Protein AF-A0A821Z2S8-F1 (afdb_monomer)

Solvent-accessible surface area (backbone atoms only — not comparable to full-atom values): 28714 Å² total; per-residue (Å²): 138,90,80,84,86,78,89,78,54,97,51,52,50,73,61,31,66,37,77,52,88,62,53,94,90,46,60,48,47,41,34,39,38,36,27,29,30,73,85,74,41,33,35,35,43,31,47,37,40,36,46,60,73,39,70,77,45,100,58,79,62,54,71,50,75,45,79,47,91,42,90,64,82,71,86,28,48,44,54,46,62,36,86,84,63,50,37,38,38,37,43,32,28,56,33,36,38,36,30,32,62,82,82,70,39,76,76,47,74,42,51,43,61,66,84,36,84,79,39,80,36,45,40,48,59,26,63,32,71,49,81,49,38,34,42,38,34,28,41,31,40,30,90,90,71,78,45,53,42,77,44,41,35,38,33,33,47,59,98,49,79,45,70,79,32,68,64,54,66,68,73,84,67,48,90,62,83,58,75,63,54,73,68,60,74,69,39,90,51,73,62,70,30,35,20,38,23,57,24,84,77,61,44,38,36,40,39,18,28,15,76,73,36,25,32,38,34,33,41,53,57,89,56,90,70,75,65,92,54,60,54,78,31,33,38,45,29,75,82,61,71,99,78,60,91,65,33,38,21,15,38,19,36,26,40,41,40,76,70,21,30,35,38,32,34,30,33,49,85,81,88,58,93,66,35,41,30,39,36,36,29,36,66,50,55,75,77,40,70,76,38,65,52,50,71,60,78,42,56,42,74,41,98,88,50,78,68,71,91,49,78,60,44,31,67,73,42,54,44,55,56,96,45,18,39,39,33,34,33,74,86,79,46,71,47,80,44,67,66,50,70,92,92,55,69,75,73,75,84,65,90,65,87,84,85,85,86,87,78,86,81,86,59,58,62,50,79,48,73,49,74,49,84,57,86,58,81,49,59,64,48,76,53,71,48,80,43,77,64,46,78,47,84,53,96,84,19,38,40,34,38,50,60,38,80,49,72,51,77,47,70,48,88,100,42,45,53,31,57,72,39,52,37,40,36,36,38,32,47,35,38,36,37,38,54,55,90,48,99,86,56,63,36,35,38,46,31,39,72,49,74,46,79,41,72,75,62,74,60,50,59,89,78,89,72,83,59,93,90,47,85,74,74,76,49,70,67,52,35,38,40,39,42,38,48,41,76,51,94,66,62,55,76,46,80,46,73,76,132

Mean predicted aligned error: 17.85 Å

pLDDT: mean 70.38, std 14.55, range [31.95, 91.75]

Secondary structure (DSSP, 8-state):
---------TTEEEEEEEEPPPPTT--EEEEEEEEEETTT--EEEEEEEEEGGGGGTTPPPEEEEEEE---SPPS-EEEEE-TTSSEEEEEESSEEEEEETTTTEEEEEEEGGGT-TT-SEEEEEEEEE-SSEEEEEEEEEETTTTEEEEEEEEEE-SSSSEEEEESS-GGGGTT------HHHHHS--GGG-EEEEE-TTSSEEEEEETTTTEEEEEE--S-TTT-S---EEEEE-----S--TT--TTSSEEE--TTS-EEEEE---SS-SSBS-EEEEE--GGG-TTEESPPPSEEES-TT------TTB-EEEEEEETTEEEEEETTS-EEEE----TT-------------------SSEEEEEE---SS---SEEEEEEEE--EEEEETTEEEEEPPEEEEEEEE-TTSPBPSEEEEEEEEEEEEEEE--SSTTSPPEEEEEEEEEEEE-S-SB------BTTB------S-EEEEEEEEEEEEEEEEEE---

Radius of gyration: 29.7 Å; Cα contacts (8 Å, |Δi|>4): 1090; chains: 1; bounding box: 76×63×78 Å

Nearest PDB structures (foldseek):
  8r57-assembly1_g  TM=3.879E-01  e=3.296E-06  Triticum aestivum
  4hxg-assembly1_F  TM=3.774E-01  e=5.558E-06  Pyrococcus horikoshii OT3
  4gq2-assembly1_M  TM=4.353E-01  e=1.092E-04  Schizosaccharomyces pombe
  4fhm-assembly1_B  TM=4.699E-01  e=1.208E-03  Schizosaccharomyces pombe 972h-
  3od9-assembly1_B  TM=2.679E-01  e=3.767E+00  Aeromonas hydrophila subsp. hydrophila ATCC 7966

Sequence (499 aa):
MECEIRYRYHDLNVYSLSALTMKPESDIFSFVQISENTSSNHVILSVVTSNITSCKRKNEPTMLNQIVWIHDRQESILLKIDPQEEYAYVFASSFVLSYNLFTKKVVQSFNNTFFDENVETFIPKAVDLTNELAIVIGYSSYQRFDIDLWKIYAIQLRPKMASLCPISNASDIIDRIIRMGKSEQTSKNRNYGMSVSINPSGRFTAFGSTLLNLVRIYEISDNKNCARGNVRFGTIRPNIGSNMEDMGFGRSGAWLDDKGTLAVLVYKSRNQTWSESEIYVFKNISTNTNIVDAQPTFILPNNQQTFAPLRKASFLSILAHANNLLILRNDHKYLYVPATEAGNLPTLIDSYPIVSFSIGLHTHTENIQVTINGPYFIGALRLCLYGSQVIEDTLSGIHRLRKLDVCNIFFTENQTIGLSSNFNVRLIKIINITEPLIGNDKIIFDGRWTPTIKNVDDLSDELYFEKDGQYLRYASNTTKFIIRFKEETYFLENIQSPI

Structure (mmCIF, N/CA/C/O backbone):
data_AF-A0A821Z2S8-F1
#
_entry.id   AF-A0A821Z2S8-F1
#
loop_
_atom_site.group_PDB
_atom_site.id
_atom_site.type_symbol
_atom_site.label_atom_id
_atom_site.label_alt_id
_atom_site.label_comp_id
_atom_site.label_asym_id
_atom_site.label_entity_id
_atom_sit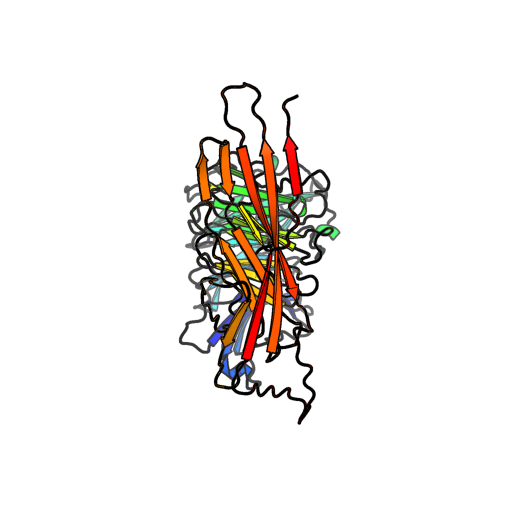e.label_seq_id
_atom_site.pdbx_PDB_ins_code
_atom_site.Cartn_x
_atom_site.Cartn_y
_atom_site.Cartn_z
_atom_site.occupancy
_atom_site.B_iso_or_equiv
_atom_site.auth_seq_id
_atom_site.auth_comp_id
_atom_site.auth_asym_id
_atom_site.auth_atom_id
_atom_site.pdbx_PDB_model_num
ATOM 1 N N . MET A 1 1 ? -14.260 -15.961 -5.172 1.00 36.78 1 MET A N 1
ATOM 2 C CA . MET A 1 1 ? -15.482 -15.925 -4.337 1.00 36.78 1 MET A CA 1
ATOM 3 C C . MET A 1 1 ? -15.495 -14.555 -3.671 1.00 36.78 1 MET A C 1
ATOM 5 O O . MET A 1 1 ? -14.575 -14.281 -2.918 1.00 36.78 1 MET A O 1
ATOM 9 N N . GLU A 1 2 ? -16.422 -13.664 -4.030 1.00 40.75 2 GLU A N 1
ATOM 10 C CA . GLU A 1 2 ? -16.509 -12.307 -3.461 1.00 40.75 2 GLU A CA 1
ATOM 11 C C . GLU A 1 2 ? -17.558 -12.309 -2.337 1.00 40.75 2 GLU A C 1
ATOM 13 O O . GLU A 1 2 ? -18.714 -12.649 -2.583 1.00 40.75 2 GLU A O 1
ATOM 18 N N . CYS A 1 3 ? -17.164 -11.983 -1.100 1.00 40.94 3 CYS A N 1
ATOM 19 C CA . CYS A 1 3 ? -18.113 -11.666 -0.029 1.00 40.94 3 CYS A CA 1
ATOM 20 C C . CYS A 1 3 ? -18.168 -10.141 0.125 1.00 40.94 3 CYS A C 1
ATOM 22 O O . CYS A 1 3 ? -17.188 -9.518 0.528 1.00 40.94 3 CYS A O 1
ATOM 24 N N . GLU A 1 4 ? -19.304 -9.541 -0.231 1.00 49.78 4 GLU A N 1
ATOM 25 C CA . GLU A 1 4 ? -19.557 -8.108 -0.067 1.00 49.78 4 GLU A CA 1
ATOM 26 C C . GLU A 1 4 ? -20.236 -7.873 1.292 1.00 49.78 4 GLU A C 1
ATOM 28 O O . GLU A 1 4 ? -21.416 -8.180 1.472 1.00 49.78 4 GLU A O 1
ATOM 33 N N . ILE A 1 5 ? -19.502 -7.326 2.265 1.00 49.34 5 ILE A N 1
ATOM 34 C CA . ILE A 1 5 ? -20.084 -6.889 3.542 1.00 49.34 5 ILE A CA 1
ATOM 35 C C . ILE A 1 5 ? -20.613 -5.466 3.352 1.00 49.34 5 ILE A C 1
ATOM 37 O O . ILE A 1 5 ? -19.845 -4.508 3.260 1.00 49.34 5 ILE A O 1
ATOM 41 N N . ARG A 1 6 ? -21.940 -5.315 3.279 1.00 49.41 6 ARG A N 1
ATOM 42 C CA . ARG A 1 6 ? -22.590 -4.002 3.175 1.00 49.41 6 ARG A CA 1
ATOM 43 C C . ARG A 1 6 ? -22.850 -3.417 4.558 1.00 49.41 6 ARG A C 1
ATOM 45 O O . ARG A 1 6 ? -23.794 -3.812 5.235 1.00 49.41 6 ARG A O 1
ATOM 52 N N . TYR A 1 7 ? -22.070 -2.409 4.930 1.00 50.25 7 TYR A N 1
ATOM 53 C CA . TYR A 1 7 ? -22.361 -1.541 6.070 1.00 50.25 7 TYR A CA 1
ATOM 54 C C . TYR A 1 7 ? -23.469 -0.565 5.666 1.00 50.25 7 TYR A C 1
ATOM 56 O O . TYR A 1 7 ? -23.208 0.483 5.082 1.00 50.25 7 TYR A O 1
ATOM 64 N N . ARG A 1 8 ? -24.730 -0.926 5.898 1.00 41.62 8 ARG A N 1
ATOM 65 C CA . ARG A 1 8 ? -25.858 0.004 5.757 1.00 41.62 8 ARG A CA 1
ATOM 66 C C . ARG A 1 8 ? -26.590 0.124 7.083 1.00 41.62 8 ARG A C 1
ATOM 68 O O . ARG A 1 8 ? -27.716 -0.338 7.216 1.00 41.62 8 ARG A O 1
ATOM 75 N N . TYR A 1 9 ? -25.946 0.768 8.048 1.00 54.75 9 TYR A N 1
ATOM 76 C CA . TYR A 1 9 ? -26.669 1.413 9.137 1.00 54.75 9 TYR A CA 1
ATOM 77 C C . TYR A 1 9 ? -26.782 2.886 8.759 1.00 54.75 9 TYR A C 1
ATOM 79 O O . TYR A 1 9 ? -25.772 3.576 8.647 1.00 54.75 9 TYR A O 1
ATOM 87 N N . HIS A 1 10 ? -28.000 3.334 8.446 1.00 55.56 10 HIS A N 1
ATOM 88 C CA . HIS A 1 10 ? -28.267 4.692 7.957 1.00 55.56 10 HIS A CA 1
ATOM 89 C C . HIS A 1 10 ? -27.847 5.790 8.949 1.00 55.56 10 HIS A C 1
ATOM 91 O O . HIS A 1 10 ? -27.731 6.947 8.558 1.00 55.56 10 HIS A O 1
ATOM 97 N N . ASP A 1 11 ? -27.608 5.422 10.205 1.00 72.81 11 ASP A N 1
ATOM 98 C CA . ASP A 1 11 ? -27.244 6.292 11.312 1.00 72.81 11 ASP A CA 1
ATOM 99 C C . ASP A 1 11 ? -25.761 6.214 11.712 1.00 72.81 11 ASP A C 1
ATOM 101 O O . ASP A 1 11 ? -25.340 7.026 12.534 1.00 72.81 11 ASP A O 1
ATOM 105 N N . LEU A 1 12 ? -24.948 5.314 11.139 1.00 73.19 12 LEU A N 1
ATOM 106 C CA . LEU A 1 12 ? -23.531 5.159 11.501 1.00 73.19 12 LEU A CA 1
ATOM 107 C C . LEU A 1 12 ? -22.583 5.710 10.428 1.00 73.19 12 LEU A C 1
ATOM 109 O O . LEU A 1 12 ? -22.587 5.276 9.276 1.00 73.19 12 LEU A O 1
ATOM 113 N N . ASN A 1 13 ? -21.691 6.612 10.834 1.00 78.81 13 ASN A N 1
ATOM 114 C CA . ASN A 1 13 ? -20.557 7.065 10.036 1.00 78.81 13 ASN A CA 1
ATOM 115 C C . ASN A 1 13 ? -19.311 6.241 10.402 1.00 78.81 13 ASN A C 1
ATOM 117 O O . ASN A 1 13 ? -18.741 6.424 11.476 1.00 78.81 13 ASN A O 1
ATOM 121 N N . VAL A 1 14 ? -18.895 5.312 9.538 1.00 73.06 14 VAL A N 1
ATOM 122 C CA . VAL A 1 14 ? -17.700 4.477 9.762 1.00 73.06 14 VAL A CA 1
ATOM 123 C C . VAL A 1 14 ? -16.445 5.277 9.414 1.00 73.06 14 VAL A C 1
ATOM 125 O O . VAL A 1 14 ? -16.273 5.692 8.268 1.00 73.06 14 VAL A O 1
ATOM 128 N N . TYR A 1 15 ? -15.555 5.467 10.388 1.00 79.56 15 TYR A N 1
ATOM 129 C CA . TYR A 1 15 ? -14.305 6.206 10.188 1.00 79.56 15 TYR A CA 1
ATOM 130 C C . TYR A 1 15 ? -13.162 5.299 9.743 1.00 79.56 15 TYR A C 1
ATOM 132 O O . TYR A 1 15 ? -12.397 5.654 8.847 1.00 79.56 15 TYR A O 1
ATOM 140 N N . SER A 1 16 ? -13.025 4.134 10.379 1.00 80.69 16 SER A N 1
ATOM 141 C CA . SER A 1 16 ? -11.893 3.240 10.153 1.00 80.69 16 SER A CA 1
ATOM 142 C C . SER A 1 16 ? -12.253 1.786 10.452 1.00 80.69 16 SER A C 1
ATOM 144 O O . SER A 1 16 ? -13.136 1.499 11.263 1.00 80.69 16 SER A O 1
ATOM 146 N N . LEU A 1 17 ? -11.565 0.870 9.775 1.00 82.94 17 LEU A N 1
ATOM 147 C CA . LEU A 1 17 ? -11.745 -0.571 9.884 1.00 82.94 17 LEU A CA 1
ATOM 148 C C . LEU A 1 17 ? -10.389 -1.263 9.746 1.00 82.94 17 LEU A C 1
ATOM 150 O O . LEU A 1 17 ? -9.576 -0.872 8.910 1.00 82.94 17 LEU A O 1
ATOM 154 N N . SER A 1 18 ? -10.171 -2.312 10.536 1.00 81.06 18 SER A N 1
ATOM 155 C CA . SER A 1 18 ? -8.989 -3.167 10.464 1.00 81.06 18 SER A CA 1
ATOM 156 C C . SER A 1 18 ? -9.408 -4.631 10.553 1.00 81.06 18 SER A C 1
ATOM 158 O O . SER A 1 18 ? -10.139 -5.018 11.463 1.00 81.06 18 SER A O 1
ATOM 160 N N . ALA A 1 19 ? -8.963 -5.445 9.599 1.00 77.75 19 ALA A N 1
ATOM 161 C CA . ALA A 1 19 ? -9.199 -6.885 9.624 1.00 77.75 19 ALA A CA 1
ATOM 162 C C . ALA A 1 19 ? -8.285 -7.569 10.651 1.00 77.75 19 ALA A C 1
ATOM 164 O O . ALA A 1 19 ? -7.190 -7.078 10.924 1.00 77.75 19 ALA A O 1
ATOM 165 N N . LEU A 1 20 ? -8.753 -8.691 11.193 1.00 78.00 20 LEU A N 1
ATOM 166 C CA . LEU A 1 20 ? -7.964 -9.623 11.995 1.00 78.00 20 LEU A CA 1
ATOM 167 C C . LEU A 1 20 ? -7.471 -10.771 11.108 1.00 78.00 20 LEU A C 1
ATOM 169 O O . LEU A 1 20 ? -8.097 -11.101 10.094 1.00 78.00 20 LEU A O 1
ATOM 173 N N . THR A 1 21 ? -6.366 -11.393 11.494 1.00 76.00 21 THR A N 1
ATOM 174 C CA . THR A 1 21 ? -5.739 -12.493 10.776 1.00 76.00 21 THR A CA 1
ATOM 175 C C . THR A 1 21 ? -6.698 -13.667 10.769 1.00 76.00 21 THR A C 1
ATOM 177 O O . THR A 1 21 ? -7.141 -14.180 11.800 1.00 76.00 21 THR A O 1
ATOM 180 N N . MET A 1 22 ? -7.019 -14.115 9.561 1.00 64.88 22 MET A N 1
ATOM 181 C CA . MET A 1 22 ? -7.809 -15.317 9.370 1.00 64.88 22 MET A CA 1
ATOM 182 C C . MET A 1 22 ? -6.936 -16.525 9.679 1.00 64.88 22 MET A C 1
ATOM 184 O O . MET A 1 22 ? -5.868 -16.695 9.087 1.00 64.88 22 MET A O 1
ATOM 188 N N . LYS A 1 23 ? -7.393 -17.402 10.576 1.00 67.75 23 LYS A N 1
ATOM 189 C CA . LYS A 1 23 ? -6.754 -18.711 10.714 1.00 67.75 23 LYS A CA 1
ATOM 190 C C . LYS A 1 23 ? -7.082 -19.519 9.452 1.00 67.75 23 LYS A C 1
ATOM 192 O O . LYS A 1 23 ? -8.266 -19.602 9.125 1.00 67.75 23 LYS A O 1
ATOM 197 N N . PRO A 1 24 ? -6.092 -20.128 8.769 1.00 55.69 24 PRO A N 1
ATOM 198 C CA . PRO A 1 24 ? -6.308 -20.859 7.514 1.00 55.69 24 PRO A CA 1
ATOM 199 C C . PRO A 1 24 ? -7.384 -21.949 7.605 1.00 55.69 24 PRO A C 1
ATOM 201 O O . PRO A 1 24 ? -8.059 -22.240 6.626 1.00 55.69 24 PRO A O 1
ATOM 204 N N . GLU A 1 25 ? -7.553 -22.534 8.791 1.00 68.81 25 GLU A N 1
ATOM 205 C CA . GLU A 1 25 ? -8.513 -23.609 9.066 1.00 68.81 25 GLU A CA 1
ATOM 206 C C . GLU A 1 25 ? -9.896 -23.109 9.509 1.00 68.81 25 GLU A C 1
ATOM 208 O O . GLU A 1 25 ? -10.803 -23.909 9.730 1.00 68.81 25 GLU A O 1
ATOM 213 N N . SER A 1 26 ? -10.074 -21.797 9.682 1.00 69.25 26 SER A N 1
ATOM 214 C CA . SER A 1 26 ? -11.343 -21.224 10.117 1.00 69.25 26 SER A CA 1
ATOM 215 C C . SER A 1 26 ? -12.066 -20.558 8.954 1.00 69.25 26 SER A C 1
ATOM 217 O O . SER A 1 26 ? -11.555 -19.614 8.356 1.00 69.25 26 SER A O 1
ATOM 219 N N . ASP A 1 27 ? -13.323 -20.938 8.739 1.00 73.12 27 ASP A N 1
ATOM 220 C CA . ASP A 1 27 ? -14.261 -20.165 7.919 1.00 73.12 27 ASP A CA 1
ATOM 221 C C . ASP A 1 27 ? -14.698 -18.872 8.627 1.00 73.12 27 ASP A C 1
ATOM 223 O O . ASP A 1 27 ? -15.771 -18.348 8.357 1.00 73.12 27 ASP A O 1
ATOM 227 N N . ILE A 1 28 ? -13.931 -18.358 9.587 1.00 72.38 28 ILE A N 1
ATOM 228 C CA . ILE A 1 28 ? -14.314 -17.212 10.403 1.00 72.38 28 ILE A CA 1
ATOM 229 C C . ILE A 1 28 ? -13.492 -16.012 9.957 1.00 72.38 28 ILE A C 1
ATOM 231 O O . ILE A 1 28 ? -12.270 -15.989 10.068 1.00 72.38 28 ILE A O 1
ATOM 235 N N . PHE A 1 29 ? -14.188 -14.987 9.485 1.00 74.94 29 PHE A N 1
ATOM 236 C CA . PHE A 1 29 ? -13.630 -13.677 9.213 1.00 74.94 29 PHE A CA 1
ATOM 237 C C . PHE A 1 29 ? -13.986 -12.739 10.364 1.00 74.94 29 PHE A C 1
ATOM 239 O O . PHE A 1 29 ? -15.157 -12.629 10.733 1.00 74.94 29 PHE A O 1
ATOM 246 N N . SER A 1 30 ? -12.989 -12.062 10.932 1.00 79.00 30 SER A N 1
ATOM 247 C CA . SER A 1 30 ? -13.220 -11.052 11.964 1.00 79.00 30 SER A CA 1
ATOM 248 C C . SER A 1 30 ? -12.554 -9.735 11.602 1.00 79.00 30 SER A C 1
ATOM 250 O O . SER A 1 30 ? -11.492 -9.705 10.983 1.00 79.00 30 SER A O 1
ATOM 252 N N . PHE A 1 31 ? -13.178 -8.638 12.005 1.00 81.19 31 PHE A N 1
ATOM 253 C CA . PHE A 1 31 ? -12.619 -7.303 11.863 1.00 81.19 31 PHE A CA 1
ATOM 254 C C . PHE A 1 31 ? -13.065 -6.414 13.016 1.00 81.19 31 PHE A C 1
ATOM 256 O O . PHE A 1 31 ? -14.063 -6.670 13.693 1.00 81.19 31 PHE A O 1
ATOM 263 N N . VAL A 1 32 ? -12.315 -5.343 13.219 1.00 82.62 32 VAL A N 1
ATOM 264 C CA . VAL A 1 32 ? -12.630 -4.281 14.164 1.00 82.62 32 VAL A CA 1
ATOM 265 C C . VAL A 1 32 ? -12.990 -3.047 13.355 1.00 82.62 32 VAL A C 1
ATOM 267 O O . VAL A 1 32 ? -12.294 -2.700 12.401 1.00 82.62 32 VAL A O 1
ATOM 270 N N . GLN A 1 33 ? -14.076 -2.382 13.721 1.00 85.00 33 GLN A N 1
ATOM 271 C CA . GLN A 1 33 ? -14.482 -1.114 13.128 1.00 85.00 33 GLN A CA 1
ATOM 272 C C . GLN A 1 33 ? -14.696 -0.067 14.208 1.00 85.00 33 GLN A C 1
ATOM 274 O O . GLN A 1 33 ? -15.085 -0.384 15.334 1.00 85.00 33 GLN A O 1
ATOM 279 N N . ILE A 1 34 ? -14.498 1.189 13.832 1.00 84.56 34 ILE A N 1
ATOM 280 C CA . ILE A 1 34 ? -14.902 2.331 14.634 1.00 84.56 34 ILE A CA 1
ATOM 281 C C . ILE A 1 34 ? -15.803 3.248 13.819 1.00 84.56 34 ILE A C 1
ATOM 283 O O . ILE A 1 34 ? -15.510 3.608 12.674 1.00 84.56 34 ILE A O 1
ATOM 287 N N . SER A 1 35 ? -16.934 3.592 14.417 1.00 84.94 35 SER A N 1
ATOM 288 C CA . SER A 1 35 ? -17.993 4.381 13.798 1.00 84.94 35 SER A CA 1
ATOM 289 C C . SER A 1 35 ? -18.552 5.395 14.785 1.00 84.94 35 SER A C 1
ATOM 291 O O . SER A 1 35 ? -18.359 5.253 15.985 1.00 84.94 35 SER A O 1
ATOM 293 N N . GLU A 1 36 ? -19.238 6.416 14.294 1.00 84.31 36 GLU A N 1
ATOM 294 C CA . GLU A 1 36 ? -19.973 7.380 15.112 1.00 84.31 36 GLU A CA 1
ATOM 295 C C . GLU A 1 36 ? -21.445 7.337 14.731 1.00 84.31 36 GLU A C 1
ATOM 297 O O . GLU A 1 36 ? -21.788 7.374 13.546 1.00 84.31 36 GLU A O 1
ATOM 302 N N . ASN A 1 37 ? -22.319 7.274 15.728 1.00 83.12 37 ASN A N 1
ATOM 303 C CA . ASN A 1 37 ? -23.741 7.434 15.502 1.00 83.12 37 ASN A CA 1
ATOM 304 C C . ASN A 1 37 ? -24.045 8.910 15.236 1.00 83.12 37 ASN A C 1
ATOM 306 O O . ASN A 1 37 ? -23.901 9.752 16.113 1.00 83.12 37 ASN A O 1
ATOM 310 N N . THR A 1 38 ? -24.499 9.211 14.027 1.00 78.62 38 THR A N 1
ATOM 311 C CA . THR A 1 38 ? -24.803 10.568 13.552 1.00 78.62 38 THR A CA 1
ATOM 312 C C . THR A 1 38 ? -25.932 11.259 14.320 1.00 78.62 38 THR A C 1
ATOM 314 O O . THR A 1 38 ? -26.009 12.483 14.299 1.00 78.62 38 THR A O 1
ATOM 317 N N . SER A 1 39 ? -26.803 10.503 14.996 1.00 82.69 39 SER A N 1
ATOM 318 C CA . SER A 1 39 ? -27.909 11.059 15.787 1.00 82.69 39 SER A CA 1
ATOM 319 C C . SER A 1 39 ? -27.509 11.384 17.226 1.00 82.69 39 SER A C 1
ATOM 321 O O . SER A 1 39 ? -27.983 12.369 17.789 1.00 82.69 39 SER A O 1
ATOM 323 N N . SER A 1 40 ? -26.625 10.578 17.819 1.00 82.06 40 SER A N 1
ATOM 324 C CA . SER A 1 40 ? -26.232 10.702 19.226 1.00 82.06 40 SER A CA 1
ATOM 325 C C . SER A 1 40 ? -24.797 11.192 19.432 1.00 82.06 40 SER A C 1
ATOM 327 O O . SER A 1 40 ? -24.384 11.382 20.570 1.00 82.06 40 SER A O 1
ATOM 329 N N . ASN A 1 41 ? -24.024 11.347 18.353 1.00 79.25 41 ASN A N 1
ATOM 330 C CA . ASN A 1 41 ? -22.576 11.588 18.341 1.00 79.25 41 ASN A CA 1
ATOM 331 C C . ASN A 1 41 ? -21.763 10.565 19.157 1.00 79.25 41 ASN A C 1
ATOM 333 O O . ASN A 1 41 ? -20.647 10.842 19.582 1.00 79.25 41 ASN A O 1
ATOM 337 N N . HIS A 1 42 ? -22.304 9.366 19.392 1.00 83.88 42 HIS A N 1
ATOM 338 C CA . HIS A 1 42 ? -21.592 8.340 20.153 1.00 83.88 42 HIS A CA 1
ATOM 339 C C . HIS A 1 42 ? -20.621 7.583 19.263 1.00 83.88 42 HIS A C 1
ATOM 341 O O . HIS A 1 42 ? -21.013 7.073 18.213 1.00 83.88 42 HIS A O 1
ATOM 347 N N . VAL A 1 43 ? -19.385 7.421 19.731 1.00 83.38 43 VAL A N 1
ATOM 348 C CA . VAL A 1 43 ? -18.392 6.584 19.063 1.00 83.38 43 VAL A CA 1
ATOM 349 C C . VAL A 1 43 ? -18.570 5.124 19.491 1.00 83.38 43 VAL A C 1
ATOM 351 O O . VAL A 1 43 ? -18.634 4.786 20.672 1.00 83.38 43 VAL A O 1
ATOM 354 N N . ILE A 1 44 ? -18.662 4.233 18.513 1.00 84.75 44 ILE A N 1
ATOM 355 C CA . ILE A 1 44 ? -18.894 2.804 18.692 1.00 84.75 44 ILE A CA 1
ATOM 356 C C . ILE A 1 44 ? -17.707 2.051 18.100 1.00 84.75 44 ILE A C 1
ATOM 358 O O . ILE A 1 44 ? -17.470 2.095 16.889 1.00 84.75 44 ILE A O 1
ATOM 362 N N . LEU A 1 45 ? -16.996 1.321 18.959 1.00 84.31 45 LEU A N 1
ATOM 363 C CA . LEU A 1 45 ? -16.005 0.329 18.559 1.00 84.31 45 LEU A CA 1
ATOM 364 C C . LEU A 1 45 ? -16.712 -1.026 18.475 1.00 84.31 45 LEU A C 1
ATOM 366 O O . LEU A 1 45 ? -17.268 -1.507 19.461 1.00 84.31 45 LEU A O 1
ATOM 370 N N . SER A 1 46 ? -16.728 -1.643 17.298 1.00 82.44 46 SER A N 1
ATOM 371 C CA . SER A 1 46 ? -17.341 -2.963 17.111 1.00 82.44 46 SER A CA 1
ATOM 372 C C . SER A 1 46 ? -16.286 -3.984 16.729 1.00 82.44 46 SER A C 1
ATOM 374 O O . SER A 1 46 ? -15.489 -3.738 15.826 1.00 82.44 46 SER A O 1
ATOM 376 N N . VAL A 1 47 ? -16.326 -5.148 17.372 1.00 82.38 47 VAL A N 1
ATOM 377 C CA . VAL A 1 47 ? -15.658 -6.350 16.871 1.00 82.38 47 VAL A CA 1
ATOM 378 C C . VAL A 1 47 ? -16.723 -7.190 16.190 1.00 82.38 47 VAL A C 1
ATOM 380 O O . VAL A 1 47 ? -17.702 -7.605 16.815 1.00 82.38 47 VAL A O 1
ATOM 383 N N . VAL A 1 48 ? -16.553 -7.398 14.893 1.00 78.44 48 VAL A N 1
ATOM 384 C CA . VAL A 1 48 ? -17.512 -8.113 14.062 1.00 78.44 48 VAL A CA 1
ATOM 385 C C . VAL A 1 48 ? -16.888 -9.420 13.625 1.00 78.44 48 VAL A C 1
ATOM 387 O O . VAL A 1 48 ? -15.783 -9.442 13.087 1.00 78.44 48 VAL A O 1
ATOM 390 N N . THR A 1 49 ? -17.625 -10.503 13.831 1.00 76.88 49 THR A N 1
ATOM 391 C CA . THR A 1 49 ? -17.214 -11.845 13.442 1.00 76.88 49 THR A CA 1
ATOM 392 C C . THR A 1 49 ? -18.295 -12.454 12.559 1.00 76.88 49 THR A C 1
ATOM 394 O O . THR A 1 49 ? -19.476 -12.476 12.908 1.00 76.88 49 THR A O 1
ATOM 397 N N . SER A 1 50 ? -17.892 -12.946 11.391 1.00 71.94 50 SER A N 1
ATOM 398 C CA . SER A 1 50 ? -18.778 -13.555 10.404 1.00 71.94 50 SER A CA 1
ATOM 399 C C . SER A 1 50 ? -18.195 -14.867 9.900 1.00 71.94 50 SER A C 1
ATOM 401 O O . SER A 1 50 ? -16.980 -15.008 9.779 1.00 71.94 50 SER A O 1
ATOM 403 N N . ASN A 1 51 ? -19.056 -15.832 9.583 1.00 72.31 51 ASN A N 1
ATOM 404 C CA . ASN A 1 51 ? -18.626 -17.062 8.935 1.00 72.31 51 ASN A CA 1
ATOM 405 C C . ASN A 1 51 ? -18.648 -16.859 7.404 1.00 72.31 51 ASN A C 1
ATOM 407 O O . ASN A 1 51 ? -19.665 -16.453 6.842 1.00 72.31 51 ASN A O 1
ATOM 411 N N . ILE A 1 52 ? -17.561 -17.158 6.699 1.00 66.69 52 ILE A N 1
ATOM 412 C CA . ILE A 1 52 ? -17.444 -17.063 5.237 1.00 66.69 52 ILE A CA 1
ATOM 413 C C . ILE A 1 52 ? -18.553 -17.872 4.552 1.00 66.69 52 ILE A C 1
ATOM 415 O O . ILE A 1 52 ? -19.143 -17.421 3.569 1.00 66.69 52 ILE A O 1
ATOM 419 N N . THR A 1 53 ? -18.912 -19.040 5.094 1.00 64.56 53 THR A N 1
ATOM 420 C CA . THR A 1 53 ? -20.024 -19.851 4.569 1.00 64.56 53 THR A CA 1
ATOM 421 C C . THR A 1 53 ? -21.383 -19.182 4.787 1.00 64.56 53 THR A C 1
ATOM 423 O O . THR A 1 53 ? -22.280 -19.333 3.955 1.00 64.56 53 THR A O 1
ATOM 426 N N . SER A 1 54 ? -21.523 -18.367 5.839 1.00 55.69 54 SER A N 1
ATOM 427 C CA . SER A 1 54 ? -22.708 -17.536 6.075 1.00 55.69 54 SER A CA 1
ATOM 428 C C . SER A 1 54 ? -22.790 -16.310 5.163 1.00 55.69 54 SER A C 1
ATOM 430 O O . SER A 1 54 ? -23.881 -15.804 4.963 1.00 55.69 54 SER A O 1
ATOM 432 N N . CYS A 1 55 ? -21.730 -15.909 4.450 1.00 52.53 55 CYS A N 1
ATOM 433 C CA . CYS A 1 55 ? -21.899 -14.950 3.347 1.00 52.53 55 CYS A CA 1
ATOM 434 C C . CYS A 1 55 ? -22.872 -15.470 2.259 1.00 52.53 55 CYS A C 1
ATOM 436 O O . CYS A 1 55 ? -23.445 -14.676 1.517 1.00 52.53 55 CYS A O 1
ATOM 438 N N . LYS A 1 56 ? -23.096 -16.796 2.160 1.00 50.44 56 LYS A N 1
ATOM 439 C CA . LYS A 1 56 ? -24.028 -17.419 1.195 1.00 50.44 56 LYS A CA 1
ATOM 440 C C . LYS A 1 56 ? -25.484 -17.482 1.667 1.00 50.44 56 LYS A C 1
ATOM 442 O O . LYS A 1 56 ? -26.384 -17.637 0.847 1.00 50.44 56 LYS A O 1
ATOM 447 N N . ARG A 1 57 ? -25.736 -17.417 2.974 1.00 47.84 57 ARG A N 1
ATOM 448 C CA . ARG A 1 57 ? -27.076 -17.500 3.577 1.00 47.84 57 ARG A CA 1
ATOM 449 C C . ARG A 1 57 ? -27.212 -16.263 4.435 1.00 47.84 57 ARG A C 1
ATOM 451 O O . ARG A 1 57 ? -26.443 -16.214 5.368 1.00 47.84 57 ARG A O 1
ATOM 458 N N . LYS A 1 58 ? -28.111 -15.316 4.118 1.00 53.41 58 LYS A N 1
ATOM 459 C CA . LYS A 1 58 ? -28.357 -14.002 4.778 1.00 53.41 58 LYS A CA 1
ATOM 460 C C . LYS A 1 58 ? -28.467 -14.027 6.328 1.00 53.41 58 LYS A C 1
ATOM 462 O O . LYS A 1 58 ? -29.436 -13.537 6.895 1.00 53.41 58 LYS A O 1
ATOM 467 N N . ASN A 1 59 ? -27.508 -14.610 7.017 1.00 54.91 59 ASN A N 1
ATOM 468 C CA . ASN A 1 59 ? -27.399 -14.686 8.450 1.00 54.91 59 ASN A CA 1
ATOM 469 C C . ASN A 1 59 ? -26.606 -13.456 8.855 1.00 54.91 59 ASN A C 1
ATOM 471 O O . ASN A 1 59 ? -25.560 -13.157 8.273 1.00 54.91 59 ASN A O 1
ATOM 475 N N . GLU A 1 60 ? -27.145 -12.722 9.816 1.00 57.69 60 GLU A N 1
ATOM 476 C CA . GLU A 1 60 ? -26.516 -11.503 10.289 1.00 57.69 60 GLU A CA 1
ATOM 477 C C . GLU A 1 60 ? -25.181 -11.835 10.974 1.00 57.69 60 GLU A C 1
ATOM 479 O O . GLU A 1 60 ? -25.090 -12.820 11.718 1.00 57.69 60 GLU A O 1
ATOM 484 N N . PRO A 1 61 ? -24.121 -11.053 10.711 1.00 61.25 61 PRO A N 1
ATOM 485 C CA . PRO A 1 61 ? -22.846 -11.231 11.385 1.00 61.25 61 PRO A CA 1
ATOM 486 C C . PRO A 1 61 ? -23.020 -11.040 12.894 1.00 61.25 61 PRO A C 1
ATOM 488 O O . PRO A 1 61 ? -23.797 -10.200 13.347 1.00 61.25 61 PRO A O 1
ATOM 491 N N . THR A 1 62 ? -22.266 -11.800 13.689 1.00 66.44 62 THR A N 1
ATOM 492 C CA . THR A 1 62 ? -22.265 -11.593 15.139 1.00 66.44 62 THR A CA 1
ATOM 493 C C . THR A 1 62 ? -21.471 -10.326 15.429 1.00 66.44 62 THR A C 1
ATOM 495 O O . THR A 1 62 ? -20.259 -10.278 15.210 1.00 66.44 62 THR A O 1
ATOM 498 N N . MET A 1 63 ? -22.159 -9.286 15.897 1.00 64.06 63 MET A N 1
ATOM 499 C CA . MET A 1 63 ? -21.536 -8.022 16.278 1.00 64.06 63 MET A CA 1
ATOM 500 C C . MET A 1 63 ? -21.473 -7.898 17.791 1.00 64.06 63 MET A C 1
ATOM 502 O O . MET A 1 63 ? -22.492 -7.963 18.478 1.00 64.06 63 MET A O 1
ATOM 506 N N . LEU A 1 64 ? -20.266 -7.691 18.307 1.00 70.12 64 LEU A N 1
ATOM 507 C CA . LEU A 1 64 ? -20.064 -7.281 19.683 1.00 70.12 64 LEU A CA 1
ATOM 508 C C . LEU A 1 64 ? -19.685 -5.801 19.693 1.00 70.12 64 LEU A C 1
ATOM 510 O O . LEU A 1 64 ? -18.578 -5.425 19.305 1.00 70.12 64 LEU A O 1
ATOM 514 N N . ASN A 1 65 ? -20.624 -4.972 20.139 1.00 70.94 65 ASN A N 1
ATOM 515 C CA . ASN A 1 65 ? -20.453 -3.527 20.180 1.00 70.94 65 ASN A CA 1
ATOM 516 C C . ASN A 1 65 ? -20.003 -3.098 21.571 1.00 70.94 65 ASN A C 1
ATOM 518 O O . ASN A 1 65 ? -20.640 -3.439 22.569 1.00 70.94 65 ASN A O 1
ATOM 522 N N . GLN A 1 66 ? -18.945 -2.298 21.629 1.00 74.00 66 GLN A N 1
ATOM 523 C CA . GLN A 1 66 ? -18.627 -1.506 22.800 1.00 74.00 66 GLN A CA 1
ATOM 524 C C . GLN A 1 66 ? -18.851 -0.028 22.484 1.00 74.00 66 GLN A C 1
ATOM 526 O O . GLN A 1 66 ? -18.294 0.526 21.536 1.00 74.00 66 GLN A O 1
ATOM 531 N N . ILE A 1 67 ? -19.682 0.610 23.303 1.00 67.94 67 ILE A N 1
ATOM 532 C CA . ILE A 1 67 ? -19.954 2.041 23.202 1.00 67.94 67 ILE A CA 1
ATOM 533 C C . ILE A 1 67 ? -18.885 2.775 24.003 1.00 67.94 67 ILE A C 1
ATOM 535 O O . ILE A 1 67 ? -18.713 2.521 25.198 1.00 67.94 67 ILE A O 1
ATOM 539 N N . VAL A 1 68 ? -18.174 3.680 23.337 1.00 68.19 68 VAL A N 1
ATOM 540 C CA . VAL A 1 68 ? -17.270 4.631 23.977 1.00 68.19 68 VAL A CA 1
ATOM 541 C C . VAL A 1 68 ? -18.012 5.964 24.031 1.00 68.19 68 VAL A C 1
ATOM 543 O O . VAL A 1 68 ? -18.330 6.561 23.004 1.00 68.19 68 VAL A O 1
ATOM 546 N N . TRP A 1 69 ? -18.354 6.405 25.240 1.00 65.69 69 TRP A N 1
ATOM 547 C CA . TRP A 1 69 ? -19.122 7.632 25.446 1.00 65.69 69 TRP A CA 1
ATOM 548 C C . TRP A 1 69 ? -18.232 8.848 25.218 1.00 65.69 69 TRP A C 1
ATOM 550 O O . TRP A 1 69 ? -17.340 9.125 26.017 1.00 65.69 69 TRP A O 1
ATOM 560 N N . ILE A 1 70 ? -18.471 9.549 24.113 1.00 67.62 70 ILE A N 1
ATOM 561 C CA . ILE A 1 70 ? -17.738 10.751 23.721 1.00 67.62 70 ILE A CA 1
ATOM 562 C C . ILE A 1 70 ? -18.771 11.755 23.236 1.00 67.62 70 ILE A C 1
ATOM 564 O O . ILE A 1 70 ? -19.680 11.392 22.495 1.00 67.62 70 ILE A O 1
ATOM 568 N N . HIS A 1 71 ? -18.670 12.990 23.720 1.00 62.16 71 HIS A N 1
ATOM 569 C CA . HIS A 1 71 ? -19.672 14.028 23.473 1.00 62.16 71 HIS A CA 1
ATOM 570 C C . HIS A 1 71 ? -19.315 14.957 22.307 1.00 62.16 71 HIS A C 1
ATOM 572 O O . HIS A 1 71 ? -20.177 15.697 21.838 1.00 62.16 71 HIS A O 1
ATOM 578 N N . ASP A 1 72 ? -18.081 14.874 21.808 1.00 74.06 72 ASP A N 1
ATOM 579 C CA . ASP A 1 72 ? -17.593 15.725 20.730 1.00 74.06 72 ASP A CA 1
ATOM 580 C C . ASP A 1 72 ? -17.591 14.978 19.401 1.00 74.06 72 ASP A C 1
ATOM 582 O O . ASP A 1 72 ? -17.132 13.834 19.311 1.00 74.06 72 ASP A O 1
ATOM 586 N N . ARG A 1 73 ? -18.061 15.661 18.354 1.00 78.25 73 ARG A N 1
ATOM 587 C CA . ARG A 1 73 ? -17.992 15.161 16.983 1.00 78.25 73 ARG A CA 1
ATOM 588 C C . ARG A 1 73 ? -16.535 14.987 16.570 1.00 78.25 73 ARG A C 1
ATOM 590 O O . ARG A 1 73 ? -15.731 15.900 16.749 1.00 78.25 73 ARG A O 1
ATOM 597 N N . GLN A 1 74 ? -16.208 13.843 15.980 1.00 81.50 74 GLN A N 1
ATOM 598 C CA . GLN A 1 74 ? -14.839 13.572 15.546 1.00 81.50 74 GLN A CA 1
ATOM 599 C C . GLN A 1 74 ? -14.586 14.056 14.118 1.00 81.50 74 GLN A C 1
ATOM 601 O O . GLN A 1 74 ? -15.385 13.834 13.211 1.00 81.50 74 GLN A O 1
ATOM 606 N N . GLU A 1 75 ? -13.439 14.693 13.890 1.00 77.50 75 GLU A N 1
ATOM 607 C CA . GLU A 1 75 ? -13.019 15.071 12.535 1.00 77.50 75 GLU A CA 1
ATOM 608 C C . GLU A 1 75 ? -12.278 13.930 11.835 1.00 77.50 75 GLU A C 1
ATOM 610 O O . GLU A 1 75 ? -12.368 13.753 10.619 1.00 77.50 75 GLU A O 1
ATOM 615 N N . SER A 1 76 ? -11.539 13.141 12.614 1.00 84.62 76 SER A N 1
ATOM 616 C CA . SER A 1 76 ? -10.791 11.983 12.144 1.00 84.62 76 SER A CA 1
ATOM 617 C C . SER A 1 76 ? -10.675 10.955 13.258 1.00 84.62 76 SER A C 1
ATOM 619 O O . SER A 1 76 ? -10.436 11.310 14.414 1.00 84.62 76 SER A O 1
ATOM 621 N N . ILE A 1 77 ? -10.815 9.682 12.894 1.00 87.44 77 ILE A N 1
ATOM 622 C CA . ILE A 1 77 ? -10.554 8.546 13.770 1.00 87.44 77 ILE A CA 1
ATOM 623 C C . ILE A 1 77 ? -9.781 7.509 12.960 1.00 87.44 77 ILE A C 1
ATOM 625 O O . ILE A 1 77 ? -10.247 7.049 11.916 1.00 87.44 77 ILE A O 1
ATOM 629 N N . LEU A 1 78 ? -8.608 7.128 13.450 1.00 89.31 78 LEU A N 1
ATOM 630 C CA . LEU A 1 78 ? -7.787 6.063 12.892 1.00 89.31 78 LEU A CA 1
ATOM 631 C C . LEU A 1 78 ? -7.804 4.863 13.831 1.00 89.31 78 LEU A C 1
ATOM 633 O O . LEU A 1 78 ? -7.660 5.022 15.041 1.00 89.31 78 LEU A O 1
ATOM 637 N N . LEU A 1 79 ? -7.941 3.670 13.263 1.00 90.12 79 LEU A N 1
ATOM 638 C CA . LEU A 1 79 ? -7.902 2.398 13.974 1.00 90.12 79 LEU A CA 1
ATOM 639 C C . LEU A 1 79 ? -6.749 1.551 13.432 1.00 90.12 79 LEU A C 1
ATOM 641 O O . LEU A 1 79 ? -6.614 1.384 12.218 1.00 90.12 79 LEU A O 1
ATOM 645 N N . LYS A 1 80 ? -5.950 0.975 14.330 1.00 90.31 80 LYS A N 1
ATOM 646 C CA . LYS A 1 80 ? -4.943 -0.042 14.006 1.00 90.31 80 LYS A CA 1
ATOM 647 C C . LYS A 1 80 ? -4.956 -1.159 15.036 1.00 90.31 80 LYS A C 1
ATOM 649 O O . LYS A 1 80 ? -5.259 -0.926 16.200 1.00 90.31 80 LYS A O 1
ATOM 654 N N . ILE A 1 81 ? -4.619 -2.361 14.595 1.00 88.50 81 ILE A N 1
ATOM 655 C CA . ILE A 1 81 ? -4.497 -3.550 15.441 1.00 88.50 81 ILE A CA 1
ATOM 656 C C . ILE A 1 81 ? -3.017 -3.909 15.516 1.00 88.50 81 ILE A C 1
ATOM 658 O O . ILE A 1 81 ? -2.332 -3.810 14.496 1.00 88.50 81 ILE A O 1
ATOM 662 N N . ASP A 1 82 ? -2.525 -4.266 16.703 1.00 87.50 82 ASP A N 1
ATOM 663 C CA . ASP A 1 82 ? -1.132 -4.687 16.863 1.00 87.50 82 ASP A CA 1
ATOM 664 C C . ASP A 1 82 ? -0.814 -5.981 16.106 1.00 87.50 82 ASP A C 1
ATOM 666 O O . ASP A 1 82 ? -1.715 -6.770 15.826 1.00 87.5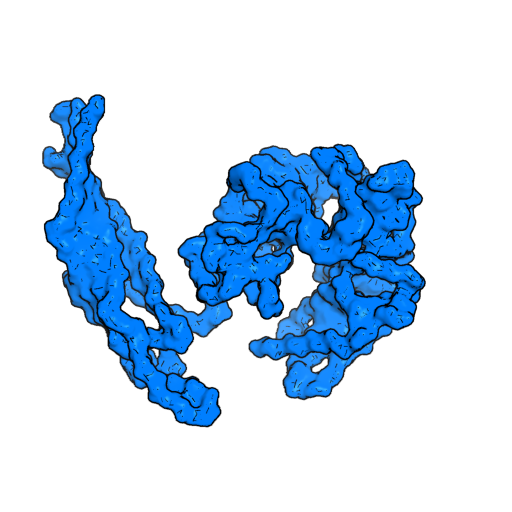0 82 ASP A O 1
ATOM 670 N N . PRO A 1 83 ? 0.461 -6.240 15.765 1.00 84.44 83 PRO A N 1
ATOM 671 C CA . PRO A 1 83 ? 0.818 -7.441 15.012 1.00 84.44 83 PRO A CA 1
ATOM 672 C C . PRO A 1 83 ? 0.486 -8.755 15.739 1.00 84.44 83 PRO A C 1
ATOM 674 O O . PRO A 1 83 ? 0.376 -9.793 15.092 1.00 84.44 83 PRO A O 1
ATOM 677 N N . GLN A 1 84 ? 0.343 -8.731 17.072 1.00 86.19 84 GLN A N 1
ATOM 678 C CA . GLN A 1 84 ? -0.121 -9.874 17.874 1.00 86.19 84 GLN A CA 1
ATOM 679 C C . GLN A 1 84 ? -1.644 -10.044 17.878 1.00 86.19 84 GLN A C 1
ATOM 681 O O . GLN A 1 84 ? -2.127 -11.065 18.363 1.00 86.19 84 GLN A O 1
ATOM 686 N N . GLU A 1 85 ? -2.387 -9.054 17.388 1.00 88.44 85 GLU A N 1
ATOM 687 C CA . GLU A 1 85 ? -3.850 -8.996 17.419 1.00 88.44 85 GLU A CA 1
ATOM 688 C C . GLU A 1 85 ? -4.449 -9.104 18.823 1.00 88.44 85 GLU A C 1
ATOM 690 O O . GLU A 1 85 ? -5.539 -9.633 19.042 1.00 88.44 85 GLU A O 1
ATOM 695 N N . GLU A 1 86 ? -3.720 -8.574 19.796 1.00 89.12 86 GLU A N 1
ATOM 696 C CA . GLU A 1 86 ? -4.118 -8.514 21.192 1.00 89.12 86 GLU A CA 1
ATOM 697 C C . GLU A 1 86 ? -4.855 -7.209 21.496 1.00 89.12 86 GLU A C 1
ATOM 699 O O . GLU A 1 86 ? -5.823 -7.201 22.269 1.00 89.12 86 GLU A O 1
ATOM 704 N N . TYR A 1 87 ? -4.441 -6.117 20.850 1.00 90.75 87 TYR A N 1
ATOM 705 C CA . TYR A 1 87 ? -4.972 -4.784 21.091 1.00 90.75 87 TYR A CA 1
ATOM 706 C C . TYR A 1 87 ? -5.369 -4.073 19.801 1.00 90.75 87 TYR A C 1
ATOM 708 O O . TYR A 1 87 ? -4.645 -4.059 18.808 1.00 90.75 87 TYR A O 1
ATOM 716 N N . ALA A 1 88 ? -6.512 -3.397 19.860 1.00 90.62 88 ALA A N 1
ATOM 717 C CA . ALA A 1 88 ? -6.888 -2.356 18.921 1.00 90.62 88 ALA A CA 1
ATOM 718 C C . ALA A 1 88 ? -6.583 -0.985 19.533 1.00 90.62 88 ALA A C 1
ATOM 720 O O . ALA A 1 88 ? -7.009 -0.674 20.647 1.00 90.62 88 ALA A O 1
ATOM 721 N N . TYR A 1 89 ? -5.870 -0.156 18.786 1.00 91.75 89 TYR A N 1
ATOM 722 C CA . TYR A 1 89 ? -5.523 1.207 19.150 1.00 91.75 89 TYR A CA 1
ATOM 723 C C . TYR A 1 89 ? -6.283 2.185 18.268 1.00 91.75 89 TYR A C 1
ATOM 725 O O . TYR A 1 89 ? -6.312 2.053 17.041 1.00 91.75 89 TYR A O 1
ATOM 733 N N . VAL A 1 90 ? -6.896 3.174 18.908 1.00 90.94 90 VAL A N 1
ATOM 734 C CA . VAL A 1 90 ? -7.652 4.224 18.236 1.00 90.94 90 VAL A CA 1
ATOM 735 C C . VAL A 1 90 ? -6.997 5.561 18.516 1.00 90.94 90 VAL A C 1
ATOM 737 O O . VAL A 1 90 ? -6.725 5.897 19.668 1.00 90.94 90 VAL A O 1
ATOM 740 N N . PHE A 1 91 ? -6.821 6.339 17.458 1.00 90.50 91 PHE A N 1
ATOM 741 C CA . PHE A 1 91 ? -6.307 7.697 17.506 1.00 90.50 91 PHE A CA 1
ATOM 742 C C . PHE A 1 91 ? -7.350 8.608 16.880 1.00 90.50 91 PHE A C 1
ATOM 744 O O . PHE A 1 91 ? -7.622 8.507 15.683 1.00 90.50 91 PHE A O 1
ATOM 751 N N . ALA A 1 92 ? -7.950 9.474 17.683 1.00 88.94 92 ALA A N 1
ATOM 752 C CA . ALA A 1 92 ? -9.002 10.381 17.260 1.00 88.94 92 ALA A CA 1
ATOM 753 C C . ALA A 1 92 ? -8.651 11.830 17.592 1.00 88.94 92 ALA A C 1
ATOM 755 O O . ALA A 1 92 ? -7.704 12.104 18.329 1.00 88.94 92 ALA A O 1
ATOM 756 N N . SER A 1 93 ? -9.445 12.756 17.057 1.00 84.12 93 SER A N 1
ATOM 757 C CA . SER A 1 93 ? -9.251 14.190 17.274 1.00 84.12 93 SER A CA 1
ATOM 758 C C . SER A 1 93 ? -9.404 14.642 18.722 1.00 84.12 93 SER A C 1
ATOM 760 O O . SER A 1 93 ? -8.829 15.663 19.079 1.00 84.12 93 SER A O 1
ATOM 762 N N . SER A 1 94 ? -10.178 13.928 19.546 1.00 82.31 94 SER A N 1
ATOM 763 C CA . SER A 1 94 ? -10.382 14.296 20.954 1.00 82.31 94 SER A CA 1
ATOM 764 C C . SER A 1 94 ? -9.922 13.243 21.961 1.00 82.31 94 SER A C 1
ATOM 766 O O . SER A 1 94 ? -9.947 13.512 23.165 1.00 82.31 94 SER A O 1
ATOM 768 N N . PHE A 1 95 ? -9.496 12.061 21.506 1.00 85.81 95 PHE A N 1
ATOM 769 C CA . PHE A 1 95 ? -9.100 10.972 22.392 1.00 85.81 95 PHE A CA 1
ATOM 770 C C . PHE A 1 95 ? -8.137 9.976 21.737 1.00 85.81 95 PHE A C 1
ATOM 772 O O . PHE A 1 95 ? -8.068 9.834 20.517 1.00 85.81 95 PHE A O 1
ATOM 779 N N . VAL A 1 96 ? -7.438 9.225 22.582 1.00 87.44 96 VAL A N 1
ATOM 780 C CA . VAL A 1 96 ? -6.664 8.038 22.208 1.00 87.44 96 VAL A CA 1
ATOM 781 C C . VAL A 1 96 ? -7.083 6.907 23.130 1.00 87.44 96 VAL A C 1
ATOM 783 O O . VAL A 1 96 ? -7.137 7.107 24.342 1.00 87.44 96 VAL A O 1
ATOM 786 N N . LEU A 1 97 ? -7.374 5.724 22.592 1.00 89.19 97 LEU A N 1
ATOM 787 C CA . LEU A 1 97 ? -7.700 4.562 23.421 1.00 89.19 97 LEU A CA 1
ATOM 788 C C . LEU A 1 97 ? -6.989 3.293 22.967 1.00 89.19 97 LEU A C 1
ATOM 790 O O . LEU A 1 97 ? -6.630 3.131 21.800 1.00 89.19 97 LEU A O 1
ATOM 794 N N . SER A 1 98 ? -6.836 2.378 23.918 1.00 90.38 98 SER A N 1
ATOM 795 C CA . SER A 1 98 ? -6.439 0.995 23.691 1.00 90.38 98 SER A CA 1
ATOM 796 C C . SER A 1 98 ? -7.550 0.054 24.149 1.00 90.38 98 SER A C 1
ATOM 798 O O . SER A 1 98 ? -8.112 0.184 25.241 1.00 90.38 98 SER A O 1
ATOM 800 N N . TYR A 1 99 ? -7.877 -0.907 23.297 1.00 89.31 99 TYR A N 1
ATOM 801 C CA . TYR A 1 99 ? -8.916 -1.899 23.516 1.00 89.31 99 TYR A CA 1
ATOM 802 C C . TYR A 1 99 ? -8.319 -3.294 23.416 1.00 89.31 99 TYR A C 1
ATOM 804 O O . TYR A 1 99 ? -7.723 -3.637 22.401 1.00 89.31 99 TYR A O 1
ATOM 812 N N . ASN A 1 100 ? -8.478 -4.106 24.456 1.00 89.75 100 ASN A N 1
ATOM 813 C CA . ASN A 1 100 ? -8.009 -5.485 24.442 1.00 89.75 100 ASN A CA 1
ATOM 814 C C . ASN A 1 100 ? -9.065 -6.378 23.778 1.00 89.75 100 ASN A C 1
ATOM 816 O O . ASN A 1 100 ? -10.186 -6.511 24.278 1.00 89.75 100 ASN A O 1
ATOM 820 N N . LEU A 1 101 ? -8.685 -7.003 22.666 1.00 87.44 101 LEU A N 1
ATOM 821 C CA . LEU A 1 101 ? -9.580 -7.779 21.809 1.00 87.44 101 LEU A CA 1
ATOM 822 C C . LEU A 1 101 ? -10.039 -9.090 22.464 1.00 87.44 101 LEU A C 1
ATOM 824 O O . LEU A 1 101 ? -11.152 -9.550 22.208 1.00 87.44 101 LEU A O 1
ATOM 828 N N . PHE A 1 102 ? -9.229 -9.658 23.362 1.00 86.25 102 PHE A N 1
ATOM 829 C CA . PHE A 1 102 ? -9.541 -10.904 24.068 1.00 86.25 102 PHE A CA 1
ATOM 830 C C . PHE A 1 102 ? -10.500 -10.692 25.241 1.00 8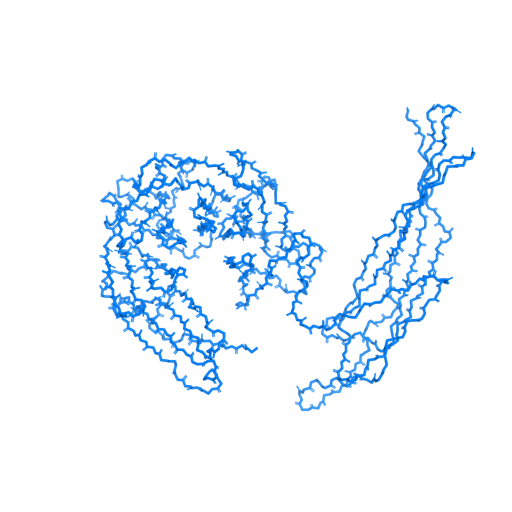6.25 102 PHE A C 1
ATOM 832 O O . PHE A 1 102 ? -11.530 -11.354 25.355 1.00 86.25 102 PHE A O 1
ATOM 839 N N . THR A 1 103 ? -10.167 -9.751 26.124 1.00 87.75 103 THR A N 1
ATOM 840 C CA . THR A 1 103 ? -10.963 -9.424 27.318 1.00 87.75 103 THR A CA 1
ATOM 841 C C . THR A 1 103 ? -12.167 -8.548 26.999 1.00 87.75 103 THR A C 1
ATOM 843 O O . THR A 1 103 ? -13.051 -8.405 27.845 1.00 87.75 103 THR A O 1
ATOM 846 N N . LYS A 1 104 ? -12.212 -7.983 25.786 1.00 85.50 104 LYS A N 1
ATOM 847 C CA . LYS A 1 104 ? -13.272 -7.108 25.284 1.00 85.50 104 LYS A CA 1
ATOM 848 C C . LYS A 1 104 ? -13.471 -5.861 26.145 1.00 85.50 104 LYS A C 1
ATOM 850 O O . LYS A 1 104 ? -14.599 -5.417 26.364 1.00 85.50 104 LYS A O 1
ATOM 855 N N . LYS A 1 105 ? -12.375 -5.295 26.654 1.00 86.50 105 LYS A N 1
ATOM 856 C CA . LYS A 1 105 ? -12.381 -4.127 27.544 1.00 86.50 105 LYS A CA 1
ATOM 857 C C . LYS A 1 105 ? -11.465 -3.027 27.028 1.00 86.50 105 LYS A C 1
ATOM 859 O O . LYS A 1 105 ? -10.389 -3.297 26.497 1.00 86.50 105 LYS A O 1
ATOM 864 N N . VAL A 1 106 ? -11.879 -1.781 27.260 1.00 86.50 106 VAL A N 1
ATOM 865 C CA . VAL A 1 106 ? -10.982 -0.626 27.139 1.00 86.50 106 VAL A CA 1
ATOM 866 C C . VAL A 1 106 ? -9.954 -0.739 28.256 1.00 86.50 106 VAL A C 1
ATOM 868 O O . VAL A 1 106 ? -10.318 -0.864 29.426 1.00 86.50 106 VAL A O 1
ATOM 871 N N . VAL A 1 107 ? -8.680 -0.738 27.882 1.00 85.62 107 VAL A N 1
ATOM 872 C CA . VAL A 1 107 ? -7.556 -0.823 28.818 1.00 85.62 107 VAL A CA 1
ATOM 873 C C . VAL A 1 107 ? -7.156 0.566 29.278 1.00 85.62 107 VAL A C 1
ATOM 875 O O . VAL A 1 107 ? -6.897 0.778 30.462 1.00 85.62 107 VAL A O 1
ATOM 878 N N . GLN A 1 108 ? -7.123 1.517 28.346 1.00 84.06 108 GLN A N 1
ATOM 879 C CA . GLN A 1 108 ? -6.741 2.894 28.611 1.00 84.06 108 GLN A CA 1
ATOM 880 C C . GLN A 1 108 ? -7.444 3.834 27.639 1.00 84.06 108 GLN A C 1
ATOM 882 O O . GLN A 1 108 ? -7.666 3.483 26.482 1.00 84.06 108 GLN A O 1
ATOM 887 N N . SER A 1 109 ? -7.779 5.027 28.119 1.00 82.44 109 SER A N 1
ATOM 888 C CA . SER A 1 109 ? -8.310 6.117 27.310 1.00 82.44 109 SER A CA 1
ATOM 889 C C . SER A 1 109 ? -7.721 7.422 27.819 1.00 82.44 109 SER A C 1
ATOM 891 O O . SER A 1 109 ? -7.682 7.652 29.028 1.00 82.44 109 SER A O 1
ATOM 893 N N . PHE A 1 110 ? -7.278 8.266 26.901 1.00 82.44 110 PHE A N 1
ATOM 894 C CA . PHE A 1 110 ? -6.813 9.614 27.176 1.00 82.44 110 PHE A CA 1
ATOM 895 C C . PHE A 1 110 ? -7.600 10.606 26.334 1.00 82.44 110 PHE A C 1
ATOM 897 O O . PHE A 1 110 ? -8.006 10.277 25.221 1.00 82.44 110 PHE A O 1
ATOM 904 N N . ASN A 1 111 ? -7.768 11.821 26.845 1.00 80.00 111 ASN A N 1
ATOM 905 C CA . ASN A 1 111 ? -8.354 12.928 26.092 1.00 80.00 111 ASN A CA 1
ATOM 906 C C . ASN A 1 111 ? -7.276 13.648 25.266 1.00 80.00 111 ASN A C 1
ATOM 908 O O . ASN A 1 111 ? -6.096 13.331 25.364 1.00 80.00 111 ASN A O 1
ATOM 912 N N . ASN A 1 112 ? -7.670 14.647 24.479 1.00 67.38 112 ASN A N 1
ATOM 913 C CA . ASN A 1 112 ? -6.796 15.361 23.542 1.00 67.38 112 ASN A CA 1
ATOM 914 C C . ASN A 1 112 ? -5.535 15.986 24.160 1.00 67.38 112 ASN A C 1
ATOM 916 O O . ASN A 1 112 ? -4.499 16.072 23.503 1.00 67.38 112 ASN A O 1
ATOM 920 N N . THR A 1 113 ? -5.599 16.353 25.446 1.00 64.62 113 THR A N 1
ATOM 921 C CA . THR A 1 113 ? -4.444 16.834 26.225 1.00 64.62 113 THR A CA 1
ATOM 922 C C . THR A 1 113 ? -3.301 15.827 26.278 1.00 64.62 113 THR A C 1
ATOM 924 O O . THR A 1 113 ? -2.190 16.190 26.645 1.00 64.62 113 THR A O 1
ATOM 927 N N . PHE A 1 114 ? -3.560 14.575 25.895 1.00 67.00 114 PHE A N 1
ATOM 928 C CA . PHE A 1 114 ? -2.544 13.562 25.692 1.00 67.00 114 PHE A CA 1
ATOM 929 C C . PHE A 1 114 ? -1.423 14.090 24.794 1.00 67.00 114 PHE A C 1
ATOM 931 O O . PHE A 1 114 ? -0.278 14.045 25.222 1.00 67.00 114 PHE A O 1
ATOM 938 N N . PHE A 1 115 ? -1.741 14.642 23.614 1.00 68.31 115 PHE A N 1
ATOM 939 C CA . PHE A 1 115 ? -0.760 14.974 22.572 1.00 68.31 115 PHE A CA 1
ATOM 940 C C . PHE A 1 115 ? 0.180 16.140 22.910 1.00 68.31 115 PHE A C 1
ATOM 942 O O . PHE A 1 115 ? 1.375 16.063 22.620 1.00 68.31 115 PHE A O 1
ATOM 949 N N . ASP A 1 116 ? -0.342 17.238 23.451 1.00 70.38 116 ASP A N 1
ATOM 950 C CA . ASP A 1 116 ? 0.413 18.413 23.913 1.00 70.38 116 ASP A CA 1
ATOM 951 C C . ASP A 1 116 ? -0.566 19.326 24.660 1.00 70.38 116 ASP A C 1
ATOM 953 O O . ASP A 1 116 ? -1.610 19.678 24.116 1.00 70.38 116 ASP A O 1
ATOM 957 N N . GLU A 1 117 ? -0.228 19.739 25.881 1.00 67.94 117 GLU A N 1
ATOM 958 C CA . GLU A 1 117 ? -1.065 20.640 26.687 1.00 67.94 117 GLU A CA 1
ATOM 959 C C . GLU A 1 117 ? -1.301 22.002 26.009 1.00 67.94 117 GLU A C 1
ATOM 961 O O . GLU A 1 117 ? -2.267 22.692 26.322 1.00 67.94 117 GLU A O 1
ATOM 966 N N . ASN A 1 118 ? -0.438 22.385 25.062 1.00 68.44 118 ASN A N 1
ATOM 967 C CA . ASN A 1 118 ? -0.535 23.641 24.317 1.00 68.44 118 ASN A CA 1
ATOM 968 C C . ASN A 1 118 ? -1.262 23.505 22.970 1.00 68.44 118 ASN A C 1
ATOM 970 O O . ASN A 1 118 ? -1.377 24.496 22.248 1.00 68.44 118 ASN A O 1
ATOM 974 N N . VAL A 1 119 ? -1.698 22.300 22.597 1.00 66.94 119 VAL A N 1
ATOM 975 C CA . VAL A 1 119 ? -2.451 22.049 21.365 1.00 66.94 119 VAL A CA 1
ATOM 976 C C . VAL A 1 119 ? -3.924 21.906 21.713 1.00 66.94 119 VAL A C 1
ATOM 978 O O . VAL A 1 119 ? -4.300 21.068 22.525 1.00 66.94 119 VAL A O 1
ATOM 981 N N . GLU A 1 120 ? -4.780 22.697 21.067 1.00 68.00 120 GLU A N 1
ATOM 982 C CA . GLU A 1 120 ? -6.232 22.552 21.237 1.00 68.00 120 GLU A CA 1
ATOM 983 C C . GLU A 1 120 ? -6.759 21.277 20.600 1.00 68.00 120 GLU A C 1
ATOM 985 O O . GLU A 1 120 ? -7.618 20.599 21.162 1.00 68.00 120 GLU A O 1
ATOM 990 N N . THR A 1 121 ? -6.289 21.004 19.382 1.00 76.81 121 THR A N 1
ATOM 991 C CA . THR A 1 121 ? -6.754 19.888 18.570 1.00 76.81 121 THR A CA 1
ATOM 992 C C . THR A 1 121 ? -5.617 19.277 17.775 1.00 76.81 121 THR A C 1
ATOM 994 O O . THR A 1 121 ? -4.895 19.976 17.065 1.00 76.81 121 THR A O 1
ATOM 997 N N . PHE A 1 122 ? -5.453 17.959 17.904 1.00 82.62 122 PHE A N 1
ATOM 998 C CA . PHE A 1 122 ? -4.621 17.161 17.015 1.00 82.62 122 PHE A CA 1
ATOM 999 C C . PHE A 1 122 ? -5.520 16.290 16.139 1.00 82.62 122 PHE A C 1
ATOM 1001 O O . PHE A 1 122 ? -6.242 15.442 16.646 1.00 82.62 122 PHE A O 1
ATOM 1008 N N . ILE A 1 123 ? -5.482 16.480 14.823 1.00 85.62 123 ILE A N 1
ATOM 1009 C CA . ILE A 1 123 ? -6.276 15.719 13.857 1.00 85.62 123 ILE A CA 1
ATOM 1010 C C . ILE A 1 123 ? -5.376 14.631 13.258 1.00 85.62 123 ILE A C 1
ATOM 1012 O O . ILE A 1 123 ? -4.568 14.934 12.370 1.00 85.62 123 ILE A O 1
ATOM 1016 N N . PRO A 1 124 ? -5.490 13.363 13.696 1.00 87.25 124 PRO A N 1
ATOM 1017 C CA . PRO A 1 124 ? -4.659 12.286 13.175 1.00 87.25 124 PRO A CA 1
ATOM 1018 C C . PRO A 1 124 ? -5.011 12.002 11.710 1.00 87.25 124 PRO A C 1
ATOM 1020 O O . PRO A 1 124 ? -6.185 11.943 11.341 1.00 87.25 124 PRO A O 1
ATOM 1023 N N . LYS A 1 125 ? -3.999 11.811 10.858 1.00 87.12 125 LYS A N 1
ATOM 1024 C CA . LYS A 1 125 ? -4.180 11.539 9.419 1.00 87.12 125 LYS A CA 1
ATOM 1025 C C . LYS A 1 125 ? -3.587 10.211 8.968 1.00 87.12 125 LYS A C 1
ATOM 1027 O O . LYS A 1 125 ? -4.141 9.598 8.060 1.00 87.12 125 LYS A O 1
ATOM 1032 N N . ALA A 1 126 ? -2.517 9.744 9.607 1.00 88.50 126 ALA A N 1
ATOM 1033 C CA . ALA A 1 126 ? -2.015 8.392 9.403 1.00 88.50 126 ALA A CA 1
ATOM 1034 C C . ALA A 1 126 ? -1.381 7.831 10.680 1.00 88.50 126 ALA A C 1
ATOM 1036 O O . ALA A 1 126 ? -0.867 8.576 11.516 1.00 88.50 126 ALA A O 1
ATOM 1037 N N . VAL A 1 127 ? -1.425 6.508 10.813 1.00 90.12 127 VAL A N 1
ATOM 1038 C CA . VAL A 1 127 ? -0.802 5.770 11.911 1.00 90.12 127 VAL A CA 1
ATOM 1039 C C . VAL A 1 127 ? -0.248 4.446 11.405 1.00 90.12 127 VAL A C 1
ATOM 1041 O O . VAL A 1 127 ? -0.867 3.785 10.565 1.00 90.12 127 VAL A O 1
ATOM 1044 N N . ASP A 1 128 ? 0.898 4.061 11.945 1.00 89.69 128 ASP A N 1
ATOM 1045 C CA . ASP A 1 128 ? 1.447 2.719 11.830 1.00 89.69 128 ASP A CA 1
ATOM 1046 C C . ASP A 1 128 ? 2.054 2.307 13.169 1.00 89.69 128 ASP A C 1
ATOM 1048 O O . ASP A 1 128 ? 2.348 3.162 14.010 1.00 89.69 128 ASP A O 1
ATOM 1052 N N . LEU A 1 129 ? 2.170 1.006 13.409 1.00 89.06 129 LEU A N 1
ATOM 1053 C CA . LEU A 1 129 ? 2.603 0.507 14.707 1.00 89.06 129 LEU A CA 1
ATOM 1054 C C . LEU A 1 129 ? 3.413 -0.786 14.616 1.00 89.06 129 LEU A C 1
ATOM 1056 O O . LEU A 1 129 ? 3.330 -1.549 13.659 1.00 89.06 129 LEU A O 1
ATOM 1060 N N . THR A 1 130 ? 4.199 -1.013 15.657 1.00 86.12 130 THR A N 1
ATOM 1061 C CA . THR A 1 130 ? 4.848 -2.274 15.997 1.00 86.12 130 THR A CA 1
ATOM 1062 C C . THR A 1 130 ? 4.216 -2.811 17.283 1.00 86.12 130 THR A C 1
ATOM 1064 O O . THR A 1 130 ? 3.225 -2.281 17.785 1.00 86.12 130 THR A O 1
ATOM 1067 N N . ASN A 1 131 ? 4.806 -3.851 17.864 1.00 82.31 131 ASN A N 1
ATOM 1068 C CA . ASN A 1 131 ? 4.352 -4.408 19.141 1.00 82.31 13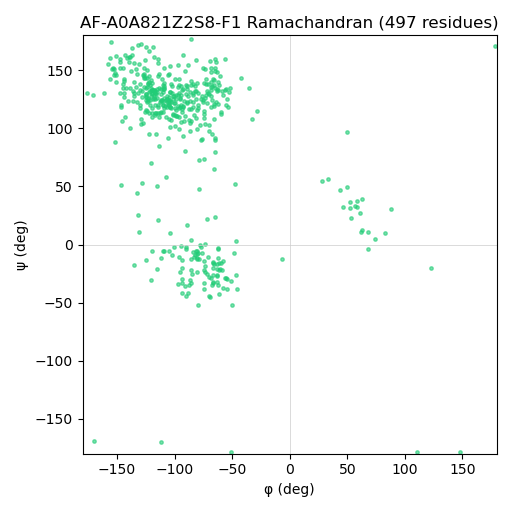1 ASN A CA 1
ATOM 1069 C C . ASN A 1 131 ? 4.558 -3.435 20.314 1.00 82.31 131 ASN A C 1
ATOM 1071 O O . ASN A 1 131 ? 3.875 -3.529 21.332 1.00 82.31 131 ASN A O 1
ATOM 1075 N N . GLU A 1 132 ? 5.538 -2.535 20.200 1.00 82.38 132 GLU A N 1
ATOM 1076 C CA . GLU A 1 132 ? 5.990 -1.681 21.304 1.00 82.38 132 GLU A CA 1
ATOM 1077 C C . GLU A 1 132 ? 5.727 -0.194 21.057 1.00 82.38 132 GLU A C 1
ATOM 1079 O O . GLU A 1 132 ? 5.671 0.577 22.015 1.00 82.38 132 GLU A O 1
ATOM 1084 N N . LEU A 1 133 ? 5.545 0.214 19.800 1.00 85.25 133 LEU A N 1
ATOM 1085 C CA . LEU A 1 133 ? 5.541 1.612 19.390 1.00 85.25 133 LEU A CA 1
ATOM 1086 C C . LEU A 1 133 ? 4.443 1.873 18.361 1.00 85.25 133 LEU A C 1
ATOM 1088 O O . LEU A 1 133 ? 4.332 1.147 17.382 1.00 85.25 133 LEU A O 1
ATOM 1092 N N . ALA A 1 134 ? 3.690 2.952 18.530 1.00 88.12 134 ALA A N 1
ATOM 1093 C CA . ALA A 1 134 ? 2.881 3.542 17.474 1.00 88.12 134 ALA A CA 1
ATOM 1094 C C . ALA A 1 134 ? 3.491 4.869 17.037 1.00 88.12 134 ALA A C 1
ATOM 1096 O O . ALA A 1 134 ? 3.903 5.679 17.869 1.00 88.12 134 ALA A O 1
ATOM 1097 N N . ILE A 1 135 ? 3.497 5.105 15.730 1.00 87.19 135 ILE A N 1
ATOM 1098 C CA . ILE A 1 135 ? 3.819 6.401 15.154 1.00 87.19 135 ILE A CA 1
ATOM 1099 C C . ILE A 1 135 ? 2.564 6.983 14.516 1.00 87.19 135 ILE A C 1
ATOM 1101 O O . ILE A 1 135 ? 1.978 6.383 13.617 1.00 87.19 135 ILE A O 1
ATOM 1105 N N . VAL A 1 136 ? 2.181 8.179 14.956 1.00 87.56 136 VAL A N 1
ATOM 1106 C CA . VAL A 1 136 ? 1.004 8.902 14.465 1.00 87.56 136 VAL A CA 1
ATOM 1107 C C . VAL A 1 136 ? 1.443 10.232 13.872 1.00 87.56 136 VAL A C 1
ATOM 1109 O O . VAL A 1 136 ? 2.210 10.969 14.488 1.00 87.56 136 VAL A O 1
ATOM 1112 N N . ILE A 1 137 ? 0.934 10.558 12.687 1.00 86.38 137 ILE A N 1
ATOM 1113 C CA . ILE A 1 137 ? 1.133 11.855 12.038 1.00 86.38 137 ILE A CA 1
ATOM 1114 C C . ILE A 1 137 ? -0.213 12.539 11.804 1.00 86.38 137 ILE A C 1
ATOM 1116 O O . ILE A 1 137 ? -1.212 11.895 11.465 1.00 86.38 137 ILE A O 1
ATOM 1120 N N . GLY A 1 138 ? -0.241 13.854 11.994 1.00 84.81 138 GLY A N 1
ATOM 1121 C CA . GLY A 1 138 ? -1.443 14.655 11.828 1.00 84.81 138 GLY A CA 1
ATOM 1122 C C . GLY A 1 138 ? -1.179 16.154 11.873 1.00 84.81 138 GLY A C 1
ATOM 1123 O O . GLY A 1 138 ? -0.032 16.609 11.846 1.00 84.81 138 GLY A O 1
ATOM 1124 N N . TYR A 1 139 ? -2.268 16.910 11.951 1.00 81.44 139 TYR A N 1
ATOM 1125 C CA . TYR A 1 139 ? -2.256 18.368 12.054 1.00 81.44 139 TYR A CA 1
ATOM 1126 C C . TYR A 1 139 ? -2.555 18.794 13.486 1.00 81.44 139 TYR A C 1
ATOM 1128 O O . TYR A 1 139 ? -3.435 18.216 14.114 1.00 81.44 139 TYR A O 1
ATOM 1136 N N . SER A 1 140 ? -1.841 19.791 13.998 1.00 78.31 140 SER A N 1
ATOM 1137 C CA . SER A 1 140 ? -2.126 20.412 15.291 1.00 78.31 140 SER A CA 1
ATOM 1138 C C . SER A 1 140 ? -2.469 21.888 15.120 1.00 78.31 140 SER A C 1
ATOM 1140 O O . SER A 1 140 ? -1.656 22.612 14.537 1.00 78.31 140 SER A O 1
ATOM 1142 N N . SER A 1 141 ? -3.591 22.322 15.697 1.00 72.06 141 SER A N 1
ATOM 1143 C CA . SER A 1 141 ? -4.010 23.730 15.748 1.00 72.06 141 SER A CA 1
ATOM 1144 C C . SER A 1 141 ? -3.524 24.410 17.027 1.00 72.06 141 SER A C 1
ATOM 1146 O O . SER A 1 141 ? -3.693 23.875 18.128 1.00 72.06 141 SER A O 1
ATOM 1148 N N . TYR A 1 142 ? -2.971 25.618 16.879 1.00 67.75 142 TYR A N 1
ATOM 1149 C CA . TYR A 1 142 ? -2.547 26.489 17.978 1.00 67.75 142 TYR A CA 1
ATOM 1150 C C . TYR A 1 142 ? -3.338 27.810 17.991 1.00 67.75 142 TYR A C 1
ATOM 1152 O O . TYR A 1 142 ? -3.096 28.684 17.153 1.00 67.75 142 TYR A O 1
ATOM 1160 N N . GLN A 1 143 ? -4.191 28.013 19.006 1.00 57.41 143 GLN A N 1
ATOM 1161 C CA . GLN A 1 143 ? -5.021 29.216 19.226 1.00 57.41 143 GLN A CA 1
ATOM 1162 C C . GLN A 1 143 ? -4.263 30.527 19.056 1.00 57.41 143 GLN A C 1
ATOM 1164 O O . GLN A 1 143 ? -4.792 31.515 18.556 1.00 57.41 143 GLN A O 1
ATOM 1169 N N . ARG A 1 144 ? -3.009 30.550 19.516 1.00 59.84 144 ARG A N 1
ATOM 1170 C CA . ARG A 1 144 ? -2.234 31.785 19.626 1.00 59.84 144 ARG A CA 1
ATOM 1171 C C . ARG A 1 144 ? -1.747 32.318 18.282 1.00 59.84 144 ARG A C 1
ATOM 1173 O O . ARG A 1 144 ? -1.423 33.499 18.198 1.00 59.84 144 ARG A O 1
ATOM 1180 N N . PHE A 1 145 ? -1.664 31.465 17.263 1.00 58.22 145 PHE A N 1
ATOM 1181 C CA . PHE A 1 145 ? -1.042 31.832 15.995 1.00 58.22 145 PHE A CA 1
ATOM 1182 C C . PHE A 1 145 ? -1.942 31.633 14.778 1.00 58.22 145 PHE A C 1
ATOM 1184 O O . PHE A 1 145 ? -1.601 32.171 13.729 1.00 58.22 145 PHE A O 1
ATOM 1191 N N . ASP A 1 146 ? -3.067 30.916 14.901 1.00 61.69 146 ASP A N 1
ATOM 1192 C CA . ASP A 1 146 ? -3.905 30.534 13.749 1.00 61.69 146 ASP A CA 1
ATOM 1193 C C . ASP A 1 146 ? -3.044 29.846 12.661 1.00 61.69 146 ASP A C 1
ATOM 1195 O O . ASP A 1 146 ? -3.165 30.078 11.456 1.00 61.69 146 ASP A O 1
ATOM 1199 N N . ILE A 1 147 ? -2.062 29.062 13.129 1.00 60.69 147 ILE A N 1
ATOM 1200 C CA . ILE A 1 147 ? -1.132 28.285 12.314 1.00 60.69 147 ILE A CA 1
ATOM 1201 C C . ILE A 1 147 ? -1.328 26.824 12.674 1.00 60.69 147 ILE A C 1
ATOM 1203 O O . ILE A 1 147 ? -1.156 26.427 13.830 1.00 60.69 147 ILE A O 1
ATOM 1207 N N . ASP A 1 148 ? -1.587 26.033 11.645 1.00 64.69 148 ASP A N 1
ATOM 1208 C CA . ASP A 1 148 ? -1.632 24.589 11.747 1.00 64.69 148 ASP A CA 1
ATOM 1209 C C . ASP A 1 148 ? -0.280 23.999 11.379 1.00 64.69 148 ASP A C 1
ATOM 1211 O O . ASP A 1 148 ? 0.251 24.188 10.281 1.00 64.69 148 ASP A O 1
ATOM 1215 N N . LEU A 1 149 ? 0.294 23.292 12.345 1.00 70.56 149 LEU A N 1
ATOM 1216 C CA . LEU A 1 149 ? 1.592 22.651 12.214 1.00 70.56 149 LEU A CA 1
ATOM 1217 C C . LEU A 1 149 ? 1.408 21.154 12.040 1.00 70.56 149 LEU A C 1
ATOM 1219 O O . LEU A 1 149 ? 0.489 20.542 12.582 1.00 70.56 149 LEU A O 1
ATOM 1223 N N . TRP A 1 150 ? 2.303 20.547 11.272 1.00 73.56 150 TRP A N 1
ATOM 1224 C CA . TRP A 1 150 ? 2.334 19.099 11.156 1.00 73.56 150 TRP A CA 1
ATOM 1225 C C . TRP A 1 150 ? 3.085 18.554 12.349 1.00 73.56 150 TRP A C 1
ATOM 1227 O O . TRP A 1 150 ? 4.185 19.017 12.662 1.00 73.56 150 TRP A O 1
ATOM 1237 N N . LYS A 1 151 ? 2.503 17.549 12.990 1.00 77.25 151 LYS A N 1
ATOM 1238 C CA . LYS A 1 151 ? 3.128 16.887 14.122 1.00 77.25 151 LYS A CA 1
ATOM 1239 C C . LYS A 1 151 ? 3.192 15.396 13.915 1.00 77.25 151 LYS A C 1
ATOM 1241 O O . LYS A 1 151 ? 2.281 14.775 13.369 1.00 77.25 151 LYS A O 1
ATOM 1246 N N . ILE A 1 152 ? 4.300 14.851 14.390 1.00 75.88 152 ILE A N 1
ATOM 1247 C CA . ILE A 1 152 ? 4.574 13.429 14.426 1.00 75.88 152 ILE A CA 1
ATOM 1248 C C . ILE A 1 152 ? 4.792 13.062 15.884 1.00 75.88 152 ILE A C 1
ATOM 1250 O O . ILE A 1 152 ? 5.627 13.664 16.562 1.00 75.88 152 ILE A O 1
ATOM 1254 N N . TYR A 1 153 ? 4.070 12.052 16.338 1.00 80.00 153 TYR A N 1
ATOM 1255 C CA . TYR A 1 153 ? 4.146 11.534 17.687 1.00 80.00 153 TYR A CA 1
ATOM 1256 C C . TYR A 1 153 ? 4.564 10.068 17.665 1.00 80.00 153 TYR A C 1
ATOM 1258 O O . TYR A 1 153 ? 3.966 9.261 16.956 1.00 80.00 153 TYR A O 1
ATOM 1266 N N . ALA A 1 154 ? 5.579 9.737 18.460 1.00 79.81 154 ALA A N 1
ATOM 1267 C CA . ALA A 1 154 ? 5.854 8.381 18.913 1.00 79.81 154 ALA A CA 1
ATOM 1268 C C . ALA A 1 154 ? 5.099 8.136 20.220 1.00 79.81 154 ALA A C 1
ATOM 1270 O O . ALA A 1 154 ? 5.138 8.975 21.123 1.00 79.81 154 ALA A O 1
ATOM 1271 N N . ILE A 1 155 ? 4.428 6.992 20.310 1.00 80.25 155 ILE A N 1
ATOM 1272 C CA . ILE A 1 155 ? 3.640 6.573 21.468 1.00 80.25 155 ILE A CA 1
ATOM 1273 C C . ILE A 1 155 ? 4.066 5.156 21.827 1.00 80.25 155 ILE A C 1
ATOM 1275 O O . ILE A 1 155 ? 3.882 4.232 21.034 1.00 80.25 155 ILE A O 1
ATOM 1279 N N . GLN A 1 156 ? 4.619 4.966 23.021 1.00 81.88 156 GLN A N 1
ATOM 1280 C CA . GLN A 1 156 ? 4.931 3.629 23.512 1.00 81.88 156 GLN A CA 1
ATOM 1281 C C . GLN A 1 156 ? 3.631 2.902 23.874 1.00 81.88 156 GLN A C 1
ATOM 1283 O O . GLN A 1 156 ? 2.772 3.463 24.549 1.00 81.88 156 GLN A O 1
ATOM 1288 N N . LEU A 1 157 ? 3.469 1.657 23.423 1.00 80.88 157 LEU A N 1
ATOM 1289 C CA . LEU A 1 157 ? 2.214 0.903 23.534 1.00 80.88 157 LEU A CA 1
ATOM 1290 C C . LEU A 1 157 ? 2.163 -0.049 24.736 1.00 80.88 157 LEU A C 1
ATOM 1292 O O . LEU A 1 157 ? 1.090 -0.254 25.309 1.00 80.88 157 LEU A O 1
ATOM 1296 N N . ARG A 1 158 ? 3.302 -0.645 25.114 1.00 68.38 158 ARG A N 1
ATOM 1297 C CA . ARG A 1 158 ? 3.401 -1.686 26.153 1.00 68.38 158 ARG A CA 1
ATOM 1298 C C . ARG A 1 158 ? 4.360 -1.273 27.274 1.00 68.38 158 ARG A C 1
ATOM 1300 O O . ARG A 1 158 ? 5.389 -0.659 26.987 1.00 68.38 158 ARG A O 1
ATOM 1307 N N . PRO A 1 159 ? 4.078 -1.653 28.541 1.00 53.69 159 PRO A N 1
ATOM 1308 C CA . PRO A 1 159 ? 2.945 -2.466 29.035 1.00 53.69 159 PRO A CA 1
ATOM 1309 C C . PRO A 1 159 ? 1.619 -1.699 29.217 1.00 53.69 159 PRO A C 1
ATOM 1311 O O . PRO A 1 159 ? 0.581 -2.302 29.473 1.00 53.69 159 PRO A O 1
ATOM 1314 N N . LYS A 1 160 ? 1.645 -0.375 29.088 1.00 67.12 160 LYS A N 1
ATOM 1315 C CA . LYS A 1 160 ? 0.494 0.524 28.947 1.00 67.12 160 LYS A CA 1
ATOM 1316 C C . LYS A 1 160 ? 0.901 1.601 27.952 1.00 67.12 160 LYS A C 1
ATOM 1318 O O . LYS A 1 160 ? 2.102 1.813 27.776 1.00 67.12 160 LYS A O 1
ATOM 1323 N N . MET A 1 161 ? -0.070 2.298 27.365 1.00 70.56 161 MET A N 1
ATOM 1324 C CA . MET A 1 161 ? 0.256 3.496 26.603 1.00 70.56 161 MET A CA 1
ATOM 1325 C C . MET A 1 161 ? 0.938 4.486 27.551 1.00 70.56 161 MET A C 1
ATOM 1327 O O . MET A 1 161 ? 0.346 4.935 28.538 1.00 70.56 161 MET A O 1
ATOM 1331 N N . ALA A 1 162 ? 2.211 4.745 27.292 1.00 63.62 162 ALA A N 1
ATOM 1332 C CA . ALA A 1 162 ? 3.080 5.596 28.086 1.00 63.62 162 ALA A CA 1
ATOM 1333 C C . ALA A 1 162 ? 3.909 6.465 27.134 1.00 63.62 162 ALA A C 1
ATOM 1335 O O . ALA A 1 162 ? 3.967 6.172 25.946 1.00 63.62 162 ALA A O 1
ATOM 1336 N N . SER A 1 163 ? 4.501 7.534 27.674 1.00 58.41 163 SER A N 1
ATOM 1337 C CA . SER A 1 163 ? 5.493 8.391 27.006 1.00 58.41 163 SER A CA 1
ATOM 1338 C C . SER A 1 163 ? 5.092 8.882 25.598 1.00 58.41 163 SER A C 1
ATOM 1340 O O . SER A 1 163 ? 5.269 8.220 24.577 1.00 58.41 163 SER A O 1
ATOM 1342 N N . LEU A 1 164 ? 4.559 10.106 25.541 1.00 65.88 164 LEU A N 1
ATOM 1343 C CA . LEU A 1 164 ? 4.227 10.771 24.286 1.00 65.88 164 LEU A CA 1
ATOM 1344 C C . LEU A 1 164 ? 5.368 11.675 23.846 1.00 65.88 164 LEU A C 1
ATOM 1346 O O . LEU A 1 164 ? 5.768 12.595 24.561 1.00 65.88 164 LEU A O 1
ATOM 1350 N N . CYS A 1 165 ? 5.931 11.363 22.686 1.00 68.31 165 CYS A N 1
ATOM 1351 C CA . CYS A 1 165 ? 7.238 11.877 22.318 1.00 68.31 165 CYS A CA 1
ATOM 1352 C C . CYS A 1 165 ? 7.143 12.494 20.928 1.00 68.31 165 CYS A C 1
ATOM 1354 O O . CYS A 1 165 ? 7.046 11.763 19.938 1.00 68.31 165 CYS A O 1
ATOM 1356 N N . PRO A 1 166 ? 7.109 13.837 20.826 1.00 65.62 166 PRO A N 1
ATOM 1357 C CA . PRO A 1 166 ? 7.108 14.486 19.527 1.00 65.62 166 PRO A CA 1
ATOM 1358 C C . PRO A 1 166 ? 8.412 14.124 18.808 1.00 65.62 166 PRO A C 1
ATOM 1360 O O . PRO A 1 166 ? 9.505 14.372 19.314 1.00 65.62 166 PRO A O 1
ATOM 1363 N N . ILE A 1 167 ? 8.297 13.499 17.634 1.00 62.12 167 ILE A N 1
ATOM 1364 C CA . ILE A 1 167 ? 9.451 13.016 16.861 1.00 62.12 167 ILE A CA 1
ATOM 1365 C C . ILE A 1 167 ? 10.214 14.173 16.213 1.00 62.12 167 ILE A C 1
ATOM 1367 O O . ILE A 1 167 ? 11.410 14.051 15.953 1.00 62.12 167 ILE A O 1
ATOM 1371 N N . SER A 1 168 ? 9.545 15.303 15.996 1.00 53.91 168 SER A N 1
ATOM 1372 C CA . SER A 1 168 ? 10.118 16.506 15.406 1.00 53.91 168 SER A CA 1
ATOM 1373 C C . SER A 1 168 ? 9.969 17.694 16.349 1.00 53.91 168 SER A C 1
ATOM 1375 O O . SER A 1 168 ? 8.855 18.010 16.774 1.00 53.91 168 SER A O 1
ATOM 1377 N N . ASN A 1 169 ? 11.059 18.432 16.578 1.00 48.34 169 ASN A N 1
ATOM 1378 C CA . ASN A 1 169 ? 10.918 19.851 16.887 1.00 48.34 169 ASN A CA 1
ATOM 1379 C C . ASN A 1 169 ? 10.201 20.487 15.696 1.00 48.34 169 ASN A C 1
ATOM 1381 O O . ASN A 1 169 ? 10.571 20.233 14.547 1.00 48.34 169 ASN A O 1
ATOM 1385 N N . ALA A 1 170 ? 9.176 21.294 15.971 1.00 42.00 170 ALA A N 1
ATOM 1386 C CA . ALA A 1 170 ? 8.369 21.958 14.954 1.00 42.00 170 ALA A CA 1
ATOM 1387 C C . ALA A 1 170 ? 9.219 22.635 13.860 1.00 42.00 170 ALA A C 1
ATOM 1389 O O . ALA A 1 170 ? 8.748 22.699 12.734 1.00 42.00 170 ALA A O 1
ATOM 1390 N N . SER A 1 171 ? 10.467 23.034 14.172 1.00 41.44 171 SER A N 1
ATOM 1391 C CA . SER A 1 171 ? 11.458 23.704 13.316 1.00 41.44 171 SER A CA 1
ATOM 1392 C C . SER A 1 171 ? 11.873 22.974 12.032 1.00 41.44 171 SER A C 1
ATOM 1394 O O . SER A 1 171 ? 12.034 23.631 11.010 1.00 41.44 171 SER A O 1
ATOM 1396 N N . ASP A 1 172 ? 12.003 21.645 12.020 1.00 44.09 172 ASP A N 1
ATOM 1397 C CA . ASP A 1 172 ? 12.547 20.935 10.840 1.00 44.09 172 ASP A CA 1
ATOM 1398 C C . ASP A 1 172 ? 11.491 20.661 9.752 1.00 44.09 172 ASP A C 1
ATOM 1400 O O . ASP A 1 172 ? 11.806 20.245 8.630 1.00 44.09 172 ASP A O 1
ATOM 1404 N N . ILE A 1 173 ? 10.212 20.879 10.070 1.00 48.66 173 ILE A N 1
ATOM 1405 C CA . ILE A 1 173 ? 9.077 20.804 9.135 1.00 48.66 173 ILE A CA 1
ATOM 1406 C C . ILE A 1 173 ? 8.597 22.234 8.764 1.00 48.66 173 ILE A C 1
ATOM 1408 O O . ILE A 1 173 ? 7.594 22.392 8.080 1.00 48.66 173 ILE A O 1
ATOM 1412 N N . ILE A 1 174 ? 9.345 23.293 9.132 1.00 45.03 174 ILE A N 1
ATOM 1413 C CA . ILE A 1 174 ? 9.011 24.711 8.838 1.00 45.03 174 ILE A CA 1
ATOM 1414 C C . ILE A 1 174 ? 9.326 25.135 7.394 1.00 45.03 174 ILE A C 1
ATOM 1416 O O . ILE A 1 174 ? 9.013 26.257 7.014 1.00 45.03 174 ILE A O 1
ATOM 1420 N N . ASP A 1 175 ? 9.861 24.269 6.528 1.00 40.38 175 ASP A N 1
ATOM 1421 C CA . ASP A 1 175 ? 10.264 24.711 5.177 1.00 40.38 175 ASP A CA 1
ATOM 1422 C C . ASP A 1 175 ? 9.113 25.255 4.308 1.00 40.38 175 ASP A C 1
ATOM 1424 O O . ASP A 1 175 ? 9.364 25.972 3.341 1.00 40.38 175 ASP A O 1
ATOM 1428 N N . ARG A 1 176 ? 7.847 25.009 4.674 1.00 42.56 176 ARG A N 1
ATOM 1429 C CA . ARG A 1 176 ? 6.714 25.844 4.251 1.00 42.56 176 ARG A CA 1
ATOM 1430 C C . ARG A 1 176 ? 5.678 25.906 5.374 1.00 42.56 176 ARG A C 1
ATOM 1432 O O . ARG A 1 176 ? 4.940 24.946 5.572 1.00 42.56 176 ARG A O 1
ATOM 1439 N N . ILE A 1 177 ? 5.573 27.037 6.076 1.00 45.88 177 ILE A N 1
ATOM 1440 C CA . ILE A 1 177 ? 4.367 27.362 6.857 1.00 45.88 177 ILE A CA 1
ATOM 1441 C C . ILE A 1 177 ? 3.227 27.521 5.847 1.00 45.88 177 ILE A C 1
ATOM 1443 O O . ILE A 1 177 ? 3.012 28.599 5.296 1.00 45.88 177 ILE A O 1
ATOM 1447 N N . ILE A 1 178 ? 2.534 26.429 5.540 1.00 52.22 178 ILE A N 1
ATOM 1448 C CA . ILE A 1 178 ? 1.323 26.478 4.729 1.00 52.22 178 ILE A CA 1
ATOM 1449 C C . ILE A 1 178 ? 0.191 26.748 5.708 1.00 52.22 178 ILE A C 1
ATOM 1451 O O . ILE A 1 178 ? -0.202 25.869 6.469 1.00 52.22 178 ILE A O 1
ATOM 1455 N N . ARG A 1 179 ? -0.307 27.988 5.707 1.00 53.16 179 ARG A N 1
ATOM 1456 C CA . ARG A 1 179 ? -1.567 28.332 6.369 1.00 53.16 179 ARG A CA 1
ATOM 1457 C C . ARG A 1 179 ? -2.685 27.596 5.635 1.00 53.16 179 ARG A C 1
ATOM 1459 O O . ARG A 1 179 ? -3.181 28.092 4.630 1.00 53.16 179 ARG A O 1
ATOM 1466 N N . MET A 1 180 ? -3.025 26.395 6.084 1.00 55.66 180 MET A N 1
ATOM 1467 C CA . MET A 1 180 ? -4.222 25.707 5.608 1.00 55.66 180 MET A CA 1
ATOM 1468 C C . MET A 1 180 ? -5.410 26.309 6.346 1.00 55.66 180 MET A C 1
ATOM 1470 O O . MET A 1 180 ? -5.375 26.403 7.568 1.00 55.66 180 MET A O 1
ATOM 1474 N N . GLY A 1 181 ? -6.472 26.696 5.645 1.00 55.03 181 GLY A N 1
ATOM 1475 C CA . GLY A 1 181 ? -7.709 27.069 6.335 1.00 55.03 181 GLY A CA 1
ATOM 1476 C C . GLY A 1 181 ? -8.290 25.866 7.093 1.00 55.03 181 GLY A C 1
ATOM 1477 O O . GLY A 1 181 ? -8.177 24.733 6.624 1.00 55.03 181 GLY A O 1
ATOM 1478 N N . LYS A 1 182 ? -8.974 26.082 8.227 1.00 55.88 182 LYS A N 1
ATOM 1479 C CA . LYS A 1 182 ? -9.678 25.006 8.971 1.00 55.88 182 LYS A CA 1
ATOM 1480 C C . LYS A 1 182 ? -10.616 24.169 8.080 1.00 55.88 182 LYS A C 1
ATOM 1482 O O . LYS A 1 182 ? -10.777 22.966 8.284 1.00 55.88 182 LYS A O 1
ATOM 1487 N N . SER A 1 183 ? -11.208 24.776 7.047 1.00 51.25 183 SER A N 1
ATOM 1488 C CA . SER A 1 183 ? -12.037 24.080 6.050 1.00 51.25 183 SER A CA 1
ATOM 1489 C C . SER A 1 183 ? -11.244 23.102 5.175 1.00 51.25 183 SER A C 1
ATOM 1491 O O . SER A 1 183 ? -11.768 22.061 4.796 1.00 51.25 183 SER A O 1
ATOM 1493 N N . GLU A 1 184 ? -9.979 23.388 4.874 1.00 54.16 184 GLU A N 1
ATOM 1494 C CA . GLU A 1 184 ? -9.117 22.520 4.067 1.00 54.16 184 GLU A CA 1
ATOM 1495 C C . GLU A 1 184 ? -8.662 21.286 4.861 1.00 54.16 184 GLU A C 1
ATOM 1497 O O . GLU A 1 184 ? -8.591 20.188 4.311 1.00 54.16 184 GLU A O 1
ATOM 1502 N N . GLN A 1 185 ? -8.468 21.432 6.172 1.00 53.94 185 GLN A N 1
ATOM 1503 C CA . GLN A 1 185 ? -8.034 20.364 7.088 1.00 53.94 185 GLN A CA 1
ATOM 1504 C C . GLN A 1 185 ? -9.138 19.354 7.417 1.00 53.94 185 GLN A C 1
ATOM 1506 O O . GLN A 1 185 ? -8.879 18.147 7.528 1.00 53.94 185 GLN A O 1
ATOM 1511 N N . THR A 1 186 ? -10.364 19.861 7.568 1.00 50.53 186 THR A N 1
ATOM 1512 C CA . THR A 1 186 ? -11.589 19.080 7.807 1.00 50.53 186 THR A CA 1
ATOM 1513 C C . THR A 1 186 ? -12.152 18.491 6.522 1.00 50.53 186 THR A C 1
ATOM 1515 O O . THR A 1 186 ? -12.861 17.481 6.548 1.00 50.53 186 THR A O 1
ATOM 1518 N N . SER A 1 187 ? -11.828 19.088 5.370 1.00 49.19 187 SER A N 1
ATOM 1519 C CA . SER A 1 187 ? -12.258 18.545 4.093 1.00 49.19 187 SER A CA 1
ATOM 1520 C C . SER A 1 187 ? -11.659 17.154 3.875 1.00 49.19 187 SER A C 1
ATOM 1522 O O . SER A 1 187 ? -10.476 16.904 4.107 1.00 49.19 187 SER A O 1
ATOM 1524 N N . LYS A 1 188 ? -12.467 16.236 3.329 1.00 54.53 188 LYS A N 1
ATOM 1525 C CA . LYS A 1 188 ? -12.021 14.947 2.760 1.00 54.53 188 LYS A CA 1
ATOM 1526 C C . LYS A 1 188 ? -11.119 15.141 1.521 1.00 54.53 188 LYS A C 1
ATOM 1528 O O . LYS A 1 188 ? -11.076 14.278 0.641 1.00 54.53 188 LYS A O 1
ATOM 1533 N N . ASN A 1 189 ? -10.464 16.296 1.397 1.00 59.16 189 ASN A N 1
ATOM 1534 C CA . ASN A 1 189 ? -9.649 16.658 0.261 1.00 59.16 189 ASN A CA 1
ATOM 1535 C C . ASN A 1 189 ? -8.408 15.767 0.243 1.00 59.16 189 ASN A C 1
ATOM 1537 O O . ASN A 1 189 ? -7.588 15.733 1.160 1.00 59.16 189 ASN A O 1
ATOM 1541 N N . ARG A 1 190 ? -8.309 15.011 -0.847 1.00 58.50 190 ARG A N 1
ATOM 1542 C CA . ARG A 1 190 ? -7.272 14.008 -1.079 1.00 58.50 190 ARG A CA 1
ATOM 1543 C C . ARG A 1 190 ? -5.869 14.625 -1.144 1.00 58.50 190 ARG A C 1
ATOM 1545 O O . ARG A 1 190 ? -4.901 13.887 -0.975 1.00 58.50 190 ARG A O 1
ATOM 1552 N N . ASN A 1 191 ? -5.777 15.943 -1.331 1.00 62.12 191 ASN A N 1
ATOM 1553 C CA . ASN A 1 191 ? -4.532 16.707 -1.437 1.00 62.12 191 ASN A CA 1
ATOM 1554 C C . ASN A 1 191 ? -3.823 16.940 -0.090 1.00 62.12 191 ASN A C 1
ATOM 1556 O O . ASN A 1 191 ? -2.697 17.426 -0.082 1.00 62.12 191 ASN A O 1
ATOM 1560 N N . TYR A 1 192 ? -4.458 16.581 1.032 1.00 69.50 192 TYR A N 1
ATOM 1561 C CA . TYR A 1 192 ? -3.877 16.655 2.382 1.00 69.50 192 TYR A CA 1
ATOM 1562 C C . TYR A 1 192 ? -3.704 15.264 3.008 1.00 69.50 192 TYR A C 1
ATOM 1564 O O . TYR A 1 192 ? -3.648 15.100 4.227 1.00 69.50 192 TYR A O 1
ATOM 1572 N N . GLY A 1 193 ? -3.659 14.224 2.170 1.00 75.94 193 GLY A N 1
ATOM 1573 C CA . GLY A 1 193 ? -3.359 12.871 2.616 1.00 75.94 193 GLY A CA 1
ATOM 1574 C C . GLY A 1 193 ? -1.928 12.776 3.145 1.00 75.94 193 GLY A C 1
ATOM 1575 O O . GLY A 1 193 ? -0.986 13.247 2.498 1.00 75.94 193 GLY A O 1
ATOM 1576 N N . MET A 1 194 ? -1.776 12.127 4.294 1.00 85.06 194 MET A N 1
ATOM 1577 C CA . MET A 1 194 ? -0.490 11.752 4.872 1.00 85.06 194 MET A CA 1
ATOM 1578 C C . MET A 1 194 ? -0.379 10.232 4.901 1.00 85.06 194 MET A C 1
ATOM 1580 O O . MET A 1 194 ? -1.389 9.529 4.933 1.00 85.06 194 MET A O 1
ATOM 1584 N N . SER A 1 195 ? 0.848 9.730 4.925 1.00 89.69 195 SER A N 1
ATOM 1585 C CA . SER A 1 195 ? 1.118 8.323 5.200 1.00 89.69 195 SER A CA 1
ATOM 1586 C C . SER A 1 195 ? 2.243 8.179 6.204 1.00 89.69 195 SER A C 1
ATOM 1588 O O . SER A 1 195 ? 3.133 9.025 6.291 1.00 89.69 195 SER A O 1
ATOM 1590 N N . VAL A 1 196 ? 2.194 7.092 6.960 1.00 90.19 196 VAL A N 1
ATOM 1591 C CA . VAL A 1 196 ? 3.287 6.654 7.814 1.00 90.19 196 VAL A CA 1
ATOM 1592 C C . VAL A 1 196 ? 3.466 5.157 7.623 1.00 90.19 196 VAL A C 1
ATOM 1594 O O . VAL A 1 196 ? 2.480 4.433 7.482 1.00 90.19 196 VAL A O 1
ATOM 1597 N N . SER A 1 197 ? 4.717 4.713 7.575 1.00 90.69 197 SER A N 1
ATOM 1598 C CA . SER A 1 197 ? 5.060 3.296 7.583 1.00 90.69 197 SER A CA 1
ATOM 1599 C C . SER A 1 197 ? 6.338 3.072 8.375 1.00 90.69 197 SER A C 1
ATOM 1601 O O . SER A 1 197 ? 7.342 3.751 8.142 1.00 90.69 197 SER A O 1
ATOM 1603 N N . ILE A 1 198 ? 6.300 2.117 9.295 1.00 87.75 198 ILE A N 1
ATOM 1604 C CA . ILE A 1 198 ? 7.448 1.639 10.060 1.00 87.75 198 ILE A CA 1
ATOM 1605 C C . ILE A 1 198 ? 8.008 0.415 9.333 1.00 87.75 198 ILE A C 1
ATOM 1607 O O . ILE A 1 198 ? 7.253 -0.424 8.842 1.00 87.75 198 ILE A O 1
ATOM 1611 N N . ASN A 1 199 ? 9.329 0.325 9.201 1.00 86.06 199 ASN A N 1
ATOM 1612 C CA . ASN A 1 199 ? 9.933 -0.846 8.577 1.00 86.06 199 ASN A CA 1
ATOM 1613 C C . ASN A 1 199 ? 9.777 -2.084 9.486 1.00 86.06 199 ASN A C 1
ATOM 1615 O O . ASN A 1 199 ? 9.624 -1.923 10.698 1.00 86.06 199 ASN A O 1
ATOM 1619 N N . PRO A 1 200 ? 9.844 -3.315 8.949 1.00 84.44 200 PRO 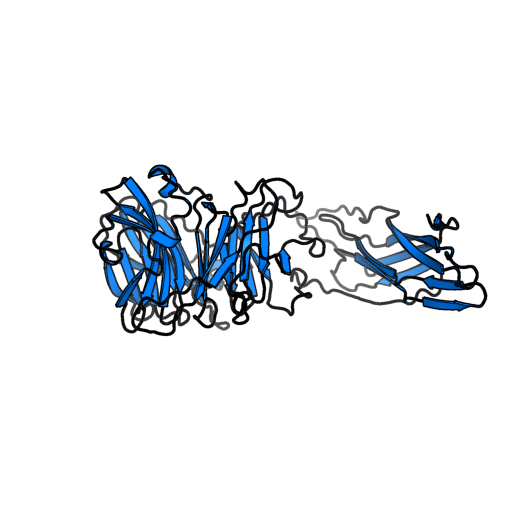A N 1
ATOM 1620 C CA . PRO A 1 200 ? 9.589 -4.517 9.749 1.00 84.44 200 PRO A CA 1
ATOM 1621 C C . PRO A 1 200 ? 10.477 -4.666 11.004 1.00 84.44 200 PRO A C 1
ATOM 1623 O O . PRO A 1 200 ? 10.018 -5.189 12.017 1.00 84.44 200 PRO A O 1
ATOM 1626 N N . SER A 1 201 ? 11.703 -4.136 10.994 1.00 82.50 201 SER A N 1
ATOM 1627 C CA . SER A 1 201 ? 12.627 -4.153 12.131 1.00 82.50 201 SER A CA 1
ATOM 1628 C C . SER A 1 201 ? 12.330 -3.077 13.177 1.00 82.50 201 SER A C 1
ATOM 1630 O O . SER A 1 201 ? 13.007 -3.035 14.199 1.00 82.50 201 SER A O 1
ATOM 1632 N N . GLY A 1 202 ? 11.393 -2.160 12.916 1.00 82.06 202 GLY A N 1
ATOM 1633 C CA . GLY A 1 202 ? 11.043 -1.061 13.818 1.00 82.06 202 GLY A CA 1
ATOM 1634 C C . GLY A 1 202 ? 12.070 0.073 13.894 1.00 82.06 202 GLY A C 1
ATOM 1635 O O . GLY A 1 202 ? 11.899 0.986 14.695 1.00 82.06 202 GLY A O 1
ATOM 1636 N N . ARG A 1 203 ? 13.132 0.032 13.082 1.00 81.06 203 ARG A N 1
ATOM 1637 C CA . ARG A 1 203 ? 14.267 0.967 13.147 1.00 81.06 203 ARG A CA 1
ATOM 1638 C C . ARG A 1 203 ? 14.048 2.245 12.345 1.00 81.06 203 ARG A C 1
ATOM 1640 O O . ARG A 1 203 ? 14.577 3.289 12.697 1.00 81.06 203 ARG A O 1
ATOM 1647 N N . PHE A 1 204 ? 13.295 2.188 11.256 1.00 84.44 204 PHE A N 1
ATOM 1648 C CA . PHE A 1 204 ? 13.078 3.309 10.351 1.00 84.44 204 PHE A CA 1
ATOM 1649 C C . PHE A 1 204 ? 11.594 3.576 10.167 1.00 84.44 204 PHE A C 1
ATOM 1651 O O . PHE A 1 204 ? 10.783 2.659 10.068 1.00 84.44 204 PHE A O 1
ATOM 1658 N N . THR A 1 205 ? 11.242 4.853 10.065 1.00 86.44 205 THR A N 1
ATOM 1659 C CA . THR A 1 205 ? 9.889 5.290 9.722 1.00 86.44 205 THR A CA 1
ATOM 1660 C C . THR A 1 205 ? 9.916 6.207 8.513 1.00 86.44 205 THR A C 1
ATOM 1662 O O . THR A 1 205 ? 10.736 7.121 8.426 1.00 86.44 205 THR A O 1
ATOM 1665 N N . ALA A 1 206 ? 8.996 5.963 7.586 1.00 88.31 206 ALA A N 1
ATOM 1666 C CA . ALA A 1 206 ? 8.747 6.794 6.424 1.00 88.31 206 ALA A CA 1
ATOM 1667 C C . ALA A 1 206 ? 7.469 7.613 6.631 1.00 88.31 206 ALA A C 1
ATOM 1669 O O . ALA A 1 206 ? 6.434 7.055 6.986 1.00 88.31 206 ALA A O 1
ATOM 1670 N N . PHE A 1 207 ? 7.535 8.918 6.369 1.00 87.94 207 PHE A N 1
ATOM 1671 C CA . PHE A 1 207 ? 6.406 9.846 6.433 1.00 87.94 207 PHE A CA 1
ATOM 1672 C C . PHE A 1 207 ? 6.178 10.467 5.071 1.00 87.94 207 PHE A C 1
ATOM 1674 O O . PHE A 1 207 ? 7.015 11.236 4.594 1.00 87.94 207 PHE A O 1
ATOM 1681 N N . GLY A 1 208 ? 5.057 10.149 4.445 1.00 86.62 208 GLY A N 1
ATOM 1682 C CA . GLY A 1 208 ? 4.682 10.735 3.173 1.00 86.62 208 GLY A CA 1
ATOM 1683 C C . GLY A 1 208 ? 3.733 11.909 3.350 1.00 86.62 208 GLY A C 1
ATOM 1684 O O . GLY A 1 208 ? 2.842 11.880 4.204 1.00 86.62 208 GLY A O 1
ATOM 1685 N N . SER A 1 209 ? 3.910 12.936 2.521 1.00 82.19 209 SER A N 1
ATOM 1686 C CA . SER A 1 209 ? 2.934 14.008 2.420 1.00 82.19 209 SER A CA 1
ATOM 1687 C C . SER A 1 209 ? 2.717 14.487 0.998 1.00 82.19 209 SER A C 1
ATOM 1689 O O . SER A 1 209 ? 3.634 14.972 0.333 1.00 82.19 209 SER A O 1
ATOM 1691 N N . THR A 1 210 ? 1.447 14.424 0.609 1.00 79.69 210 THR A N 1
ATOM 1692 C CA . THR A 1 210 ? 0.930 14.884 -0.680 1.00 79.69 210 THR A CA 1
ATOM 1693 C C . THR A 1 210 ? 1.141 16.371 -0.905 1.00 79.69 210 THR A C 1
ATOM 1695 O O . THR A 1 210 ? 1.587 16.754 -1.979 1.00 79.69 210 THR A O 1
ATOM 1698 N N . LEU A 1 211 ? 0.909 17.201 0.115 1.00 76.31 211 LEU A N 1
ATOM 1699 C CA . LEU A 1 211 ? 1.033 18.656 0.002 1.00 76.31 211 LEU A CA 1
ATOM 1700 C C . LEU A 1 211 ? 2.465 19.105 -0.326 1.00 76.31 211 LEU A C 1
ATOM 1702 O O . LEU A 1 211 ? 2.674 20.108 -1.001 1.00 76.31 211 LEU A O 1
ATOM 1706 N N . LEU A 1 212 ? 3.460 18.358 0.158 1.00 76.19 212 LEU A N 1
ATOM 1707 C CA . LEU A 1 212 ? 4.874 18.626 -0.114 1.00 76.19 212 LEU A CA 1
ATOM 1708 C C . LEU A 1 212 ? 5.451 17.724 -1.214 1.00 76.19 212 LEU A C 1
ATOM 1710 O O . LEU A 1 212 ? 6.631 17.860 -1.535 1.00 76.19 212 LEU A O 1
ATOM 1714 N N . ASN A 1 213 ? 4.650 16.801 -1.757 1.00 80.44 213 ASN A N 1
ATOM 1715 C CA . ASN A 1 213 ? 5.053 15.777 -2.719 1.00 80.44 213 ASN A CA 1
ATOM 1716 C C . ASN A 1 213 ? 6.382 15.088 -2.353 1.00 80.44 213 ASN A C 1
ATOM 1718 O O . ASN A 1 213 ? 7.273 14.934 -3.190 1.00 80.44 213 ASN A O 1
ATOM 1722 N N . LEU A 1 214 ? 6.536 14.681 -1.089 1.00 82.88 214 LEU A N 1
ATOM 1723 C CA . LEU A 1 214 ? 7.770 14.061 -0.595 1.00 82.88 214 LEU A CA 1
ATOM 1724 C C . LEU A 1 214 ? 7.511 12.953 0.426 1.00 82.88 214 LEU A C 1
ATOM 1726 O O . LEU A 1 214 ? 6.439 12.873 1.028 1.00 82.88 214 LEU A O 1
ATOM 1730 N N . VAL A 1 215 ? 8.535 12.129 0.648 1.00 86.81 215 VAL A N 1
ATOM 1731 C CA . VAL A 1 215 ? 8.599 11.168 1.754 1.00 86.81 215 VAL A CA 1
ATOM 1732 C C . VAL A 1 215 ? 9.856 11.429 2.580 1.00 86.81 215 VAL A C 1
ATOM 1734 O O . VAL A 1 215 ? 10.962 11.465 2.041 1.00 86.81 215 VAL A O 1
ATOM 1737 N N . ARG A 1 216 ? 9.711 11.623 3.892 1.00 84.12 216 ARG A N 1
ATOM 1738 C CA . ARG A 1 216 ? 10.835 11.771 4.830 1.00 84.12 216 ARG A CA 1
ATOM 1739 C C . ARG A 1 216 ? 11.106 10.467 5.553 1.00 84.12 216 ARG A C 1
ATOM 1741 O O . ARG A 1 216 ? 10.165 9.781 5.932 1.00 84.12 216 ARG A O 1
ATOM 1748 N N . ILE A 1 217 ? 12.380 10.176 5.790 1.00 84.19 217 ILE A N 1
ATOM 1749 C CA . ILE A 1 217 ? 12.816 8.976 6.503 1.00 84.19 217 ILE A CA 1
ATOM 1750 C C . ILE A 1 217 ? 13.502 9.390 7.801 1.00 84.19 217 ILE A C 1
ATOM 1752 O O . ILE A 1 217 ? 14.394 10.244 7.793 1.00 84.19 217 ILE A O 1
ATOM 1756 N N . TYR A 1 218 ? 13.082 8.779 8.902 1.00 80.44 218 TYR A N 1
ATOM 1757 C CA . TYR A 1 218 ? 13.663 8.964 10.227 1.00 80.44 218 TYR A CA 1
ATOM 1758 C C . TYR A 1 218 ? 14.100 7.614 10.776 1.00 80.44 218 TYR A C 1
ATOM 1760 O O . TYR A 1 218 ? 13.418 6.611 10.568 1.00 80.44 218 TYR A O 1
ATOM 1768 N N . GLU A 1 219 ? 15.217 7.603 11.490 1.00 79.31 219 GLU A N 1
ATOM 1769 C CA . GLU A 1 219 ? 15.586 6.476 12.340 1.00 79.31 219 GLU A CA 1
ATOM 1770 C C . GLU A 1 219 ? 14.936 6.661 13.711 1.00 79.31 219 GLU A C 1
ATOM 1772 O O . GLU A 1 219 ? 14.992 7.741 14.304 1.00 79.31 219 GLU A O 1
ATOM 1777 N N . ILE A 1 220 ? 14.297 5.602 14.187 1.00 74.75 220 ILE A N 1
ATOM 1778 C CA . ILE A 1 220 ? 13.816 5.473 15.552 1.00 74.75 220 ILE A CA 1
ATOM 1779 C C . ILE A 1 220 ? 15.019 5.002 16.367 1.00 74.75 220 ILE A C 1
ATOM 1781 O O . ILE A 1 220 ? 15.499 3.886 16.179 1.00 74.75 220 ILE A O 1
ATOM 1785 N N . SER A 1 221 ? 15.538 5.863 17.244 1.00 66.94 221 SER A N 1
ATOM 1786 C CA . SER A 1 221 ? 16.635 5.463 18.129 1.00 66.94 221 SER A CA 1
ATOM 1787 C C . SER A 1 221 ? 16.173 4.397 19.129 1.00 66.94 221 SER A C 1
ATOM 1789 O O . SER A 1 221 ? 15.074 4.481 19.676 1.00 66.94 221 SER A O 1
ATOM 1791 N N . ASP A 1 222 ? 17.051 3.436 19.433 1.00 60.38 222 ASP A N 1
ATOM 1792 C CA . ASP A 1 222 ? 16.813 2.335 20.387 1.00 60.38 222 ASP A CA 1
ATOM 1793 C C . ASP A 1 222 ? 16.565 2.798 21.834 1.00 60.38 222 ASP A C 1
ATOM 1795 O O . ASP A 1 222 ? 16.329 1.988 22.737 1.00 60.38 222 ASP A O 1
ATOM 1799 N N . ASN A 1 223 ? 16.647 4.103 22.100 1.00 54.38 223 ASN A N 1
ATOM 1800 C CA . ASN A 1 223 ? 16.501 4.626 23.441 1.00 54.38 223 ASN A CA 1
ATOM 1801 C C . ASN A 1 223 ? 15.013 4.640 23.821 1.00 54.38 223 ASN A C 1
ATOM 1803 O O . ASN A 1 223 ? 14.305 5.625 23.616 1.00 54.38 223 ASN A O 1
ATOM 1807 N N . LYS A 1 224 ? 14.568 3.523 24.417 1.00 51.69 224 LYS A N 1
ATOM 1808 C CA . LYS A 1 224 ? 13.209 3.205 24.913 1.00 51.69 224 LYS A CA 1
ATOM 1809 C C . LYS A 1 224 ? 12.545 4.280 25.789 1.00 51.69 224 LYS A C 1
ATOM 1811 O O . LYS A 1 224 ? 11.371 4.163 26.112 1.00 51.69 224 LYS A O 1
ATOM 1816 N N . ASN A 1 225 ? 13.283 5.324 26.158 1.00 50.44 225 ASN A N 1
ATOM 1817 C CA . ASN A 1 225 ? 12.840 6.452 26.964 1.00 50.44 225 ASN A CA 1
ATOM 1818 C C . ASN A 1 225 ? 12.873 7.764 26.173 1.00 50.44 225 ASN A C 1
ATOM 1820 O O . ASN A 1 225 ? 13.451 8.731 26.654 1.00 50.44 225 ASN A O 1
ATOM 1824 N N . CYS A 1 226 ? 12.296 7.823 24.969 1.00 54.06 226 CYS A N 1
ATOM 1825 C CA . CYS A 1 226 ? 11.964 9.096 24.311 1.00 54.06 226 CYS A CA 1
ATOM 1826 C C . CYS A 1 226 ? 13.057 10.181 24.315 1.00 54.06 226 CYS A C 1
ATOM 1828 O O . CYS A 1 226 ? 12.785 11.384 24.400 1.00 54.06 226 CYS A O 1
ATOM 1830 N N . ALA A 1 227 ? 14.319 9.769 24.268 1.00 40.53 227 ALA A N 1
ATOM 1831 C CA . ALA A 1 227 ? 15.428 10.657 24.548 1.00 40.53 227 ALA A CA 1
ATOM 1832 C C . ALA A 1 227 ? 15.887 11.295 23.239 1.00 40.53 227 ALA A C 1
ATOM 1834 O O . ALA A 1 227 ? 16.843 10.830 22.635 1.00 40.53 227 ALA A O 1
ATOM 1835 N N . ARG A 1 228 ? 15.163 12.335 22.795 1.00 45.66 228 ARG A N 1
ATOM 1836 C CA . ARG A 1 228 ? 15.617 13.423 21.896 1.00 45.66 228 ARG A CA 1
ATOM 1837 C C . ARG A 1 228 ? 16.747 13.069 20.906 1.00 45.66 228 ARG A C 1
ATOM 1839 O O . ARG A 1 228 ? 17.761 13.760 20.846 1.00 45.66 228 ARG A O 1
ATOM 1846 N N . GLY A 1 229 ? 16.559 12.029 20.104 1.00 45.09 229 GLY A N 1
ATOM 1847 C CA . GLY A 1 229 ? 17.594 11.537 19.198 1.00 45.09 229 GLY A CA 1
ATOM 1848 C C . GLY A 1 229 ? 17.011 10.974 17.916 1.00 45.09 229 GLY A C 1
ATOM 1849 O O . GLY A 1 229 ? 17.317 9.846 17.562 1.00 45.09 229 GLY A O 1
ATOM 1850 N N . ASN A 1 230 ? 16.152 11.732 17.235 1.00 53.56 230 ASN A N 1
ATOM 1851 C CA . ASN A 1 230 ? 15.718 11.369 15.888 1.00 53.56 230 ASN A CA 1
ATOM 1852 C C . ASN A 1 230 ? 16.588 12.136 14.901 1.00 53.56 230 ASN A C 1
ATOM 1854 O O . ASN A 1 230 ? 16.376 13.325 14.659 1.00 53.56 230 ASN A O 1
ATOM 1858 N N . VAL A 1 231 ? 17.596 11.464 14.355 1.00 55.66 231 VAL A N 1
ATOM 1859 C CA . VAL A 1 231 ? 18.366 12.007 13.239 1.00 55.66 231 VAL A CA 1
ATOM 1860 C C . VAL A 1 231 ? 17.502 11.849 11.988 1.00 55.66 231 VAL A C 1
ATOM 1862 O O . VAL A 1 231 ? 16.970 10.774 11.711 1.00 55.66 231 VAL A O 1
ATOM 1865 N N . ARG A 1 232 ? 17.302 12.932 11.234 1.00 63.81 232 ARG A N 1
ATOM 1866 C CA . ARG A 1 232 ? 16.696 12.857 9.899 1.00 63.81 232 ARG A CA 1
ATOM 1867 C C . ARG A 1 232 ? 17.663 12.097 8.990 1.00 63.81 232 ARG A C 1
ATOM 1869 O O . ARG A 1 232 ? 18.788 12.547 8.808 1.00 63.81 232 ARG A O 1
ATOM 1876 N N . PHE A 1 233 ? 17.216 10.984 8.407 1.00 61.97 233 PHE A N 1
ATOM 1877 C CA . PHE A 1 233 ? 18.058 10.128 7.560 1.00 61.97 233 PHE A CA 1
ATOM 1878 C C . PHE A 1 233 ? 17.943 10.429 6.067 1.00 61.97 233 PHE A C 1
ATOM 1880 O O . PHE A 1 233 ? 18.850 10.109 5.312 1.00 61.97 233 PHE A O 1
ATOM 1887 N N . GLY A 1 234 ? 16.839 11.018 5.601 1.00 75.12 234 GLY A N 1
ATOM 1888 C CA . GLY A 1 234 ? 16.703 11.290 4.170 1.00 75.12 234 GLY A CA 1
ATOM 1889 C C . GLY A 1 234 ? 15.381 11.917 3.758 1.00 75.12 234 GLY A C 1
ATOM 1890 O O . GLY A 1 234 ? 14.441 12.066 4.547 1.00 75.12 234 GLY A O 1
ATOM 1891 N N . THR A 1 235 ? 15.302 12.342 2.500 1.00 78.75 235 THR A N 1
ATOM 1892 C CA . THR A 1 235 ? 14.087 12.887 1.887 1.00 78.75 235 THR A CA 1
ATOM 1893 C C . THR A 1 235 ? 13.979 12.460 0.435 1.00 78.75 235 THR A C 1
ATOM 1895 O O . THR A 1 235 ? 14.685 12.941 -0.442 1.00 78.75 235 THR A O 1
ATOM 1898 N N . ILE A 1 236 ? 13.019 11.589 0.166 1.00 82.38 236 ILE A N 1
ATOM 1899 C CA . ILE A 1 236 ? 12.714 11.133 -1.179 1.00 82.38 236 ILE A CA 1
ATOM 1900 C C . ILE A 1 236 ? 11.784 12.157 -1.822 1.00 82.38 236 ILE A C 1
ATOM 1902 O O . ILE A 1 236 ? 10.697 12.442 -1.308 1.00 82.38 236 ILE A O 1
ATOM 1906 N N . ARG A 1 237 ? 12.223 12.693 -2.958 1.00 77.44 237 ARG A N 1
ATOM 1907 C CA . ARG A 1 237 ? 11.412 13.497 -3.868 1.00 77.44 237 ARG A CA 1
ATOM 1908 C C . ARG A 1 237 ? 11.455 12.843 -5.245 1.00 77.44 237 ARG A C 1
ATOM 1910 O O . ARG A 1 237 ? 12.521 12.383 -5.652 1.00 77.44 237 ARG A O 1
ATOM 1917 N N . PRO A 1 238 ? 10.326 12.772 -5.957 1.00 69.38 238 PRO A N 1
ATOM 1918 C CA . PRO A 1 238 ? 10.332 12.311 -7.333 1.00 69.38 238 PRO A CA 1
ATOM 1919 C C . PRO A 1 238 ? 11.107 13.319 -8.192 1.00 69.38 238 PRO A C 1
ATOM 1921 O O . PRO A 1 238 ? 10.723 14.482 -8.292 1.00 69.38 238 PRO A O 1
ATOM 1924 N N . ASN A 1 239 ? 12.192 12.875 -8.827 1.00 64.50 239 ASN A N 1
ATOM 1925 C CA . ASN A 1 239 ? 12.958 13.681 -9.778 1.00 64.50 239 ASN A CA 1
ATOM 1926 C C . ASN A 1 239 ? 12.236 13.712 -11.134 1.00 64.50 239 ASN A C 1
ATOM 1928 O O . ASN A 1 239 ? 12.586 13.021 -12.091 1.00 64.50 239 ASN A O 1
ATOM 1932 N N . ILE A 1 240 ? 11.138 14.457 -11.166 1.00 57.50 240 ILE A N 1
ATOM 1933 C CA . ILE A 1 240 ? 10.299 14.688 -12.336 1.00 57.50 240 ILE A CA 1
ATOM 1934 C C . ILE A 1 240 ? 10.241 16.210 -12.450 1.00 57.50 240 ILE A C 1
ATOM 1936 O O . ILE A 1 240 ? 9.998 16.863 -11.441 1.00 57.50 240 ILE A O 1
ATOM 1940 N N . GLY A 1 241 ? 10.561 16.766 -13.624 1.00 55.28 241 GLY A N 1
ATOM 1941 C CA . GLY A 1 241 ? 10.781 18.205 -13.847 1.00 55.28 241 GLY A CA 1
ATOM 1942 C C . GLY A 1 241 ? 9.678 19.149 -13.334 1.00 55.28 241 GLY A C 1
ATOM 1943 O O . GLY A 1 241 ? 8.673 18.723 -12.783 1.00 55.28 241 GLY A O 1
ATOM 1944 N N . SER A 1 242 ? 9.861 20.452 -13.553 1.00 44.97 242 SER A N 1
ATOM 1945 C CA . SER A 1 242 ? 9.222 21.623 -12.905 1.00 44.97 242 SER A CA 1
ATOM 1946 C C . SER A 1 242 ? 7.689 21.686 -12.683 1.00 44.97 242 SER A C 1
ATOM 1948 O O . SER A 1 242 ? 7.226 22.677 -12.132 1.00 44.97 242 SER A O 1
ATOM 1950 N N . ASN A 1 243 ? 6.893 20.667 -13.015 1.00 52.78 243 ASN A N 1
ATOM 1951 C CA . ASN A 1 243 ? 5.444 20.603 -12.788 1.00 52.78 243 ASN A CA 1
ATOM 1952 C C . ASN A 1 243 ? 5.077 19.616 -11.659 1.00 52.78 243 ASN A C 1
ATOM 1954 O O . ASN A 1 243 ? 4.340 18.654 -11.876 1.00 52.78 243 ASN A O 1
ATOM 1958 N N . MET A 1 244 ? 5.607 19.836 -10.450 1.00 57.69 244 MET A N 1
ATOM 1959 C CA . MET A 1 244 ? 5.395 18.939 -9.301 1.00 57.69 244 MET A CA 1
ATOM 1960 C C . MET A 1 244 ? 4.075 19.156 -8.543 1.00 57.69 244 MET A C 1
ATOM 1962 O O . MET A 1 244 ? 3.768 18.359 -7.662 1.00 57.69 244 MET A O 1
ATOM 1966 N N . GLU A 1 245 ? 3.311 20.215 -8.832 1.00 56.56 245 GLU A N 1
ATOM 1967 C CA . GLU A 1 245 ? 2.304 20.738 -7.890 1.00 56.56 245 GLU A CA 1
ATOM 1968 C C . GLU A 1 245 ? 1.101 19.810 -7.612 1.00 56.56 245 GLU A C 1
ATOM 1970 O O . GLU A 1 245 ? 0.496 19.945 -6.558 1.00 56.56 245 GLU A O 1
ATOM 1975 N N . ASP A 1 246 ? 0.845 18.774 -8.423 1.00 61.81 246 ASP A N 1
ATOM 1976 C CA . ASP A 1 246 ? -0.348 17.912 -8.285 1.00 61.81 246 ASP A CA 1
ATOM 1977 C C . ASP A 1 246 ? -0.066 16.395 -8.324 1.00 61.81 246 ASP A C 1
ATOM 1979 O O . ASP A 1 246 ? -0.929 15.605 -8.712 1.00 61.81 246 ASP A O 1
ATOM 1983 N N . MET A 1 247 ? 1.141 15.941 -7.970 1.00 72.38 247 MET A N 1
ATOM 1984 C CA . MET A 1 247 ? 1.486 14.511 -8.093 1.00 72.38 247 MET A CA 1
ATOM 1985 C C . MET A 1 247 ? 0.962 13.623 -6.957 1.00 72.38 247 MET A C 1
ATOM 1987 O O . MET A 1 247 ? 1.043 12.398 -7.053 1.00 72.38 247 MET A O 1
ATOM 1991 N N . GLY A 1 248 ? 0.480 14.198 -5.852 1.00 76.56 248 GLY A N 1
ATOM 1992 C CA . GLY A 1 248 ? 0.027 13.439 -4.683 1.00 76.56 248 GLY A CA 1
ATOM 1993 C C . GLY A 1 248 ? 1.065 12.430 -4.166 1.00 76.56 248 GLY A C 1
ATOM 1994 O O . GLY A 1 248 ? 0.690 11.363 -3.673 1.00 76.56 248 GLY A O 1
ATOM 1995 N N . PHE A 1 249 ? 2.360 12.727 -4.318 1.00 84.56 249 PHE A N 1
ATOM 1996 C CA . PHE A 1 249 ? 3.445 11.825 -3.927 1.00 84.56 249 PHE A CA 1
ATOM 1997 C C . PHE A 1 249 ? 3.500 11.697 -2.401 1.00 84.56 249 PHE A C 1
ATOM 1999 O O . PHE A 1 249 ? 3.400 12.691 -1.687 1.00 84.56 249 PHE A O 1
ATOM 2006 N N . GLY A 1 250 ? 3.656 10.475 -1.887 1.00 83.44 250 GLY A N 1
ATOM 2007 C CA . GLY A 1 250 ? 3.674 10.226 -0.441 1.00 83.44 250 GLY A CA 1
ATOM 2008 C C . GLY A 1 250 ? 2.283 10.102 0.192 1.00 83.44 250 GLY A C 1
ATOM 2009 O O . GLY A 1 250 ? 2.169 10.037 1.414 1.00 83.44 250 GLY A O 1
ATOM 2010 N N . ARG A 1 251 ? 1.206 10.019 -0.602 1.00 83.12 251 ARG A N 1
ATOM 2011 C CA . ARG A 1 251 ? -0.146 9.757 -0.071 1.00 83.12 251 ARG A CA 1
ATOM 2012 C C . ARG A 1 251 ? -0.272 8.410 0.629 1.00 83.12 251 ARG A C 1
ATOM 2014 O O . ARG A 1 251 ? -1.052 8.266 1.562 1.00 83.12 251 ARG A O 1
ATOM 2021 N N . SER A 1 252 ? 0.448 7.420 0.129 1.00 87.81 252 SER A N 1
ATOM 2022 C CA . SER A 1 252 ? 0.532 6.085 0.697 1.00 87.81 252 SER A CA 1
ATOM 2023 C C . SER A 1 252 ? 1.945 5.581 0.462 1.00 87.81 252 SER A C 1
ATOM 2025 O O . SER A 1 252 ? 2.511 5.803 -0.609 1.00 87.81 252 SER A O 1
ATOM 2027 N N . GLY A 1 253 ? 2.522 4.942 1.466 1.00 89.31 253 GLY A N 1
ATOM 2028 C CA . GLY A 1 253 ? 3.836 4.341 1.378 1.00 89.31 253 GLY A CA 1
ATOM 2029 C C . GLY A 1 253 ? 3.919 3.169 2.336 1.00 89.31 253 GLY A C 1
ATOM 2030 O O . GLY A 1 253 ? 3.258 3.182 3.373 1.00 89.31 253 GLY A O 1
ATOM 2031 N N . ALA A 1 254 ? 4.690 2.155 1.967 1.00 89.38 254 ALA A N 1
ATOM 2032 C CA . ALA A 1 254 ? 4.846 0.953 2.766 1.00 89.38 254 ALA A CA 1
ATOM 2033 C C . ALA A 1 254 ? 6.254 0.378 2.604 1.00 89.38 254 ALA A C 1
ATOM 2035 O O . ALA A 1 254 ? 6.739 0.213 1.477 1.00 89.38 254 ALA A O 1
ATOM 2036 N N . TRP A 1 255 ? 6.913 0.083 3.725 1.00 87.50 255 TRP A N 1
ATOM 2037 C CA . TRP A 1 255 ? 8.161 -0.675 3.715 1.00 87.50 255 TRP A CA 1
ATOM 2038 C C . TRP A 1 255 ? 7.891 -2.112 3.295 1.00 87.50 255 TRP A C 1
ATOM 2040 O O . TRP A 1 255 ? 6.963 -2.749 3.789 1.00 87.50 255 TRP A O 1
ATOM 2050 N N . LEU A 1 256 ? 8.704 -2.615 2.372 1.00 83.56 256 LEU A N 1
ATOM 2051 C CA . LEU A 1 256 ? 8.586 -3.983 1.878 1.00 83.56 256 LEU A CA 1
ATOM 2052 C C . LEU A 1 256 ? 9.490 -4.934 2.645 1.00 83.56 256 LEU A C 1
ATOM 2054 O O . LEU A 1 256 ? 9.157 -6.102 2.752 1.00 83.56 256 LEU A O 1
ATOM 2058 N N . ASP A 1 257 ? 10.622 -4.451 3.150 1.00 81.88 257 ASP A N 1
ATOM 2059 C CA . ASP A 1 257 ? 11.610 -5.269 3.839 1.00 81.88 257 ASP A CA 1
ATOM 2060 C C . ASP A 1 257 ? 12.462 -4.440 4.816 1.00 81.88 257 ASP A C 1
ATOM 2062 O O . ASP A 1 257 ? 12.395 -3.208 4.864 1.00 81.88 257 ASP A O 1
ATOM 2066 N N . ASP A 1 258 ? 13.313 -5.137 5.568 1.00 80.44 258 ASP A N 1
ATOM 2067 C CA . ASP A 1 258 ? 14.310 -4.540 6.468 1.00 80.44 258 ASP A CA 1
ATOM 2068 C C . ASP A 1 258 ? 15.591 -4.084 5.775 1.00 80.44 258 ASP A C 1
ATOM 2070 O O . ASP A 1 258 ? 16.454 -3.451 6.383 1.00 80.44 258 ASP A O 1
ATOM 2074 N N . LYS A 1 259 ? 15.722 -4.380 4.482 1.00 78.38 259 LYS A N 1
ATOM 2075 C CA . LYS A 1 259 ? 16.880 -4.004 3.663 1.00 78.38 259 LYS A CA 1
ATOM 2076 C C . LYS A 1 259 ? 16.737 -2.596 3.086 1.00 78.38 259 LYS A C 1
ATOM 2078 O O . LYS A 1 259 ? 17.601 -2.139 2.341 1.00 78.38 259 LYS A O 1
ATOM 2083 N N . GLY A 1 260 ? 15.669 -1.890 3.449 1.00 81.00 260 GLY A N 1
ATOM 2084 C CA . GLY A 1 260 ? 15.440 -0.515 3.047 1.00 81.00 260 GLY A CA 1
ATOM 2085 C C . GLY A 1 260 ? 14.703 -0.390 1.715 1.00 81.00 260 GLY A C 1
ATOM 2086 O O . GLY A 1 260 ? 14.942 0.584 0.996 1.00 81.00 260 GLY A O 1
ATOM 2087 N N . THR A 1 261 ? 13.839 -1.348 1.371 1.00 86.06 261 THR A N 1
ATOM 2088 C CA . THR A 1 261 ? 12.942 -1.242 0.217 1.00 86.06 261 THR A CA 1
ATOM 2089 C C . THR A 1 261 ? 11.619 -0.582 0.613 1.00 86.06 261 THR A C 1
ATOM 2091 O O . THR A 1 261 ? 10.900 -1.092 1.469 1.00 86.06 261 THR A O 1
ATOM 2094 N N . LEU A 1 262 ? 11.259 0.524 -0.040 1.00 87.81 262 LEU A N 1
ATOM 2095 C CA . LEU A 1 262 ? 10.029 1.284 0.212 1.00 87.81 262 LEU A CA 1
ATOM 2096 C C . LEU A 1 262 ? 9.228 1.443 -1.079 1.00 87.81 262 LEU A C 1
ATOM 2098 O O . LEU A 1 262 ? 9.764 1.907 -2.085 1.00 87.81 262 LEU A O 1
ATOM 2102 N N . ALA A 1 263 ? 7.939 1.122 -1.034 1.00 89.19 263 ALA A N 1
ATOM 2103 C CA . ALA A 1 263 ? 6.990 1.443 -2.094 1.00 89.19 263 ALA A CA 1
ATOM 2104 C C . ALA A 1 263 ? 6.229 2.727 -1.748 1.00 89.19 263 ALA A C 1
ATOM 2106 O O . ALA A 1 263 ? 5.762 2.879 -0.622 1.00 89.19 263 ALA A O 1
ATOM 2107 N N . VAL A 1 264 ? 6.075 3.639 -2.708 1.00 89.19 264 VAL A N 1
ATOM 2108 C CA . VAL A 1 264 ? 5.379 4.922 -2.539 1.00 89.19 264 VAL A CA 1
ATOM 2109 C C . VAL A 1 264 ? 4.394 5.132 -3.679 1.00 89.19 264 VAL A C 1
ATOM 2111 O O . VAL A 1 264 ? 4.748 5.015 -4.848 1.00 89.19 264 VAL A O 1
ATOM 2114 N N . LEU A 1 265 ? 3.157 5.471 -3.339 1.00 87.69 265 LEU A N 1
ATOM 2115 C CA . LEU A 1 265 ? 2.100 5.781 -4.290 1.00 87.69 265 LEU A CA 1
ATOM 2116 C C . LEU A 1 265 ? 2.225 7.217 -4.813 1.00 87.69 265 LEU A C 1
ATOM 2118 O O . LEU A 1 265 ? 2.465 8.158 -4.049 1.00 87.69 265 LEU A O 1
ATOM 2122 N N . VAL A 1 266 ? 1.988 7.372 -6.112 1.00 84.56 266 VAL A N 1
ATOM 2123 C CA . VAL A 1 266 ? 2.017 8.627 -6.864 1.00 84.56 266 VAL A CA 1
ATOM 2124 C C . VAL A 1 266 ? 0.734 8.735 -7.686 1.00 84.56 266 VAL A C 1
ATOM 2126 O O . VAL A 1 266 ? 0.358 7.788 -8.368 1.00 84.56 266 VAL A O 1
ATOM 2129 N N . TYR A 1 267 ? 0.064 9.883 -7.659 1.00 77.25 267 TYR A N 1
ATOM 2130 C CA . TYR A 1 267 ? -1.120 10.186 -8.466 1.00 77.25 267 TYR A CA 1
ATOM 2131 C C . TYR A 1 267 ? -0.722 11.142 -9.592 1.00 77.25 267 TYR A C 1
ATOM 2133 O O . TYR A 1 267 ? -0.712 12.357 -9.419 1.00 77.25 267 TYR A O 1
ATOM 2141 N N . LYS A 1 268 ? -0.346 10.620 -10.762 1.00 69.31 268 LYS A N 1
ATOM 2142 C CA . LYS A 1 268 ? -0.001 11.475 -11.907 1.00 69.31 268 LYS A CA 1
ATOM 2143 C C . LYS A 1 268 ? -1.253 11.839 -12.692 1.00 69.31 268 LYS A C 1
ATOM 2145 O O . LYS A 1 268 ? -1.865 10.977 -13.312 1.00 69.31 268 LYS A O 1
ATOM 2150 N N . SER A 1 269 ? -1.586 13.129 -12.750 1.00 51.84 269 SER A N 1
ATOM 2151 C CA . SER A 1 269 ? -2.850 13.557 -13.357 1.00 51.84 269 SER A CA 1
ATOM 2152 C C . SER A 1 269 ? -2.860 13.725 -14.883 1.00 51.84 269 SER A C 1
ATOM 2154 O O . SER A 1 269 ? -3.948 13.971 -15.397 1.00 51.84 269 SER A O 1
ATOM 2156 N N . ARG A 1 270 ? -1.747 13.630 -15.652 1.00 50.75 270 ARG A N 1
ATOM 2157 C CA . ARG A 1 270 ? -1.809 14.118 -17.061 1.00 50.75 270 ARG A CA 1
ATOM 2158 C C . ARG A 1 270 ? -1.232 13.339 -18.250 1.00 50.75 270 ARG A C 1
ATOM 2160 O O . ARG A 1 270 ? -1.705 13.634 -19.336 1.00 50.75 270 ARG A O 1
ATOM 2167 N N . ASN A 1 271 ? -0.343 12.343 -18.149 1.00 50.81 271 ASN A N 1
ATOM 2168 C CA . ASN A 1 271 ? 0.353 11.859 -19.370 1.00 50.81 271 ASN A CA 1
ATOM 2169 C C . ASN A 1 271 ? 0.389 10.339 -19.628 1.00 50.81 271 ASN A C 1
ATOM 2171 O O . ASN A 1 271 ? 1.108 9.914 -20.529 1.00 50.81 271 ASN A O 1
ATOM 2175 N N . GLN A 1 272 ? -0.363 9.507 -18.901 1.00 53.62 272 GLN A N 1
ATOM 2176 C CA . GLN A 1 272 ? -0.429 8.071 -19.210 1.00 53.62 272 GLN A CA 1
ATOM 2177 C C . GLN A 1 272 ? -1.839 7.645 -19.597 1.00 53.62 272 GLN A C 1
ATOM 2179 O O . GLN A 1 272 ? -2.811 7.937 -18.907 1.00 53.62 272 GLN A O 1
ATOM 2184 N N . THR A 1 273 ? -1.944 6.940 -20.721 1.00 52.47 273 THR A N 1
ATOM 2185 C CA . THR A 1 273 ? -3.218 6.439 -21.249 1.00 52.47 273 THR A CA 1
ATOM 2186 C C . THR A 1 273 ? -3.759 5.251 -20.447 1.00 52.47 273 THR A C 1
ATOM 2188 O O . THR A 1 273 ? -4.954 4.975 -20.521 1.00 52.47 273 THR A O 1
ATOM 2191 N N . TRP A 1 274 ? -2.911 4.574 -19.660 1.00 54.34 274 TRP A N 1
ATOM 2192 C CA . TRP A 1 274 ? -3.224 3.298 -19.004 1.00 54.34 274 TRP A CA 1
ATOM 2193 C C . TRP A 1 274 ? -3.334 3.339 -17.467 1.00 54.34 274 TRP A C 1
ATOM 2195 O O . TRP A 1 274 ? -3.814 2.367 -16.892 1.00 54.34 274 TRP A O 1
ATOM 2205 N N . SER A 1 275 ? -2.925 4.414 -16.778 1.00 64.69 275 SER A N 1
ATOM 2206 C CA . SER A 1 275 ? -3.073 4.529 -15.314 1.00 64.69 275 SER A CA 1
ATOM 2207 C C . SER A 1 275 ? -3.103 5.982 -14.831 1.00 64.69 275 SER A C 1
ATOM 2209 O O . SER A 1 275 ? -2.355 6.818 -15.334 1.00 64.69 275 SER A O 1
ATOM 2211 N N . GLU A 1 276 ? -3.935 6.276 -13.826 1.00 73.88 276 GLU A N 1
ATOM 2212 C CA . GLU A 1 276 ? -3.987 7.586 -13.138 1.00 73.88 276 GLU A CA 1
ATOM 2213 C C . GLU A 1 276 ? -3.032 7.657 -11.931 1.00 73.88 276 GLU A C 1
ATOM 2215 O O . GLU A 1 276 ? -2.929 8.674 -11.242 1.00 73.88 276 GLU A O 1
ATOM 2220 N N . SER A 1 277 ? -2.343 6.554 -11.642 1.00 79.38 277 SER A N 1
ATOM 2221 C CA . SER A 1 277 ? -1.456 6.422 -10.490 1.00 79.38 277 SER A CA 1
ATOM 2222 C C . SER A 1 277 ? -0.341 5.413 -10.732 1.00 79.38 277 SER A C 1
ATOM 2224 O O . SER A 1 277 ? -0.524 4.419 -11.431 1.00 79.38 277 SER A O 1
ATOM 2226 N N . GLU A 1 278 ? 0.793 5.617 -10.085 1.00 81.69 278 GLU A N 1
ATOM 2227 C CA . GLU A 1 278 ? 1.955 4.743 -10.161 1.00 81.69 278 GLU A CA 1
ATOM 2228 C C . GLU A 1 278 ? 2.461 4.423 -8.753 1.00 81.69 278 GLU A C 1
ATOM 2230 O O . GLU A 1 278 ? 2.269 5.198 -7.819 1.00 81.69 278 GLU A O 1
ATOM 2235 N N . ILE A 1 279 ? 3.142 3.296 -8.592 1.00 83.62 279 ILE A N 1
ATOM 2236 C CA . ILE A 1 279 ? 3.832 2.919 -7.362 1.00 83.62 279 ILE A CA 1
ATOM 2237 C C . ILE A 1 279 ? 5.317 2.881 -7.653 1.00 83.62 279 ILE A C 1
ATOM 2239 O O . ILE A 1 279 ? 5.773 2.151 -8.530 1.00 83.62 279 ILE A O 1
ATOM 2243 N N . TYR A 1 280 ? 6.057 3.706 -6.928 1.00 86.69 280 TYR A N 1
ATOM 2244 C CA . TYR A 1 280 ? 7.490 3.888 -7.070 1.00 86.69 280 TYR A CA 1
ATOM 2245 C C . TYR A 1 280 ? 8.167 3.094 -5.972 1.00 86.69 280 TYR A C 1
ATOM 2247 O O . TYR A 1 280 ? 7.898 3.310 -4.793 1.00 86.69 280 TYR A O 1
ATOM 2255 N N . VAL A 1 281 ? 9.034 2.169 -6.359 1.00 85.62 281 VAL A N 1
ATOM 2256 C CA . VAL A 1 281 ? 9.788 1.339 -5.427 1.00 85.62 281 VAL A CA 1
ATOM 2257 C C . VAL A 1 281 ? 11.225 1.824 -5.391 1.00 85.62 281 VAL A C 1
ATOM 2259 O O . VAL A 1 281 ? 11.912 1.879 -6.411 1.00 85.62 281 VAL A O 1
ATOM 2262 N N . PHE A 1 282 ? 11.676 2.154 -4.193 1.00 85.56 282 PHE A N 1
ATOM 2263 C CA . PHE A 1 282 ? 13.022 2.606 -3.880 1.00 85.56 282 PHE A CA 1
ATOM 2264 C C . PHE A 1 282 ? 13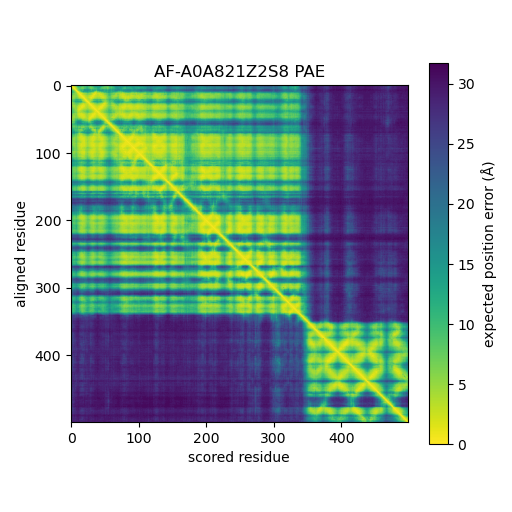.724 1.519 -3.071 1.00 85.56 282 PHE A C 1
ATOM 2266 O O . PHE A 1 282 ? 13.090 0.881 -2.235 1.00 85.56 282 PHE A O 1
ATOM 2273 N N . LYS A 1 283 ? 15.019 1.308 -3.305 1.00 83.19 283 LYS A N 1
ATOM 2274 C CA . LYS A 1 283 ? 15.845 0.341 -2.568 1.00 83.19 283 LYS A CA 1
ATOM 2275 C C . LYS A 1 283 ? 16.985 1.031 -1.828 1.00 83.19 283 LYS A C 1
ATOM 2277 O O . LYS A 1 283 ? 17.375 2.138 -2.194 1.00 83.19 283 LYS A O 1
ATOM 2282 N N . ASN A 1 284 ? 17.554 0.331 -0.845 1.00 77.19 284 ASN A N 1
ATOM 2283 C CA . ASN A 1 284 ? 18.733 0.750 -0.078 1.00 77.19 284 ASN A CA 1
ATOM 2284 C C . ASN A 1 284 ? 18.550 2.097 0.647 1.00 77.19 284 ASN A C 1
ATOM 2286 O O . ASN A 1 284 ? 19.506 2.856 0.825 1.00 77.19 284 ASN A O 1
ATOM 2290 N N . ILE A 1 285 ? 17.320 2.404 1.074 1.00 76.69 285 ILE A N 1
ATOM 2291 C CA . ILE A 1 285 ? 17.023 3.655 1.782 1.00 76.69 285 ILE A CA 1
ATOM 2292 C C . ILE A 1 285 ? 17.684 3.682 3.164 1.00 76.69 285 ILE A C 1
ATOM 2294 O O . ILE A 1 285 ? 18.149 4.727 3.605 1.00 76.69 285 ILE A O 1
ATOM 2298 N N . SER A 1 286 ? 17.774 2.531 3.832 1.00 62.59 286 SER A N 1
ATOM 2299 C CA . SER A 1 286 ? 18.325 2.403 5.186 1.00 62.59 286 SER A CA 1
ATOM 2300 C C . SER A 1 286 ? 19.844 2.595 5.271 1.00 62.59 286 SER A C 1
ATOM 2302 O O . SER A 1 286 ? 20.380 2.713 6.369 1.00 62.59 286 SER A O 1
ATOM 2304 N N . THR A 1 287 ? 20.552 2.637 4.139 1.00 56.41 287 THR A N 1
ATOM 2305 C CA . THR A 1 287 ? 22.024 2.698 4.095 1.00 56.41 287 THR A CA 1
ATOM 2306 C C . THR A 1 287 ? 22.589 4.038 3.626 1.00 56.41 287 THR A C 1
ATOM 2308 O O . THR A 1 287 ? 23.806 4.201 3.627 1.00 56.41 287 THR A O 1
ATOM 2311 N N . ASN A 1 288 ? 21.757 4.993 3.197 1.00 56.28 288 ASN A N 1
ATOM 2312 C CA . ASN A 1 288 ? 22.236 6.239 2.597 1.00 56.28 288 ASN A CA 1
ATOM 2313 C C . ASN A 1 288 ? 21.596 7.465 3.270 1.00 56.28 288 ASN A C 1
ATOM 2315 O O . ASN A 1 288 ? 20.415 7.747 3.087 1.00 56.28 288 ASN A O 1
ATOM 2319 N N . THR A 1 289 ? 22.396 8.188 4.056 1.00 53.12 289 THR A N 1
ATOM 2320 C CA . THR A 1 289 ? 21.976 9.301 4.928 1.00 53.12 289 THR A CA 1
ATOM 2321 C C . THR A 1 289 ? 21.701 10.617 4.193 1.00 53.12 289 THR A C 1
ATOM 2323 O O . THR A 1 289 ? 21.301 11.596 4.816 1.00 53.12 289 THR A O 1
ATOM 2326 N N . ASN A 1 290 ? 21.906 10.660 2.872 1.00 56.72 290 ASN A N 1
ATOM 2327 C CA . ASN A 1 290 ? 21.735 11.857 2.044 1.00 56.72 290 ASN A CA 1
ATOM 2328 C C . ASN A 1 290 ? 20.921 11.563 0.779 1.00 56.72 290 ASN A C 1
ATOM 2330 O O . ASN A 1 290 ? 21.271 11.989 -0.321 1.00 56.72 290 ASN A O 1
ATOM 2334 N N . ILE A 1 291 ? 19.825 10.816 0.911 1.00 60.78 291 ILE A N 1
ATOM 2335 C CA . ILE A 1 291 ? 18.901 10.649 -0.209 1.00 60.78 291 ILE A CA 1
ATOM 2336 C C . ILE A 1 291 ? 18.126 11.955 -0.379 1.00 60.78 291 ILE A C 1
ATOM 2338 O O . ILE A 1 291 ? 17.218 12.239 0.400 1.00 60.78 291 ILE A O 1
ATOM 2342 N N . VAL A 1 292 ? 18.505 12.734 -1.388 1.00 59.62 292 VAL A N 1
ATOM 2343 C CA . VAL A 1 292 ? 17.706 13.796 -2.004 1.00 59.62 292 VAL A CA 1
ATOM 2344 C C . VAL A 1 292 ? 17.559 13.390 -3.470 1.00 59.62 292 VAL A C 1
ATOM 2346 O O . VAL A 1 292 ? 18.539 12.992 -4.092 1.00 59.62 292 VAL A O 1
ATOM 2349 N N . ASP A 1 293 ? 16.334 13.405 -3.995 1.00 64.62 293 ASP A N 1
ATOM 2350 C CA . ASP A 1 293 ? 16.027 13.074 -5.398 1.00 64.62 293 ASP A CA 1
ATOM 2351 C C . ASP A 1 293 ? 16.354 11.628 -5.834 1.00 64.62 293 ASP A C 1
ATOM 2353 O O . ASP A 1 293 ? 16.803 11.383 -6.958 1.00 64.62 293 ASP A O 1
ATOM 2357 N N . ALA A 1 294 ? 16.104 10.641 -4.960 1.00 69.06 294 ALA A N 1
ATOM 2358 C CA . ALA A 1 294 ? 16.226 9.229 -5.333 1.00 69.06 294 ALA A CA 1
ATOM 2359 C C . ALA A 1 294 ? 15.373 8.890 -6.563 1.00 69.06 294 ALA A C 1
ATOM 2361 O O . ALA A 1 294 ? 14.187 9.213 -6.637 1.00 69.06 294 ALA A O 1
ATOM 2362 N N . GLN A 1 295 ? 15.980 8.165 -7.500 1.00 77.50 295 GLN A N 1
ATOM 2363 C CA . GLN A 1 295 ? 15.275 7.567 -8.626 1.00 77.50 295 GLN A CA 1
ATOM 2364 C C . GLN A 1 295 ? 14.634 6.242 -8.190 1.00 77.50 295 GLN A C 1
ATOM 2366 O O . GLN A 1 295 ? 15.284 5.455 -7.490 1.00 77.50 295 GLN A O 1
ATOM 2371 N N . PRO A 1 296 ? 13.380 5.963 -8.583 1.00 80.81 296 PRO A N 1
ATOM 2372 C CA . PRO A 1 296 ? 12.767 4.674 -8.308 1.00 80.81 296 PRO A CA 1
ATOM 2373 C C . PRO A 1 296 ? 13.546 3.570 -9.028 1.00 80.81 296 PRO A C 1
ATOM 2375 O O . PRO A 1 296 ? 13.863 3.673 -10.210 1.00 80.81 296 PRO A O 1
ATOM 2378 N N . THR A 1 297 ? 13.839 2.484 -8.317 1.00 80.06 297 THR A N 1
ATOM 2379 C CA . THR A 1 297 ? 14.420 1.272 -8.911 1.00 80.06 297 THR A CA 1
ATOM 2380 C C . THR A 1 297 ? 13.390 0.529 -9.763 1.00 80.06 297 THR A C 1
ATOM 2382 O O . THR A 1 297 ? 13.752 -0.214 -10.671 1.00 80.06 297 THR A O 1
ATOM 2385 N N . PHE A 1 298 ? 12.104 0.710 -9.460 1.00 78.38 298 PHE A N 1
ATOM 2386 C CA . PHE A 1 298 ? 11.000 0.078 -10.168 1.00 78.38 298 PHE A CA 1
ATOM 2387 C C . PHE A 1 298 ? 9.735 0.942 -10.085 1.00 78.38 298 PHE A C 1
ATOM 2389 O O . PHE A 1 298 ? 9.495 1.599 -9.072 1.00 78.38 298 PHE A O 1
ATOM 2396 N N . ILE A 1 299 ? 8.931 0.933 -11.150 1.00 78.19 299 ILE A N 1
ATOM 2397 C CA . ILE A 1 299 ? 7.646 1.635 -11.236 1.00 78.19 299 ILE A CA 1
ATOM 2398 C C . ILE A 1 299 ? 6.567 0.626 -11.648 1.00 78.19 299 ILE A C 1
ATOM 2400 O O . ILE A 1 299 ? 6.789 -0.186 -12.548 1.00 78.19 299 ILE A O 1
ATOM 2404 N N . LEU A 1 300 ? 5.412 0.680 -10.983 1.00 74.44 300 LEU A N 1
ATOM 2405 C CA . LEU A 1 300 ? 4.217 -0.113 -11.281 1.00 74.44 300 LEU A CA 1
ATOM 2406 C C . LEU A 1 300 ? 3.035 0.825 -11.587 1.00 74.44 300 LEU A C 1
ATOM 2408 O O . LEU A 1 300 ? 2.701 1.640 -10.730 1.00 74.44 300 LEU A O 1
ATOM 2412 N N . PRO A 1 301 ? 2.356 0.711 -12.740 1.00 66.62 301 PRO A N 1
ATOM 2413 C CA . PRO A 1 301 ? 2.683 -0.159 -13.869 1.00 66.62 301 PRO A CA 1
ATOM 2414 C C . PRO A 1 301 ? 4.005 0.198 -14.545 1.00 66.62 301 PRO A C 1
ATOM 2416 O O . PRO A 1 301 ? 4.440 1.343 -14.485 1.00 66.62 301 PRO A O 1
ATOM 2419 N N . ASN A 1 302 ? 4.583 -0.748 -15.283 1.00 60.31 302 ASN A N 1
ATOM 2420 C CA . ASN A 1 302 ? 5.579 -0.451 -16.313 1.00 60.31 302 ASN A CA 1
ATOM 2421 C C . ASN A 1 302 ? 5.211 -1.131 -17.638 1.00 60.31 302 ASN A C 1
ATOM 2423 O O . ASN A 1 302 ? 4.287 -1.936 -17.715 1.00 60.31 302 ASN A O 1
ATOM 2427 N N . ASN A 1 303 ? 5.967 -0.813 -18.687 1.00 52.47 303 ASN A N 1
ATOM 2428 C CA . ASN A 1 303 ? 5.781 -1.331 -20.044 1.00 52.47 303 ASN A CA 1
ATOM 2429 C C . ASN A 1 303 ? 5.941 -2.859 -20.189 1.00 52.47 303 ASN A C 1
ATOM 2431 O O . ASN A 1 303 ? 5.604 -3.393 -21.241 1.00 52.47 303 ASN A O 1
ATOM 2435 N N . GLN A 1 304 ? 6.449 -3.561 -19.173 1.00 49.34 304 GLN A N 1
ATOM 2436 C CA . GLN A 1 304 ? 6.549 -5.026 -19.149 1.00 49.34 304 GLN A CA 1
ATOM 2437 C C . GLN A 1 304 ? 5.335 -5.681 -18.472 1.00 49.34 304 GLN A C 1
ATOM 2439 O O . GLN A 1 304 ? 5.139 -6.889 -18.593 1.00 49.34 304 GLN A O 1
ATOM 2444 N N . GLN A 1 305 ? 4.511 -4.894 -17.776 1.00 51.44 305 GLN A N 1
ATOM 2445 C CA . GLN A 1 305 ? 3.317 -5.331 -17.065 1.00 51.44 305 GLN A CA 1
ATOM 2446 C C . GLN A 1 305 ? 2.096 -4.724 -17.752 1.00 51.44 305 GLN A C 1
ATOM 2448 O O . GLN A 1 305 ? 1.594 -3.668 -17.365 1.00 51.44 305 GLN A O 1
ATOM 2453 N N . THR A 1 306 ? 1.609 -5.392 -18.798 1.00 46.66 306 THR A N 1
ATOM 2454 C CA . THR A 1 306 ? 0.298 -5.080 -19.362 1.00 46.66 306 THR A CA 1
ATOM 2455 C C . THR A 1 306 ? -0.761 -5.463 -18.340 1.00 46.66 306 THR A C 1
ATOM 2457 O O . THR A 1 306 ? -1.213 -6.605 -18.265 1.00 46.66 306 THR A O 1
ATOM 2460 N N . PHE A 1 307 ? -1.191 -4.488 -17.543 1.00 49.00 307 PHE A N 1
ATOM 2461 C CA . PHE A 1 307 ? -2.549 -4.536 -17.038 1.00 49.00 307 PHE A CA 1
ATOM 2462 C C . PHE A 1 307 ? -3.442 -4.667 -18.275 1.00 49.00 307 PHE A C 1
ATOM 2464 O O . PHE A 1 307 ? -3.328 -3.852 -19.195 1.00 49.00 307 PHE A O 1
ATOM 2471 N N . ALA A 1 308 ? -4.307 -5.691 -18.320 1.00 43.44 308 ALA A N 1
ATOM 2472 C CA . ALA A 1 308 ? -5.481 -5.652 -19.198 1.00 43.44 308 ALA A CA 1
ATOM 2473 C C . ALA A 1 308 ? -6.074 -4.238 -19.100 1.00 43.44 308 ALA A C 1
ATOM 2475 O O . ALA A 1 308 ? -5.973 -3.685 -18.002 1.00 43.44 308 ALA A O 1
ATOM 2476 N N . PRO A 1 309 ? -6.615 -3.625 -20.170 1.00 45.38 309 PRO A N 1
ATOM 2477 C CA . PRO A 1 309 ? -6.994 -2.215 -20.177 1.00 45.38 309 PRO A CA 1
ATOM 2478 C C . PRO A 1 309 ? -8.132 -1.969 -19.179 1.00 45.38 309 PRO A C 1
ATOM 2480 O O . PRO A 1 309 ? -9.313 -1.874 -19.500 1.00 45.38 309 PRO A O 1
ATOM 2483 N N . LEU A 1 310 ? -7.754 -1.875 -17.912 1.00 47.34 310 LEU A N 1
ATOM 2484 C CA . LEU A 1 310 ? -8.540 -1.411 -16.809 1.00 47.34 310 LEU A CA 1
ATOM 2485 C C . LEU A 1 310 ? -8.657 0.067 -17.108 1.00 47.34 310 LEU A C 1
ATOM 2487 O O . LEU A 1 310 ? -7.684 0.805 -16.957 1.00 47.34 310 LEU A O 1
ATOM 2491 N N . ARG A 1 311 ? -9.825 0.479 -17.607 1.00 51.72 311 ARG A N 1
ATOM 2492 C CA . ARG A 1 311 ? -10.222 1.886 -17.704 1.00 51.72 311 ARG A CA 1
ATOM 2493 C C . ARG A 1 311 ? -9.610 2.655 -16.534 1.00 51.72 311 ARG A C 1
ATOM 2495 O O . ARG A 1 311 ? -10.043 2.439 -15.407 1.00 51.72 311 ARG A O 1
ATOM 2502 N N . LYS A 1 312 ? -8.596 3.485 -16.806 1.00 58.88 312 LYS A N 1
ATOM 2503 C CA . LYS A 1 312 ? -7.979 4.423 -15.857 1.00 58.88 312 LYS A CA 1
ATOM 2504 C C . LYS A 1 312 ? -7.963 3.912 -14.406 1.00 58.88 312 LYS A C 1
ATOM 2506 O O . LYS A 1 312 ? -8.538 4.538 -13.513 1.00 58.88 312 LYS A O 1
ATOM 2511 N N . ALA A 1 313 ? -7.382 2.734 -14.165 1.00 58.34 313 ALA A N 1
ATOM 2512 C CA . ALA A 1 313 ? -7.271 2.245 -12.795 1.00 58.34 313 ALA A CA 1
ATOM 2513 C C . ALA A 1 313 ? -6.487 3.275 -11.966 1.00 58.34 313 ALA A C 1
ATOM 2515 O O . ALA A 1 313 ? -5.410 3.717 -12.364 1.00 58.34 313 ALA A O 1
ATOM 2516 N N . SER A 1 314 ? -7.058 3.670 -10.829 1.00 74.06 314 SER A N 1
ATOM 2517 C CA . SER A 1 314 ? -6.412 4.548 -9.857 1.00 74.06 314 SER A CA 1
ATOM 2518 C C . SER A 1 314 ? -6.196 3.745 -8.581 1.00 74.06 314 SER A C 1
ATOM 2520 O O . SER A 1 314 ? -7.141 3.225 -7.985 1.00 74.06 314 SER A O 1
ATOM 2522 N N . PHE A 1 315 ? -4.942 3.589 -8.191 1.00 78.62 315 PHE A N 1
ATOM 2523 C CA . PHE A 1 315 ? -4.521 3.003 -6.934 1.00 78.62 315 PHE A CA 1
ATOM 2524 C C . PHE A 1 315 ? -4.812 4.002 -5.819 1.00 78.62 315 PHE A C 1
ATOM 2526 O O . PHE A 1 315 ? -4.439 5.167 -5.900 1.00 78.62 315 PHE A O 1
ATOM 2533 N N . LEU A 1 316 ? -5.496 3.538 -4.779 1.00 74.19 316 LEU A N 1
ATOM 2534 C CA . LEU A 1 316 ? -5.918 4.339 -3.640 1.00 74.19 316 LEU A CA 1
ATOM 2535 C C . LEU A 1 316 ? -4.914 4.282 -2.486 1.00 74.19 316 LEU A C 1
ATOM 2537 O O . LEU A 1 316 ? -4.653 5.302 -1.846 1.00 74.19 316 LEU A O 1
ATOM 2541 N N . SER A 1 317 ? -4.374 3.093 -2.211 1.00 79.50 317 SER A N 1
ATOM 2542 C CA . SER A 1 317 ? -3.493 2.834 -1.071 1.00 79.50 317 SER A CA 1
ATOM 2543 C C . SER A 1 317 ? -2.625 1.600 -1.300 1.00 79.50 317 SER A C 1
ATOM 2545 O O . SER A 1 317 ? -3.008 0.698 -2.047 1.00 79.50 317 SER A O 1
ATOM 2547 N N . ILE A 1 318 ? -1.487 1.559 -0.615 1.00 82.12 318 ILE A N 1
ATOM 2548 C CA . ILE A 1 318 ? -0.552 0.444 -0.538 1.00 82.12 318 ILE A CA 1
ATOM 2549 C C . ILE A 1 318 ? -0.589 -0.111 0.887 1.00 82.12 318 ILE A C 1
ATOM 2551 O O . ILE A 1 318 ? -0.530 0.638 1.860 1.00 82.12 318 ILE A O 1
ATOM 2555 N N . LEU A 1 319 ? -0.660 -1.430 1.001 1.00 75.12 319 LEU A N 1
ATOM 2556 C CA . LEU A 1 319 ? -0.481 -2.174 2.239 1.00 75.12 319 LEU A CA 1
ATOM 2557 C C . LEU A 1 319 ? 0.624 -3.202 1.994 1.00 75.12 319 LEU A C 1
ATOM 2559 O O . LEU A 1 319 ? 0.526 -3.991 1.056 1.00 75.12 319 LEU A O 1
ATOM 2563 N N . ALA A 1 320 ? 1.678 -3.187 2.806 1.00 70.62 320 ALA A N 1
ATOM 2564 C CA . ALA A 1 320 ? 2.705 -4.222 2.760 1.00 70.62 320 ALA A CA 1
ATOM 2565 C C . ALA A 1 320 ? 2.422 -5.290 3.820 1.00 70.62 320 ALA A C 1
ATOM 2567 O O . ALA A 1 320 ? 2.069 -4.967 4.954 1.00 70.62 320 ALA A O 1
ATOM 2568 N N . HIS A 1 321 ? 2.577 -6.561 3.455 1.00 64.12 321 HIS A N 1
ATOM 2569 C CA . HIS A 1 321 ? 2.463 -7.681 4.384 1.00 64.12 321 HIS A CA 1
ATOM 2570 C C . HIS A 1 321 ? 3.418 -8.808 3.989 1.00 64.12 321 HIS A C 1
ATOM 2572 O O . HIS A 1 321 ? 3.303 -9.360 2.894 1.00 64.12 321 HIS A O 1
ATOM 2578 N N . ALA A 1 322 ? 4.344 -9.169 4.884 1.00 60.56 322 ALA A N 1
ATOM 2579 C CA . ALA A 1 322 ? 5.311 -10.254 4.677 1.00 60.56 322 ALA A CA 1
ATOM 2580 C C . ALA A 1 322 ? 6.053 -10.156 3.324 1.00 60.56 322 ALA A C 1
ATOM 2582 O O . ALA A 1 322 ? 6.099 -11.115 2.556 1.00 60.56 322 ALA A O 1
ATOM 2583 N N . ASN A 1 323 ? 6.593 -8.970 3.016 1.00 62.34 323 ASN A N 1
ATOM 2584 C CA . ASN A 1 323 ? 7.234 -8.599 1.745 1.00 62.34 323 ASN A CA 1
ATOM 2585 C C . ASN A 1 323 ? 6.301 -8.509 0.519 1.00 62.34 323 ASN A C 1
ATOM 2587 O O . ASN A 1 323 ? 6.746 -8.119 -0.560 1.00 62.34 323 ASN A O 1
ATOM 2591 N N . ASN A 1 324 ? 5.017 -8.848 0.653 1.00 64.81 324 ASN A N 1
ATOM 2592 C CA . ASN A 1 324 ? 4.031 -8.727 -0.417 1.00 64.81 324 ASN A CA 1
ATOM 2593 C C . ASN A 1 324 ? 3.388 -7.341 -0.410 1.00 64.81 324 ASN A C 1
ATOM 2595 O O . ASN A 1 324 ? 3.268 -6.691 0.629 1.00 64.81 324 ASN A O 1
ATOM 2599 N N . LEU A 1 325 ? 2.915 -6.925 -1.578 1.00 69.50 325 LEU A N 1
ATOM 2600 C CA . LEU A 1 325 ? 2.224 -5.670 -1.802 1.00 69.50 325 LEU A CA 1
ATOM 2601 C C . LEU A 1 325 ? 0.749 -5.925 -2.104 1.00 69.50 325 LEU A C 1
ATOM 2603 O O . LEU A 1 325 ? 0.404 -6.612 -3.060 1.00 69.50 325 LEU A O 1
ATOM 2607 N N . LEU A 1 326 ? -0.131 -5.327 -1.314 1.00 71.50 326 LEU A N 1
ATOM 2608 C CA . LEU A 1 326 ? -1.560 -5.277 -1.570 1.00 71.50 326 LEU A CA 1
ATOM 2609 C C . LEU A 1 326 ? -1.940 -3.839 -1.921 1.00 71.50 326 LEU A C 1
ATOM 2611 O O . LEU A 1 326 ? -1.738 -2.914 -1.137 1.00 71.50 326 LEU A O 1
ATOM 2615 N N . ILE A 1 327 ? -2.478 -3.642 -3.117 1.00 74.00 327 ILE A N 1
ATOM 2616 C CA . ILE A 1 327 ? -2.747 -2.318 -3.673 1.00 74.00 327 ILE A CA 1
ATOM 2617 C C . ILE A 1 327 ? -4.249 -2.169 -3.851 1.00 74.00 327 ILE A C 1
ATOM 2619 O O . ILE A 1 327 ? -4.855 -2.842 -4.684 1.00 74.00 327 ILE A O 1
ATOM 2623 N N . LEU A 1 328 ? -4.858 -1.277 -3.076 1.00 72.94 328 LEU A N 1
ATOM 2624 C CA . LEU A 1 328 ? -6.279 -0.971 -3.192 1.00 72.94 328 LEU A CA 1
ATOM 2625 C C . LEU A 1 328 ? -6.528 -0.121 -4.439 1.00 72.94 328 LEU A C 1
ATOM 2627 O O . LEU A 1 328 ? -5.782 0.819 -4.703 1.00 72.94 328 LEU A O 1
ATOM 2631 N N . ARG A 1 329 ? -7.599 -0.405 -5.175 1.00 75.31 329 ARG A N 1
ATOM 2632 C CA . ARG A 1 329 ? -7.986 0.289 -6.407 1.00 75.31 329 ARG A CA 1
ATOM 2633 C C . ARG A 1 329 ? -9.304 1.050 -6.242 1.00 75.31 329 ARG A C 1
ATOM 2635 O O . ARG A 1 329 ? -10.103 0.767 -5.351 1.00 75.31 329 ARG A O 1
ATOM 2642 N N . ASN A 1 330 ? -9.531 2.030 -7.114 1.00 72.19 330 ASN A N 1
ATOM 2643 C CA . ASN A 1 330 ? -10.730 2.874 -7.150 1.00 72.19 330 ASN A CA 1
ATOM 2644 C C . ASN A 1 330 ? -12.027 2.131 -7.500 1.00 72.19 330 ASN A C 1
ATOM 2646 O O . ASN A 1 330 ? -13.100 2.653 -7.221 1.00 72.19 330 ASN A O 1
ATOM 2650 N N . ASP A 1 331 ? -11.938 0.925 -8.056 1.00 63.69 331 ASP A N 1
ATOM 2651 C CA . ASP A 1 331 ? -13.063 0.014 -8.295 1.00 63.69 331 ASP A CA 1
ATOM 2652 C C . ASP A 1 331 ? -13.341 -0.924 -7.106 1.00 63.69 331 ASP A C 1
ATOM 2654 O O . ASP A 1 331 ? -14.016 -1.938 -7.265 1.00 63.69 331 ASP A O 1
ATOM 2658 N N . HIS A 1 332 ? -12.816 -0.598 -5.919 1.00 62.81 332 HIS A N 1
ATOM 2659 C CA . HIS A 1 332 ? -12.938 -1.384 -4.685 1.00 62.81 332 HIS A CA 1
ATOM 2660 C C . HIS A 1 332 ? -12.300 -2.781 -4.744 1.00 62.81 332 HIS A C 1
ATOM 2662 O O . HIS A 1 332 ? -12.509 -3.592 -3.842 1.00 62.81 332 HIS A O 1
ATOM 2668 N N . LYS A 1 333 ? -11.485 -3.061 -5.766 1.00 62.97 333 LYS A N 1
ATOM 2669 C CA . LYS A 1 333 ? -10.686 -4.287 -5.858 1.00 62.97 333 LYS A CA 1
ATOM 2670 C C . LYS A 1 333 ? -9.298 -4.073 -5.272 1.00 62.97 333 LYS A C 1
ATOM 2672 O O . LYS A 1 333 ? -8.836 -2.944 -5.108 1.00 62.97 333 LYS A O 1
ATOM 2677 N N . TYR A 1 334 ? -8.608 -5.169 -4.987 1.00 63.16 334 TYR A N 1
ATOM 2678 C CA . TYR A 1 334 ? -7.197 -5.146 -4.629 1.00 63.16 334 TYR A CA 1
ATOM 2679 C C . TYR A 1 334 ? -6.363 -5.834 -5.708 1.00 63.16 334 TYR A C 1
ATOM 2681 O O . TYR A 1 334 ? -6.805 -6.783 -6.352 1.00 63.16 334 TYR A O 1
ATOM 2689 N N . LEU A 1 335 ? -5.147 -5.342 -5.904 1.00 65.50 335 LEU A N 1
ATOM 2690 C CA . LEU A 1 335 ? -4.103 -6.008 -6.663 1.00 65.50 335 LEU A CA 1
ATOM 2691 C C . LEU A 1 335 ? -3.101 -6.578 -5.662 1.00 65.50 335 LEU A C 1
ATOM 2693 O O . LEU A 1 335 ? -2.522 -5.834 -4.874 1.00 65.50 335 LEU A O 1
ATOM 2697 N N . TYR A 1 336 ? -2.916 -7.892 -5.692 1.00 65.38 336 TYR A N 1
ATOM 2698 C CA . TYR A 1 336 ? -1.904 -8.574 -4.898 1.00 65.38 336 TYR A CA 1
ATOM 2699 C C . TYR A 1 336 ? -0.645 -8.782 -5.740 1.00 65.38 336 TYR A C 1
ATOM 2701 O O . TYR A 1 336 ? -0.697 -9.342 -6.833 1.00 65.38 336 TYR A O 1
ATOM 2709 N N . VAL A 1 337 ? 0.479 -8.307 -5.225 1.00 64.94 337 VAL A N 1
ATOM 2710 C CA . VAL A 1 337 ? 1.796 -8.327 -5.853 1.00 64.94 337 VAL A CA 1
ATOM 2711 C C . VAL A 1 337 ? 2.718 -9.077 -4.887 1.00 64.94 337 VAL A C 1
ATOM 2713 O O . VAL A 1 337 ? 3.189 -8.487 -3.912 1.00 64.94 337 VAL A O 1
ATOM 2716 N N . PRO A 1 338 ? 2.913 -10.393 -5.074 1.00 57.03 338 PRO A N 1
ATOM 2717 C CA . PRO A 1 338 ? 3.682 -11.200 -4.133 1.00 57.03 338 PRO A CA 1
ATOM 2718 C C . PRO A 1 338 ? 5.161 -10.823 -4.147 1.00 57.03 338 PRO A C 1
ATOM 2720 O O . PRO A 1 338 ? 5.687 -10.411 -5.170 1.00 57.03 338 PRO A O 1
ATOM 2723 N N . ALA A 1 339 ? 5.856 -11.013 -3.033 1.00 55.94 339 ALA A N 1
ATOM 2724 C CA . ALA A 1 339 ? 7.292 -10.820 -2.947 1.00 55.94 339 ALA A CA 1
ATOM 2725 C C . ALA A 1 339 ? 8.011 -11.858 -3.814 1.00 55.94 339 ALA A C 1
ATOM 2727 O O . ALA A 1 339 ? 8.078 -13.038 -3.473 1.00 55.94 339 ALA A O 1
ATOM 2728 N N . THR A 1 340 ? 8.578 -11.428 -4.929 1.00 52.03 340 THR A N 1
ATOM 2729 C CA . THR A 1 340 ? 9.528 -12.225 -5.703 1.00 52.03 340 THR A CA 1
ATOM 2730 C C . THR A 1 340 ? 10.802 -11.417 -5.892 1.00 52.03 340 THR A C 1
ATOM 2732 O O . THR A 1 340 ?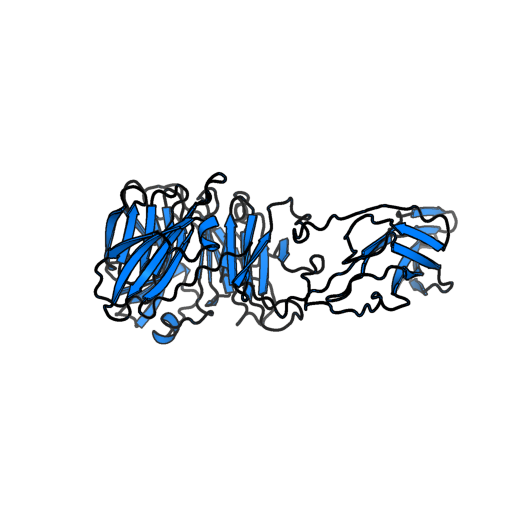 10.810 -10.190 -5.744 1.00 52.03 340 THR A O 1
ATOM 2735 N N . GLU A 1 341 ? 11.916 -12.091 -6.177 1.00 41.88 341 GLU A N 1
ATOM 2736 C CA . GLU A 1 341 ? 13.169 -11.403 -6.479 1.00 41.88 341 GLU A CA 1
ATOM 2737 C C . GLU A 1 341 ? 12.949 -10.363 -7.589 1.00 41.88 341 GLU A C 1
ATOM 2739 O O . GLU A 1 341 ? 12.298 -10.619 -8.608 1.00 41.88 341 GLU A O 1
ATOM 2744 N N . ALA A 1 342 ? 13.440 -9.146 -7.342 1.00 36.16 342 ALA A N 1
ATOM 2745 C CA . ALA A 1 342 ? 13.160 -7.992 -8.182 1.00 36.16 342 ALA A CA 1
ATOM 2746 C C . ALA A 1 342 ? 13.550 -8.260 -9.641 1.00 36.16 342 ALA A C 1
ATOM 2748 O O . ALA A 1 342 ? 14.711 -8.521 -9.940 1.00 36.16 342 ALA A O 1
ATOM 2749 N N . GLY A 1 343 ? 12.558 -8.171 -10.526 1.00 36.56 343 GLY A N 1
ATOM 2750 C CA . GLY A 1 343 ? 12.670 -8.537 -11.938 1.00 36.56 343 GLY A CA 1
ATOM 2751 C C . GLY A 1 343 ? 11.663 -9.608 -12.360 1.00 36.56 343 GLY A C 1
ATOM 2752 O O . GLY A 1 343 ? 11.334 -9.675 -13.536 1.00 36.56 343 GLY A O 1
ATOM 2753 N N . ASN A 1 344 ? 11.107 -10.370 -11.409 1.00 35.09 344 ASN A N 1
ATOM 2754 C CA . ASN A 1 344 ? 10.154 -11.449 -11.680 1.00 35.09 344 ASN A CA 1
ATOM 2755 C C . ASN A 1 344 ? 8.875 -11.329 -10.843 1.00 35.09 344 ASN A C 1
ATOM 2757 O O . ASN A 1 344 ? 8.500 -12.277 -10.159 1.00 35.09 344 ASN A O 1
ATOM 2761 N N . LEU A 1 345 ? 8.180 -10.188 -10.857 1.00 37.34 345 LEU A N 1
ATOM 2762 C CA . LEU A 1 345 ? 6.822 -10.157 -10.299 1.00 37.34 345 LEU A CA 1
ATOM 2763 C C . LEU A 1 345 ? 5.873 -10.937 -11.216 1.00 37.34 345 LEU A C 1
ATOM 2765 O O . LEU A 1 345 ? 5.901 -10.710 -12.429 1.00 37.34 345 LEU A O 1
ATOM 2769 N N . PRO A 1 346 ? 5.061 -11.860 -10.671 1.00 34.88 346 PRO A N 1
ATOM 2770 C CA . PRO A 1 346 ? 4.243 -12.734 -11.484 1.00 34.88 346 PRO A CA 1
ATOM 2771 C C . PRO A 1 346 ? 3.188 -11.919 -12.224 1.00 34.88 346 PRO A C 1
ATOM 2773 O O . PRO A 1 346 ? 2.595 -10.977 -11.691 1.00 34.88 346 PRO A O 1
ATOM 2776 N N . THR A 1 347 ? 2.945 -12.333 -13.466 1.00 34.16 347 THR A N 1
ATOM 2777 C CA . THR A 1 347 ? 1.655 -12.192 -14.133 1.00 34.16 347 THR A CA 1
ATOM 2778 C C . THR A 1 347 ? 0.539 -12.377 -13.109 1.00 34.16 347 THR A C 1
ATOM 2780 O O . THR A 1 347 ? 0.617 -13.306 -12.304 1.00 34.16 347 THR A O 1
ATOM 2783 N N . LEU A 1 348 ? -0.467 -11.492 -13.138 1.00 33.91 348 LEU A N 1
ATOM 2784 C CA . LEU A 1 348 ? -1.755 -11.686 -12.467 1.00 33.91 348 LEU A CA 1
ATOM 2785 C C . LEU A 1 348 ? -2.056 -13.186 -12.378 1.00 33.91 348 LEU A C 1
ATOM 2787 O O . LEU A 1 348 ? -2.201 -13.832 -13.416 1.00 33.91 348 LEU A O 1
ATOM 2791 N N . ILE A 1 349 ? -2.101 -13.741 -11.162 1.00 31.95 349 ILE A N 1
ATOM 2792 C CA . ILE A 1 349 ? -2.644 -15.082 -10.952 1.00 31.95 349 ILE A CA 1
ATOM 2793 C C . ILE A 1 349 ? -4.159 -14.935 -11.075 1.00 31.95 349 ILE A C 1
ATOM 2795 O O . ILE A 1 349 ? -4.892 -14.968 -10.095 1.00 31.95 349 ILE A O 1
ATOM 2799 N N . ASP A 1 350 ? -4.620 -14.753 -12.302 1.00 32.19 350 ASP A N 1
ATOM 2800 C CA . ASP A 1 350 ? -5.620 -15.684 -12.762 1.00 32.19 350 ASP A CA 1
ATOM 2801 C C . ASP A 1 350 ? -4.806 -16.912 -13.170 1.00 32.19 350 ASP A C 1
ATOM 2803 O O . ASP A 1 350 ? -3.906 -16.824 -14.006 1.00 32.19 350 ASP A O 1
ATOM 2807 N N . SER A 1 351 ? -5.026 -18.036 -12.501 1.00 34.97 351 SER A N 1
ATOM 2808 C CA . SER A 1 351 ? -4.383 -19.320 -12.770 1.00 34.97 351 SER A CA 1
ATOM 2809 C C . SER A 1 351 ? -4.793 -19.864 -14.143 1.00 34.97 351 SER A C 1
ATOM 2811 O O . SER A 1 351 ? -5.436 -20.904 -14.258 1.00 34.97 351 SER A O 1
ATOM 2813 N N . TYR A 1 352 ? -4.419 -19.166 -15.211 1.00 49.28 352 TYR A N 1
ATOM 2814 C CA . TYR A 1 352 ? -4.458 -19.707 -16.553 1.00 49.28 352 TYR A CA 1
ATOM 2815 C C . TYR A 1 352 ? -3.195 -20.551 -16.737 1.00 49.28 352 TYR A C 1
ATOM 2817 O O . TYR A 1 352 ? -2.089 -20.056 -16.498 1.00 49.28 352 TYR A O 1
ATOM 2825 N N . PRO A 1 353 ? -3.317 -21.828 -17.126 1.00 52.50 353 PRO A N 1
ATOM 2826 C CA . PRO A 1 353 ? -2.154 -22.644 -17.432 1.00 52.50 353 PRO A CA 1
ATOM 2827 C C . PRO A 1 353 ? -1.375 -21.991 -18.580 1.00 52.50 353 PRO A C 1
ATOM 2829 O O . PRO A 1 353 ? -1.856 -21.910 -19.709 1.00 52.50 353 PRO A O 1
ATOM 2832 N N . ILE A 1 354 ? -0.169 -21.502 -18.284 1.00 57.69 354 I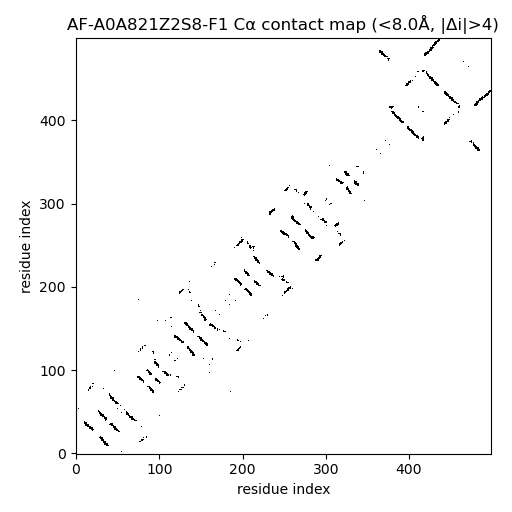LE A N 1
ATOM 2833 C CA . ILE A 1 354 ? 0.757 -21.017 -19.306 1.00 57.69 354 ILE A CA 1
ATOM 2834 C C . ILE A 1 354 ? 1.437 -22.243 -19.904 1.00 57.69 354 ILE A C 1
ATOM 2836 O O . ILE A 1 354 ? 2.180 -22.946 -19.223 1.00 57.69 354 ILE A O 1
ATOM 2840 N N . VAL A 1 355 ? 1.192 -22.486 -21.188 1.00 60.38 355 VAL A N 1
ATOM 2841 C CA . VAL A 1 355 ? 1.904 -23.504 -21.961 1.00 60.38 355 VAL A CA 1
ATOM 2842 C C . VAL A 1 355 ? 2.979 -22.801 -22.777 1.00 60.38 355 VAL A C 1
ATOM 2844 O O . VAL A 1 355 ? 2.677 -21.913 -23.573 1.00 60.38 355 VAL A O 1
ATOM 2847 N N . SER A 1 356 ? 4.237 -23.188 -22.574 1.00 68.38 356 SER A N 1
ATOM 2848 C CA . SER A 1 356 ? 5.375 -22.686 -23.340 1.00 68.38 356 SER A CA 1
ATOM 2849 C C . SER A 1 356 ? 6.116 -23.838 -24.012 1.00 68.38 356 SER A C 1
ATOM 2851 O O . SER A 1 356 ? 6.300 -24.911 -23.443 1.00 68.38 356 SER A O 1
ATOM 2853 N N . PHE A 1 357 ? 6.541 -23.611 -25.248 1.00 70.00 357 PHE A N 1
ATOM 2854 C CA . PHE A 1 357 ? 7.416 -24.507 -25.993 1.00 70.00 357 PHE A CA 1
ATOM 2855 C C . PHE A 1 357 ? 8.343 -23.660 -26.868 1.00 70.00 357 PHE A C 1
ATOM 2857 O O . PHE A 1 357 ? 8.008 -22.535 -27.244 1.00 70.00 357 PHE A O 1
ATOM 2864 N N . SER A 1 358 ? 9.531 -24.184 -27.157 1.00 73.31 358 SER A N 1
ATOM 2865 C CA . SER A 1 358 ? 10.537 -23.531 -27.993 1.00 73.31 358 SER A CA 1
ATOM 2866 C C . SER A 1 358 ? 10.832 -24.420 -29.190 1.00 73.31 358 SER A C 1
ATOM 2868 O O . SER A 1 358 ? 10.962 -25.634 -29.041 1.00 73.31 358 SER A O 1
ATOM 2870 N N . ILE A 1 359 ? 10.894 -23.819 -30.375 1.00 72.50 359 ILE A N 1
ATOM 2871 C CA . ILE A 1 359 ? 11.110 -24.520 -31.639 1.00 72.50 359 ILE A CA 1
ATOM 2872 C C . ILE A 1 359 ? 12.266 -23.822 -32.347 1.00 72.50 359 ILE A C 1
ATOM 2874 O O . ILE A 1 359 ? 12.249 -22.601 -32.516 1.00 72.50 359 ILE A O 1
ATOM 2878 N N . GLY A 1 360 ? 13.280 -24.596 -32.733 1.00 73.94 360 GLY A N 1
ATOM 2879 C CA . GLY A 1 360 ? 14.342 -24.110 -33.605 1.00 73.94 360 GLY A CA 1
ATOM 2880 C C . GLY A 1 360 ? 13.778 -23.844 -34.997 1.00 73.94 360 GLY A C 1
ATOM 2881 O O . GLY A 1 360 ? 13.128 -24.712 -35.572 1.00 73.94 360 GLY A O 1
ATOM 2882 N N . LEU A 1 361 ? 14.010 -22.648 -35.536 1.00 68.44 361 LEU A N 1
ATOM 2883 C CA . LEU A 1 361 ? 13.587 -22.317 -36.895 1.00 68.44 361 LEU A CA 1
ATOM 2884 C C . LEU A 1 361 ? 14.572 -22.951 -37.877 1.00 68.44 361 LEU A C 1
ATOM 2886 O O . LEU A 1 361 ? 15.690 -22.463 -38.041 1.00 68.44 361 LEU A O 1
ATOM 2890 N N . HIS A 1 362 ? 14.171 -24.057 -38.499 1.00 63.03 362 HIS A N 1
ATOM 2891 C CA . HIS A 1 362 ? 14.978 -24.730 -39.519 1.00 63.03 362 HIS A CA 1
ATOM 2892 C C . HIS A 1 362 ? 14.606 -24.264 -40.930 1.00 63.03 362 HIS A C 1
ATOM 2894 O O . HIS A 1 362 ? 15.402 -24.405 -41.858 1.00 63.03 362 HIS A O 1
ATOM 2900 N N . THR A 1 363 ? 13.409 -23.691 -41.095 1.00 67.94 363 THR A N 1
ATOM 2901 C CA . THR A 1 363 ? 12.910 -23.169 -42.369 1.00 67.94 363 THR A CA 1
ATOM 2902 C C . THR A 1 363 ? 12.218 -21.813 -42.201 1.00 67.94 363 THR A C 1
ATOM 2904 O O . THR A 1 363 ? 11.916 -21.366 -41.097 1.00 67.94 363 THR A O 1
ATOM 2907 N N . HIS A 1 364 ? 11.929 -21.146 -43.322 1.00 68.62 364 HIS A N 1
ATOM 2908 C CA . HIS A 1 364 ? 11.205 -19.870 -43.346 1.00 68.62 364 HIS A CA 1
ATOM 2909 C C . HIS A 1 364 ? 9.693 -20.020 -43.062 1.00 68.62 364 HIS A C 1
ATOM 2911 O O . HIS A 1 364 ? 8.948 -19.045 -43.090 1.00 68.62 364 HIS A O 1
ATOM 2917 N N . THR A 1 365 ? 9.164 -21.219 -42.817 1.00 65.31 365 THR A N 1
ATOM 2918 C CA . THR A 1 365 ? 7.748 -21.396 -42.461 1.00 65.31 365 THR A CA 1
ATOM 2919 C C . THR A 1 365 ? 7.595 -22.560 -41.505 1.00 65.31 365 THR A C 1
ATOM 2921 O O . THR A 1 365 ? 7.855 -23.697 -41.876 1.00 65.31 365 THR A O 1
ATOM 2924 N N . GLU A 1 366 ? 7.099 -22.276 -40.305 1.00 69.50 366 GLU A N 1
ATOM 2925 C CA . GLU A 1 366 ? 6.873 -23.288 -39.279 1.00 69.50 366 GLU A CA 1
ATOM 2926 C C . GLU A 1 366 ? 5.378 -23.376 -38.955 1.00 69.50 366 GLU A C 1
ATOM 2928 O O . GLU A 1 366 ? 4.687 -22.373 -38.745 1.00 69.50 366 GLU A O 1
ATOM 2933 N N . ASN A 1 367 ? 4.862 -24.603 -38.925 1.00 68.00 367 ASN A N 1
ATOM 2934 C CA . ASN A 1 367 ? 3.479 -24.879 -38.552 1.00 68.00 367 ASN A CA 1
ATOM 2935 C C . ASN A 1 367 ? 3.455 -25.442 -37.135 1.00 68.00 367 ASN A C 1
ATOM 2937 O O . ASN A 1 367 ? 4.001 -26.512 -36.878 1.00 68.00 367 ASN A O 1
ATOM 2941 N N . ILE A 1 368 ? 2.790 -24.737 -36.228 1.00 70.94 368 ILE A N 1
ATOM 2942 C CA . ILE A 1 368 ? 2.723 -25.085 -34.815 1.00 70.94 368 ILE A CA 1
ATOM 2943 C C . ILE A 1 368 ? 1.289 -25.487 -34.496 1.00 70.94 368 ILE A C 1
ATOM 2945 O O . ILE A 1 368 ? 0.371 -24.673 -34.529 1.00 70.94 368 ILE A O 1
ATOM 2949 N N . GLN A 1 369 ? 1.075 -26.756 -34.173 1.00 70.25 369 GLN A N 1
ATOM 2950 C CA . GLN A 1 369 ? -0.249 -27.258 -33.818 1.00 70.25 369 GLN A CA 1
ATOM 2951 C C . GLN A 1 369 ? -0.315 -27.542 -32.321 1.00 70.25 369 GLN A C 1
ATOM 2953 O O . GLN A 1 369 ? 0.482 -28.316 -31.796 1.00 70.25 369 GLN A O 1
ATOM 2958 N N . VAL A 1 370 ? -1.284 -26.928 -31.643 1.00 69.38 370 VAL A N 1
ATOM 2959 C CA . VAL A 1 370 ? -1.523 -27.107 -30.211 1.00 69.38 370 VAL A CA 1
ATOM 2960 C C . VAL A 1 370 ? -2.864 -27.812 -30.039 1.00 69.38 370 VAL A C 1
ATOM 2962 O O . VAL A 1 370 ? -3.933 -27.259 -30.287 1.00 69.38 370 VAL A O 1
ATOM 2965 N N . THR A 1 371 ? -2.809 -29.072 -29.619 1.00 64.25 371 THR A N 1
ATOM 2966 C CA . THR A 1 371 ? -4.019 -29.854 -29.340 1.00 64.25 371 THR A CA 1
ATOM 2967 C C . THR A 1 371 ? -4.436 -29.601 -27.900 1.00 64.25 371 THR A C 1
ATOM 2969 O O . THR A 1 371 ? -3.687 -29.917 -26.976 1.00 64.25 371 THR A O 1
ATOM 2972 N N . ILE A 1 372 ? -5.617 -29.017 -27.711 1.00 62.62 372 ILE A N 1
ATOM 2973 C CA . ILE A 1 372 ? -6.180 -28.727 -26.394 1.00 62.62 372 ILE A CA 1
ATOM 2974 C C . ILE A 1 372 ? -7.394 -29.633 -26.200 1.00 62.62 372 ILE A C 1
ATOM 2976 O O . ILE A 1 372 ? -8.391 -29.506 -26.906 1.00 62.62 372 ILE A O 1
ATOM 2980 N N . ASN A 1 373 ? -7.293 -30.559 -25.247 1.00 55.84 373 ASN A N 1
ATOM 2981 C CA . ASN A 1 373 ? -8.368 -31.488 -24.906 1.00 55.84 373 ASN A CA 1
ATOM 2982 C C . ASN A 1 373 ? -9.122 -30.977 -23.674 1.00 55.84 373 ASN A C 1
ATOM 2984 O O . ASN A 1 373 ? -8.507 -30.774 -22.629 1.00 55.84 373 ASN A O 1
ATOM 2988 N N . GLY A 1 374 ? -10.444 -30.823 -23.772 1.00 56.62 374 GLY A N 1
ATOM 2989 C CA . GLY A 1 374 ? -11.303 -30.337 -22.683 1.00 56.62 374 GLY A CA 1
ATOM 2990 C C . GLY A 1 374 ? -11.883 -28.941 -22.952 1.00 56.62 374 GLY A C 1
ATOM 2991 O O . GLY A 1 374 ? -11.637 -28.376 -24.015 1.00 56.62 374 GLY A O 1
ATOM 2992 N N . PRO A 1 375 ? -12.670 -28.370 -22.020 1.00 59.00 375 PRO A N 1
ATOM 2993 C CA . PRO A 1 375 ? -13.355 -27.085 -22.199 1.00 59.00 375 PRO A CA 1
ATOM 2994 C C . PRO A 1 375 ? -12.404 -25.892 -21.992 1.00 59.00 375 PRO A C 1
ATOM 2996 O O . PRO A 1 375 ? -12.694 -24.971 -21.230 1.00 59.00 375 PRO A O 1
ATOM 2999 N N . TYR A 1 376 ? -11.232 -25.929 -22.621 1.00 64.69 376 TYR A N 1
ATOM 3000 C CA . TYR A 1 376 ? -10.191 -24.916 -22.474 1.00 64.69 376 TYR A CA 1
ATOM 3001 C C . TYR A 1 376 ? -10.071 -24.082 -23.749 1.00 64.69 376 TYR A C 1
ATOM 3003 O O . TYR A 1 376 ? -10.342 -24.555 -24.850 1.00 64.69 376 TYR A O 1
ATOM 3011 N N . PHE A 1 377 ? -9.638 -22.835 -23.597 1.00 67.75 377 PHE A N 1
ATOM 3012 C CA . PHE A 1 377 ? -9.461 -21.895 -24.696 1.00 67.75 377 PHE A CA 1
ATOM 3013 C C . PHE A 1 377 ? -8.187 -21.070 -24.511 1.00 67.75 377 PHE A C 1
ATOM 3015 O O . PHE A 1 377 ? -7.661 -20.960 -23.403 1.00 67.75 377 PHE A O 1
ATOM 3022 N N . ILE A 1 378 ? -7.704 -20.458 -25.592 1.00 72.19 378 ILE A N 1
ATOM 3023 C CA . ILE A 1 378 ? -6.512 -19.605 -25.574 1.00 72.19 378 ILE A CA 1
ATOM 3024 C C . ILE A 1 378 ? -6.962 -18.141 -25.525 1.00 72.19 378 ILE A C 1
ATOM 3026 O O . ILE A 1 378 ? -7.552 -17.634 -26.478 1.00 72.19 378 ILE A O 1
ATOM 3030 N N . GLY A 1 379 ? -6.708 -17.467 -24.400 1.00 70.00 379 GLY A N 1
ATOM 3031 C CA . GLY A 1 379 ? -7.039 -16.045 -24.219 1.00 70.00 379 GLY A CA 1
ATOM 3032 C C . GLY A 1 379 ? -5.972 -15.081 -24.751 1.00 70.00 379 GLY A C 1
ATOM 3033 O O . GLY A 1 379 ? -6.282 -13.949 -25.106 1.00 70.00 379 GLY A O 1
ATOM 3034 N N . ALA A 1 380 ? -4.715 -15.521 -24.821 1.00 75.00 380 ALA A N 1
ATOM 3035 C CA . ALA A 1 380 ? -3.606 -14.732 -25.344 1.00 75.00 380 ALA A CA 1
ATOM 3036 C C . ALA A 1 380 ? -2.488 -15.642 -25.876 1.00 75.00 380 ALA A C 1
ATOM 3038 O O . ALA A 1 380 ? -2.281 -16.744 -25.369 1.00 75.00 380 ALA A O 1
ATOM 3039 N N . LEU A 1 381 ? -1.738 -15.154 -26.863 1.00 77.50 381 LEU A N 1
ATOM 3040 C CA . LEU A 1 381 ? -0.561 -15.802 -27.433 1.00 77.50 381 LEU A CA 1
ATOM 3041 C C . LEU A 1 381 ? 0.628 -14.848 -27.340 1.00 77.50 381 LEU A C 1
ATOM 3043 O O . LEU A 1 381 ? 0.596 -13.750 -27.887 1.00 77.50 381 LEU A O 1
ATOM 3047 N N . ARG A 1 382 ? 1.707 -15.279 -26.686 1.00 83.81 382 ARG A N 1
ATOM 3048 C CA . ARG A 1 382 ? 2.982 -14.555 -26.678 1.00 83.81 382 ARG A CA 1
ATOM 3049 C C . ARG A 1 382 ? 3.959 -15.242 -27.626 1.00 83.81 382 ARG A C 1
ATOM 3051 O O . ARG A 1 382 ? 4.340 -16.383 -27.386 1.00 83.81 382 ARG A O 1
ATOM 3058 N N . LEU A 1 383 ? 4.393 -14.533 -28.663 1.00 82.12 383 LEU A N 1
ATOM 3059 C CA . LEU A 1 383 ? 5.409 -14.992 -29.606 1.00 82.12 383 LEU A CA 1
ATOM 3060 C C . LEU A 1 383 ? 6.727 -14.271 -29.330 1.00 82.12 383 LEU A C 1
ATOM 3062 O O . LEU A 1 383 ? 6.782 -13.044 -29.395 1.00 82.12 383 LEU A O 1
ATOM 3066 N N . CYS A 1 384 ? 7.783 -15.030 -29.050 1.00 83.31 384 CYS A N 1
ATOM 3067 C CA . CYS A 1 384 ? 9.126 -14.504 -28.831 1.00 83.31 384 CYS A CA 1
ATOM 3068 C C . CYS A 1 384 ? 10.114 -15.079 -29.850 1.00 83.31 384 CYS A C 1
ATOM 3070 O O . CYS A 1 384 ? 10.073 -16.269 -30.154 1.00 83.31 384 CYS A O 1
ATOM 3072 N N . LEU A 1 385 ? 11.007 -14.228 -30.353 1.00 84.75 385 LEU A N 1
ATOM 3073 C CA . LEU A 1 385 ? 12.073 -14.561 -31.289 1.00 84.75 385 LEU A CA 1
ATOM 3074 C C . LEU A 1 385 ? 13.419 -14.294 -30.633 1.00 84.75 385 LEU A C 1
ATOM 3076 O O . LEU A 1 385 ? 13.692 -13.175 -30.189 1.00 84.75 385 LEU A O 1
ATOM 3080 N N . TYR A 1 386 ? 14.254 -15.328 -30.622 1.00 85.81 386 TYR A N 1
ATOM 3081 C CA . TYR A 1 386 ? 15.577 -15.301 -30.022 1.00 85.81 386 TYR A CA 1
ATOM 3082 C C . TYR A 1 386 ? 16.626 -15.698 -31.053 1.00 85.81 386 TYR A C 1
ATOM 3084 O O . TYR A 1 386 ? 16.452 -16.670 -31.785 1.00 85.81 386 TYR A O 1
ATOM 3092 N N . GLY A 1 387 ? 17.727 -14.955 -31.089 1.00 83.81 387 GLY A N 1
ATOM 3093 C CA . GLY A 1 387 ? 18.885 -15.257 -31.920 1.00 83.81 387 GLY A CA 1
ATOM 3094 C C . GLY A 1 387 ? 20.167 -14.864 -31.203 1.00 83.81 387 GLY A C 1
ATOM 3095 O O . GLY A 1 387 ? 20.247 -13.784 -30.612 1.00 83.81 387 GLY A O 1
ATOM 3096 N N . SER A 1 388 ? 21.161 -15.746 -31.236 1.00 85.06 388 SER A N 1
ATOM 3097 C CA . SER A 1 388 ? 22.464 -15.507 -30.617 1.00 85.06 388 SER A CA 1
ATOM 3098 C C . SER A 1 388 ? 23.209 -14.358 -31.295 1.00 85.06 388 SER A C 1
ATOM 3100 O O . SER A 1 388 ? 23.035 -14.093 -32.483 1.00 85.06 388 SER A O 1
ATOM 3102 N N . GLN A 1 389 ? 24.063 -13.682 -30.529 1.00 88.44 389 GLN A N 1
ATOM 3103 C CA . GLN A 1 389 ? 25.033 -12.753 -31.095 1.00 88.44 389 GLN A CA 1
ATOM 3104 C C . GLN A 1 389 ? 26.112 -13.542 -31.846 1.00 88.44 389 GLN A C 1
ATOM 3106 O O . GLN A 1 389 ? 26.598 -14.549 -31.334 1.00 88.44 389 GLN A O 1
ATOM 3111 N N . VAL A 1 390 ? 26.509 -13.056 -33.021 1.00 89.12 390 VAL A N 1
ATOM 3112 C CA . VAL A 1 390 ? 27.626 -13.610 -33.797 1.00 89.12 390 VAL A CA 1
ATOM 3113 C C . VAL A 1 390 ? 28.657 -12.507 -34.002 1.00 89.12 390 VAL A C 1
ATOM 3115 O O . VAL A 1 390 ? 28.300 -11.378 -34.337 1.00 89.12 390 VAL A O 1
ATOM 3118 N N . ILE A 1 391 ? 29.928 -12.805 -33.745 1.00 89.56 391 ILE A N 1
ATOM 3119 C CA . ILE A 1 391 ? 31.048 -11.911 -34.042 1.00 89.56 391 ILE A CA 1
ATOM 3120 C C . ILE A 1 391 ? 32.080 -12.735 -34.797 1.00 89.56 391 ILE A C 1
ATOM 3122 O O . ILE A 1 391 ? 32.583 -13.721 -34.264 1.00 89.56 391 ILE A O 1
ATOM 3126 N N . GLU A 1 392 ? 32.392 -12.315 -36.012 1.00 91.19 392 GLU A N 1
ATOM 3127 C CA . GLU A 1 392 ? 33.388 -12.941 -36.870 1.00 91.19 392 GLU A CA 1
ATOM 3128 C C . GLU A 1 392 ? 34.427 -11.898 -37.260 1.00 91.19 392 GLU A C 1
ATOM 3130 O O . GLU A 1 392 ? 34.095 -10.827 -37.769 1.00 91.19 392 GLU A O 1
ATOM 3135 N N . ASP A 1 393 ? 35.693 -12.206 -36.998 1.00 88.56 393 ASP A N 1
ATOM 3136 C CA . ASP A 1 393 ? 36.808 -11.380 -37.440 1.00 88.56 393 ASP A CA 1
ATOM 3137 C C . ASP A 1 393 ? 37.405 -11.982 -38.716 1.00 88.56 393 ASP A C 1
ATOM 3139 O O . ASP A 1 393 ? 37.914 -13.103 -38.709 1.00 88.56 393 ASP A O 1
ATOM 3143 N N . THR A 1 394 ? 37.310 -11.251 -39.823 1.00 86.44 394 THR A N 1
ATOM 3144 C CA . THR A 1 394 ? 37.740 -11.700 -41.153 1.00 86.44 394 THR A CA 1
ATOM 3145 C C . THR A 1 394 ? 38.846 -10.799 -41.702 1.00 86.44 394 THR A C 1
ATOM 3147 O O . THR A 1 394 ? 39.138 -9.730 -41.160 1.00 86.44 394 THR A O 1
ATOM 3150 N N . LEU A 1 395 ? 39.466 -11.211 -42.814 1.00 77.94 395 LEU A N 1
ATOM 3151 C CA . LEU A 1 395 ? 40.423 -10.367 -43.543 1.00 77.94 395 LEU A CA 1
ATOM 3152 C C . LEU A 1 395 ? 39.768 -9.094 -44.109 1.00 77.94 395 LEU A C 1
ATOM 3154 O O . LEU A 1 395 ? 40.448 -8.087 -44.264 1.00 77.94 395 LEU A O 1
ATOM 3158 N N . SER A 1 396 ? 38.461 -9.130 -44.390 1.00 78.56 396 SER A N 1
ATOM 3159 C CA . SER A 1 396 ? 37.676 -8.006 -44.917 1.00 78.56 396 SER A CA 1
ATOM 3160 C C . SER A 1 396 ? 37.134 -7.056 -43.845 1.00 78.56 396 SER A C 1
ATOM 3162 O O . SER A 1 396 ? 36.661 -5.975 -44.187 1.00 78.56 396 SER A O 1
ATOM 3164 N N . GLY A 1 397 ? 37.181 -7.434 -42.564 1.00 86.31 397 GLY A N 1
ATOM 3165 C CA . GLY A 1 397 ? 36.643 -6.623 -41.476 1.00 86.31 397 GLY A CA 1
ATOM 3166 C C . GLY A 1 397 ? 36.080 -7.430 -40.307 1.00 86.31 397 GLY A C 1
ATOM 3167 O O . GLY A 1 397 ? 36.092 -8.664 -40.304 1.00 86.31 397 GLY A O 1
ATOM 3168 N N . ILE A 1 398 ? 35.556 -6.714 -39.313 1.00 88.12 398 ILE A N 1
ATOM 3169 C CA . ILE A 1 398 ? 34.851 -7.290 -38.164 1.00 88.12 398 ILE A CA 1
ATOM 3170 C C . ILE A 1 398 ? 33.355 -7.316 -38.483 1.00 88.12 398 ILE A C 1
ATOM 3172 O O . ILE A 1 398 ? 32.716 -6.268 -38.573 1.00 88.12 398 ILE A O 1
ATOM 3176 N N . HIS A 1 399 ? 32.779 -8.509 -38.601 1.00 88.75 399 HIS A N 1
ATOM 3177 C CA . HIS A 1 399 ? 31.348 -8.715 -38.795 1.00 88.75 399 HIS A CA 1
ATOM 3178 C C . HIS A 1 399 ? 30.682 -9.002 -37.451 1.00 88.75 399 HIS A C 1
ATOM 3180 O O . HIS A 1 399 ? 30.970 -9.995 -36.788 1.00 88.75 399 HIS A O 1
ATOM 3186 N N . ARG A 1 400 ? 29.768 -8.133 -37.029 1.00 87.75 400 ARG A N 1
ATOM 3187 C CA . ARG A 1 400 ? 28.994 -8.271 -35.797 1.00 87.75 400 ARG A CA 1
ATOM 3188 C C . ARG A 1 400 ? 27.520 -8.390 -36.151 1.00 87.75 400 ARG A C 1
ATOM 3190 O O . ARG A 1 400 ? 26.951 -7.465 -36.702 1.00 87.75 400 ARG A O 1
ATOM 3197 N N . LEU A 1 401 ? 26.875 -9.489 -35.782 1.00 85.75 401 LEU A N 1
ATOM 3198 C CA . LEU A 1 401 ? 25.421 -9.614 -35.769 1.00 85.75 401 LEU A CA 1
ATOM 3199 C C . LEU A 1 401 ? 24.928 -9.517 -34.326 1.00 85.75 401 LEU A C 1
ATOM 3201 O O . LEU A 1 401 ? 25.279 -10.343 -33.483 1.00 85.75 401 LEU A O 1
ATOM 3205 N N . ARG A 1 402 ? 24.115 -8.505 -34.024 1.00 84.94 402 ARG A N 1
ATOM 3206 C CA . ARG A 1 402 ? 23.551 -8.297 -32.684 1.00 84.94 402 ARG A CA 1
ATOM 3207 C C . ARG A 1 402 ? 22.545 -9.392 -32.320 1.00 84.94 402 ARG A C 1
ATOM 3209 O O . ARG A 1 402 ? 21.813 -9.881 -33.178 1.00 84.94 402 ARG A O 1
ATOM 3216 N N . LYS A 1 403 ? 22.474 -9.708 -31.020 1.00 87.81 403 LYS A N 1
ATOM 3217 C CA . LYS A 1 403 ? 21.459 -10.600 -30.437 1.00 87.81 403 LYS A CA 1
ATOM 3218 C C . LYS A 1 403 ? 20.053 -10.144 -30.853 1.00 87.81 403 LYS A C 1
ATOM 3220 O O . LYS A 1 403 ? 19.738 -8.956 -30.751 1.00 87.81 403 LYS A O 1
ATOM 3225 N N . LEU A 1 404 ? 19.213 -11.090 -31.266 1.00 82.94 404 LEU A N 1
ATOM 3226 C CA . LEU A 1 404 ? 17.780 -10.880 -31.462 1.00 82.94 404 LEU A CA 1
ATOM 3227 C C . LEU A 1 404 ? 17.042 -11.327 -30.196 1.00 82.94 404 LEU A C 1
ATOM 3229 O O . LEU A 1 404 ? 17.241 -12.445 -29.724 1.00 82.94 404 LEU A O 1
ATOM 3233 N N . ASP A 1 405 ? 16.223 -10.442 -29.639 1.00 86.75 405 ASP A N 1
ATOM 3234 C CA . ASP A 1 405 ? 15.426 -10.698 -28.437 1.00 86.75 405 ASP A CA 1
ATOM 3235 C C . ASP A 1 405 ? 14.165 -9.830 -28.504 1.00 86.75 405 ASP A C 1
ATOM 3237 O O . ASP A 1 405 ? 14.173 -8.658 -28.122 1.00 86.75 405 ASP A O 1
ATOM 3241 N N . VAL A 1 406 ? 13.112 -10.358 -29.134 1.00 81.56 406 VAL A N 1
ATOM 3242 C CA . VAL A 1 406 ? 11.862 -9.618 -29.359 1.00 81.56 406 VAL A CA 1
ATOM 3243 C C . VAL A 1 406 ? 10.669 -10.497 -29.035 1.00 81.56 406 VAL A C 1
ATOM 3245 O O . VAL A 1 406 ? 10.559 -11.603 -29.550 1.00 81.56 406 VAL A O 1
ATOM 3248 N N . CYS A 1 407 ? 9.739 -9.975 -28.239 1.00 82.06 407 CYS A N 1
ATOM 3249 C CA . CYS A 1 407 ? 8.472 -10.622 -27.921 1.00 82.06 407 CYS A CA 1
ATOM 3250 C C . CYS A 1 407 ? 7.296 -9.719 -28.293 1.00 82.06 407 CYS A C 1
ATOM 3252 O O . CYS A 1 407 ? 7.328 -8.529 -27.997 1.00 82.06 407 CYS A O 1
ATOM 3254 N N . ASN A 1 408 ? 6.238 -10.298 -28.855 1.00 81.19 408 ASN A N 1
ATOM 3255 C CA . ASN A 1 408 ? 4.941 -9.649 -29.025 1.00 81.19 408 ASN A CA 1
ATOM 3256 C C . ASN A 1 408 ? 3.832 -10.516 -28.430 1.00 81.19 408 ASN A C 1
ATOM 3258 O O . ASN A 1 408 ? 3.896 -11.745 -28.489 1.00 81.19 408 ASN A O 1
ATOM 3262 N N . ILE A 1 409 ? 2.822 -9.868 -27.853 1.00 81.06 409 ILE A N 1
ATOM 3263 C CA . ILE A 1 409 ? 1.624 -10.523 -27.331 1.00 81.06 409 ILE A CA 1
ATOM 3264 C C . ILE A 1 409 ? 0.430 -10.191 -28.223 1.00 81.06 409 ILE A C 1
ATOM 3266 O O . ILE A 1 409 ? 0.219 -9.039 -28.597 1.00 81.06 409 ILE A O 1
ATOM 3270 N N . PHE A 1 410 ? -0.338 -11.218 -28.552 1.00 78.44 410 PHE A N 1
ATOM 3271 C CA . PHE A 1 410 ? -1.564 -11.160 -29.330 1.00 78.44 410 PHE A CA 1
ATOM 3272 C C . PHE A 1 410 ? -2.712 -11.591 -28.428 1.00 78.44 410 PHE A C 1
ATOM 3274 O O . PHE A 1 410 ? -2.648 -12.651 -27.806 1.00 78.44 410 PHE A O 1
ATOM 3281 N N . PHE A 1 411 ? -3.744 -10.765 -28.332 1.00 74.50 411 PHE A N 1
ATOM 3282 C CA . PHE A 1 411 ? -4.952 -11.059 -27.570 1.00 74.50 411 PHE A CA 1
ATOM 3283 C C . PHE A 1 411 ? -6.136 -10.338 -28.209 1.00 74.50 411 PHE A C 1
ATOM 3285 O O . PHE A 1 411 ? -5.953 -9.386 -28.970 1.00 74.50 411 PHE A O 1
ATOM 3292 N N . THR A 1 412 ? -7.339 -10.781 -27.873 1.00 65.44 412 THR A N 1
ATOM 3293 C CA . THR A 1 412 ? -8.585 -10.126 -28.266 1.00 65.44 412 THR A CA 1
ATOM 3294 C C . THR A 1 412 ? -9.378 -9.753 -27.020 1.00 65.44 412 THR A C 1
ATOM 3296 O O . THR A 1 412 ? -9.437 -10.504 -26.046 1.00 65.44 412 THR A O 1
ATOM 3299 N N . GLU A 1 413 ? -9.960 -8.554 -27.002 1.00 57.69 413 GLU A N 1
ATOM 3300 C CA . GLU A 1 413 ? -10.783 -8.121 -25.872 1.00 57.69 413 GLU A CA 1
ATOM 3301 C C . GLU A 1 413 ? -12.102 -8.904 -25.877 1.00 57.69 413 GLU A C 1
ATOM 3303 O O . GLU A 1 413 ? -12.854 -8.868 -26.847 1.00 57.69 413 GLU A O 1
ATOM 3308 N N . ASN A 1 414 ? -12.391 -9.623 -24.788 1.00 53.94 414 ASN A N 1
ATOM 3309 C CA . ASN A 1 414 ? -13.608 -10.438 -24.609 1.00 53.94 414 ASN A CA 1
ATOM 3310 C C . ASN A 1 414 ? -13.782 -11.599 -25.613 1.00 53.94 414 ASN A C 1
ATOM 3312 O O . ASN A 1 414 ? -14.830 -12.252 -25.663 1.00 53.94 414 ASN A O 1
ATOM 3316 N N . GLN A 1 415 ? -12.753 -11.906 -26.395 1.00 61.16 415 GLN A N 1
ATOM 3317 C CA . GLN A 1 415 ? -12.761 -12.964 -27.398 1.00 61.16 415 GLN A CA 1
ATOM 3318 C C . GLN A 1 415 ? -11.636 -13.964 -27.119 1.00 61.16 415 GLN A C 1
ATOM 3320 O O . GLN A 1 415 ? -10.815 -13.785 -26.224 1.00 61.16 415 GLN A O 1
ATOM 3325 N N . THR A 1 416 ? -11.702 -15.110 -27.785 1.00 67.00 416 THR A N 1
ATOM 3326 C CA . THR A 1 416 ? -10.651 -16.129 -27.745 1.00 67.00 416 THR A CA 1
ATOM 3327 C C . THR A 1 416 ? -9.864 -16.062 -29.026 1.00 67.00 416 THR A C 1
ATOM 3329 O O . THR A 1 416 ? -10.408 -15.666 -30.054 1.00 67.00 416 THR A O 1
ATOM 3332 N N . ILE A 1 417 ? -8.605 -16.482 -28.966 1.00 72.44 417 ILE A N 1
ATOM 3333 C CA . ILE A 1 417 ? -7.838 -16.684 -30.185 1.00 72.44 417 ILE A CA 1
ATOM 3334 C C . ILE A 1 417 ? -8.509 -17.797 -30.996 1.00 72.44 417 ILE A C 1
ATOM 3336 O O . ILE A 1 417 ? -8.876 -18.834 -30.434 1.00 72.44 417 ILE A O 1
ATOM 3340 N N . GLY A 1 418 ? -8.704 -17.543 -32.289 1.00 69.31 418 GLY A N 1
ATOM 3341 C CA . GLY A 1 418 ? -9.326 -18.467 -33.228 1.00 69.31 418 GLY A CA 1
ATOM 3342 C C . GLY A 1 418 ? -8.620 -19.825 -33.293 1.00 69.31 418 GLY A C 1
ATOM 3343 O O . GLY A 1 418 ? -7.452 -19.982 -32.927 1.00 69.31 418 GLY A O 1
ATOM 3344 N N . LEU A 1 419 ? -9.338 -20.834 -33.781 1.00 73.12 419 LEU A N 1
ATOM 3345 C CA . LEU A 1 419 ? -8.848 -22.200 -33.962 1.00 73.12 419 LEU A CA 1
ATOM 3346 C C . LEU A 1 419 ? -7.766 -22.292 -35.041 1.00 73.12 419 LEU A C 1
ATOM 3348 O O . LEU A 1 419 ? -7.002 -23.256 -35.054 1.00 73.12 419 LEU A O 1
ATOM 3352 N N . SER A 1 420 ? -7.690 -21.308 -35.937 1.00 75.38 420 SER A N 1
ATOM 3353 C CA . SER A 1 420 ? -6.662 -21.211 -36.967 1.00 75.38 420 SER A CA 1
ATOM 3354 C C . SER A 1 420 ? -6.191 -19.767 -37.116 1.00 75.38 420 SER A C 1
ATOM 3356 O O . SER A 1 420 ? -6.834 -18.983 -37.804 1.00 75.38 420 SER A O 1
ATOM 3358 N N . SER A 1 421 ? -5.041 -19.423 -36.532 1.00 77.12 421 SER A N 1
ATOM 3359 C CA . SER A 1 421 ? -4.455 -18.078 -36.668 1.00 77.12 421 SER A CA 1
ATOM 3360 C C . SER A 1 421 ? -3.135 -18.103 -37.431 1.00 77.12 421 SER A C 1
ATOM 3362 O O . SER A 1 421 ? -2.333 -19.035 -37.306 1.00 77.12 421 SER A O 1
ATOM 3364 N N . ASN A 1 422 ? -2.902 -17.053 -38.216 1.00 79.69 422 ASN A N 1
ATOM 3365 C CA . ASN A 1 422 ? -1.745 -16.930 -39.090 1.00 79.69 422 ASN A CA 1
ATOM 3366 C C . ASN A 1 422 ? -0.928 -15.679 -38.751 1.00 79.69 422 ASN A C 1
ATOM 3368 O O . ASN A 1 422 ? -1.408 -14.552 -38.853 1.00 79.69 422 ASN A O 1
ATOM 3372 N N . PHE A 1 423 ? 0.334 -15.880 -38.387 1.00 81.44 423 PHE A N 1
ATOM 3373 C CA . PHE A 1 423 ? 1.256 -14.822 -38.000 1.00 81.44 423 PHE A CA 1
ATOM 3374 C C . PHE A 1 423 ? 2.331 -14.656 -39.066 1.00 81.44 423 PHE A C 1
ATOM 3376 O 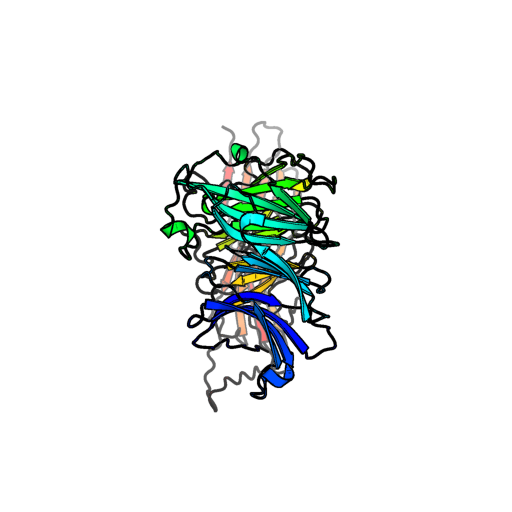O . PHE A 1 423 ? 3.112 -15.572 -39.321 1.00 81.44 423 PHE A O 1
ATOM 3383 N N . ASN A 1 424 ? 2.415 -13.461 -39.651 1.00 81.06 424 ASN A N 1
ATOM 3384 C CA . ASN A 1 424 ? 3.497 -13.104 -40.558 1.00 81.06 424 ASN A CA 1
ATOM 3385 C C . ASN A 1 424 ? 4.580 -12.351 -39.781 1.00 81.06 424 ASN A C 1
ATOM 3387 O O . ASN A 1 424 ? 4.409 -11.192 -39.391 1.00 81.06 424 ASN A O 1
ATOM 3391 N N . VAL A 1 425 ? 5.725 -12.998 -39.599 1.00 82.94 425 VAL A N 1
ATOM 3392 C CA . VAL A 1 425 ? 6.947 -12.382 -39.090 1.00 82.94 425 VAL A CA 1
ATOM 3393 C C . VAL A 1 425 ? 7.787 -11.946 -40.282 1.00 82.94 425 VAL A C 1
ATOM 3395 O O . VAL A 1 425 ? 8.260 -12.778 -41.051 1.00 82.94 425 VAL A O 1
ATOM 3398 N N . ARG A 1 426 ? 8.019 -10.643 -40.431 1.00 83.81 426 ARG A N 1
ATOM 3399 C CA . ARG A 1 426 ? 8.992 -10.127 -41.398 1.00 83.81 426 ARG A CA 1
ATOM 3400 C C . ARG A 1 426 ? 10.279 -9.746 -40.691 1.00 83.81 426 ARG A C 1
ATOM 3402 O O . ARG A 1 426 ? 10.233 -8.980 -39.733 1.00 83.81 426 ARG A O 1
ATOM 3409 N N . LEU A 1 427 ? 11.411 -10.252 -41.159 1.00 81.00 427 LEU A N 1
ATOM 3410 C CA . LEU A 1 427 ? 12.736 -9.923 -40.641 1.00 81.00 427 LEU A CA 1
ATOM 3411 C C . LEU A 1 427 ? 13.443 -9.009 -41.640 1.00 81.00 427 LEU A C 1
ATOM 3413 O O . LEU A 1 427 ? 13.643 -9.388 -42.790 1.00 81.00 427 LEU A O 1
ATOM 3417 N N . ILE A 1 428 ? 13.805 -7.804 -41.201 1.00 80.81 428 ILE A N 1
ATOM 3418 C CA . ILE A 1 428 ? 14.614 -6.867 -41.990 1.00 80.81 428 ILE A CA 1
ATOM 3419 C C . ILE A 1 428 ? 16.015 -6.833 -41.389 1.00 80.81 428 ILE A C 1
ATOM 3421 O O . ILE A 1 428 ? 16.162 -6.614 -40.181 1.00 80.81 428 ILE A O 1
ATOM 3425 N N . LYS A 1 429 ? 17.041 -7.029 -42.220 1.00 80.12 429 LYS A N 1
ATOM 3426 C CA . LYS A 1 429 ? 18.442 -6.884 -41.816 1.00 80.12 429 LYS A CA 1
ATOM 3427 C C . LYS A 1 429 ? 18.888 -5.440 -42.029 1.00 80.12 429 LYS A C 1
ATOM 3429 O O . LYS A 1 429 ? 18.827 -4.926 -43.137 1.00 80.12 429 LYS A O 1
ATOM 3434 N N . ILE A 1 430 ? 19.347 -4.780 -40.976 1.00 78.44 430 ILE A N 1
ATOM 3435 C CA . ILE A 1 430 ? 19.980 -3.456 -41.046 1.00 78.44 430 ILE A CA 1
ATOM 3436 C C . ILE A 1 430 ? 21.478 -3.668 -40.878 1.00 78.44 430 ILE A C 1
ATOM 3438 O O . ILE A 1 430 ? 21.868 -4.382 -39.956 1.00 78.44 430 ILE A O 1
ATOM 3442 N N . ILE A 1 431 ? 22.300 -3.086 -41.751 1.00 81.25 431 ILE A N 1
ATOM 3443 C CA . ILE A 1 431 ? 23.759 -3.228 -41.706 1.00 81.25 431 ILE A CA 1
ATOM 3444 C C . ILE A 1 431 ? 24.362 -1.829 -41.626 1.00 81.25 431 ILE A C 1
ATOM 3446 O O . ILE A 1 431 ? 24.252 -1.041 -42.559 1.00 81.25 431 ILE A O 1
ATOM 3450 N N . ASN A 1 432 ? 25.015 -1.525 -40.512 1.00 79.06 432 ASN A N 1
ATOM 3451 C CA . ASN A 1 432 ? 25.818 -0.316 -40.384 1.00 79.06 432 ASN A CA 1
ATOM 3452 C C . ASN A 1 432 ? 27.264 -0.644 -40.739 1.00 79.06 432 ASN A C 1
ATOM 3454 O O . ASN A 1 432 ? 27.807 -1.630 -40.239 1.00 79.06 432 ASN A O 1
ATOM 3458 N N . ILE A 1 433 ? 27.879 0.189 -41.571 1.00 83.75 433 ILE A N 1
ATOM 3459 C CA . ILE A 1 433 ? 29.281 0.063 -41.953 1.00 83.75 433 ILE A CA 1
ATOM 3460 C C . ILE A 1 433 ? 30.030 1.251 -41.362 1.00 83.75 433 ILE A C 1
ATOM 3462 O O . ILE A 1 433 ? 29.693 2.409 -41.610 1.00 83.75 433 ILE A O 1
ATOM 3466 N N . THR A 1 434 ? 31.040 0.956 -40.553 1.00 81.38 434 THR A N 1
ATOM 3467 C CA . THR A 1 434 ? 31.936 1.962 -39.990 1.00 81.38 434 THR A CA 1
ATOM 3468 C C . THR A 1 434 ? 33.302 1.801 -40.629 1.00 81.38 434 THR A C 1
ATOM 3470 O O . THR A 1 434 ? 33.969 0.779 -40.435 1.00 81.38 434 THR A O 1
ATOM 3473 N N . GLU A 1 435 ? 33.701 2.812 -41.395 1.00 83.81 435 GLU A N 1
ATOM 3474 C CA . GLU A 1 435 ? 35.029 2.880 -41.990 1.00 83.81 435 GLU A CA 1
ATOM 3475 C C . GLU A 1 435 ? 36.027 3.467 -40.981 1.00 83.81 435 GLU A C 1
ATOM 3477 O O . GLU A 1 435 ? 35.702 4.412 -40.254 1.00 83.81 435 GLU A O 1
ATOM 3482 N N . PRO A 1 436 ? 37.240 2.908 -40.892 1.00 75.81 436 PRO A N 1
ATOM 3483 C CA . PRO A 1 436 ? 38.236 3.382 -39.949 1.00 75.81 436 PRO A CA 1
ATOM 3484 C C . PRO A 1 436 ? 38.864 4.722 -40.356 1.00 75.81 436 PRO A C 1
ATOM 3486 O O . PRO A 1 436 ? 39.055 5.015 -41.532 1.00 75.81 436 PRO A O 1
ATOM 3489 N N . LEU A 1 437 ? 39.288 5.493 -39.349 1.00 70.12 437 LEU A N 1
ATOM 3490 C CA . LEU A 1 437 ? 40.094 6.717 -39.497 1.00 70.12 437 LEU A CA 1
ATOM 3491 C C . LEU A 1 437 ? 41.507 6.452 -40.036 1.00 70.12 437 LEU A C 1
ATOM 3493 O O . LEU A 1 437 ? 42.095 7.304 -40.697 1.00 70.12 437 LEU A O 1
ATOM 3497 N N . ILE A 1 438 ? 42.076 5.293 -39.701 1.00 73.81 438 ILE A N 1
ATOM 3498 C CA . ILE A 1 438 ? 43.463 4.926 -39.989 1.00 73.81 438 ILE A CA 1
ATOM 3499 C C . ILE A 1 438 ? 43.443 3.741 -40.955 1.00 73.81 438 ILE A C 1
ATOM 3501 O O . ILE A 1 438 ? 42.776 2.744 -40.695 1.00 73.81 438 ILE A O 1
ATOM 3505 N N . GLY A 1 439 ? 44.216 3.808 -42.044 1.00 68.06 439 GLY A N 1
ATOM 3506 C CA . GLY A 1 439 ? 44.198 2.805 -43.123 1.00 68.06 439 GLY A CA 1
ATOM 3507 C C . GLY A 1 439 ? 44.610 1.372 -42.744 1.00 68.06 439 GLY A C 1
ATOM 3508 O O . GLY A 1 439 ? 44.531 0.490 -43.592 1.00 68.06 439 GLY A O 1
ATOM 3509 N N . ASN A 1 440 ? 45.035 1.132 -41.498 1.00 75.38 440 ASN A N 1
ATOM 3510 C CA . ASN A 1 440 ? 45.392 -0.196 -40.984 1.00 75.38 440 ASN A CA 1
ATOM 3511 C C . ASN A 1 440 ? 44.309 -0.827 -40.093 1.00 75.38 440 ASN A C 1
ATOM 3513 O O . ASN A 1 440 ? 44.436 -1.998 -39.733 1.00 75.38 440 ASN A O 1
ATOM 3517 N N . ASP A 1 441 ? 43.272 -0.079 -39.715 1.00 79.44 441 ASP A N 1
ATOM 3518 C CA . ASP A 1 441 ? 42.177 -0.611 -38.908 1.00 79.44 441 ASP A CA 1
ATOM 3519 C C . ASP A 1 441 ? 41.166 -1.356 -39.794 1.00 79.44 441 ASP A C 1
ATOM 3521 O O . ASP A 1 441 ? 41.097 -1.178 -41.011 1.00 79.44 441 ASP A O 1
ATOM 3525 N N . LYS A 1 442 ? 40.377 -2.240 -39.182 1.00 84.19 442 LYS A N 1
ATOM 3526 C CA . LYS A 1 442 ? 39.385 -3.057 -39.889 1.00 84.19 442 LYS A CA 1
ATOM 3527 C C . LYS A 1 442 ? 38.060 -2.309 -40.034 1.00 84.19 442 LYS A C 1
ATOM 3529 O O . LYS A 1 442 ? 37.593 -1.693 -39.079 1.00 84.19 442 LYS A O 1
ATOM 3534 N N . ILE A 1 443 ? 37.412 -2.448 -41.192 1.00 85.44 443 ILE A N 1
ATOM 3535 C CA . ILE A 1 443 ? 36.016 -2.027 -41.386 1.00 85.44 443 ILE A CA 1
ATOM 3536 C C . ILE A 1 443 ? 35.126 -2.829 -40.431 1.00 85.44 443 ILE A C 1
ATOM 3538 O O . ILE A 1 443 ? 35.304 -4.041 -40.276 1.00 85.44 443 ILE A O 1
ATOM 3542 N N . ILE A 1 444 ? 34.168 -2.164 -39.786 1.00 84.44 444 ILE A N 1
ATOM 3543 C CA . ILE A 1 444 ? 33.209 -2.814 -38.889 1.00 84.44 444 ILE A CA 1
ATOM 3544 C C . ILE A 1 444 ? 31.848 -2.875 -39.578 1.00 84.44 444 ILE A C 1
ATOM 3546 O O . ILE A 1 444 ? 31.271 -1.845 -39.910 1.00 84.44 444 ILE A O 1
ATOM 3550 N N . PHE A 1 445 ? 31.313 -4.084 -39.727 1.00 85.19 445 PHE A N 1
ATOM 3551 C CA . PHE A 1 445 ? 29.954 -4.340 -40.197 1.00 85.19 445 PHE A CA 1
ATOM 3552 C C . PHE A 1 445 ? 29.080 -4.710 -38.990 1.00 85.19 445 PHE A C 1
ATOM 3554 O O . PHE A 1 445 ? 29.210 -5.809 -38.455 1.00 85.19 445 PHE A O 1
ATOM 3561 N N . ASP A 1 446 ? 28.192 -3.820 -38.541 1.00 82.25 446 ASP A N 1
ATOM 3562 C CA . ASP A 1 446 ? 27.260 -4.064 -37.427 1.00 82.25 446 ASP A CA 1
ATOM 3563 C C . ASP A 1 446 ? 25.843 -4.319 -37.961 1.00 82.25 446 ASP A C 1
ATOM 3565 O O . ASP A 1 446 ? 25.113 -3.409 -38.354 1.00 82.25 446 ASP A O 1
ATOM 3569 N N . GLY A 1 447 ? 25.464 -5.592 -37.996 1.00 82.31 447 GLY A N 1
ATOM 3570 C CA . GLY A 1 447 ? 24.168 -6.094 -38.420 1.00 82.31 447 GLY A CA 1
ATOM 3571 C C . GLY A 1 447 ? 23.162 -6.192 -37.271 1.00 82.31 447 GLY A C 1
ATOM 3572 O O . GLY A 1 447 ? 23.463 -6.707 -36.191 1.00 82.31 447 GLY A O 1
ATOM 3573 N N . ARG A 1 448 ? 21.918 -5.783 -37.523 1.00 84.31 448 ARG A N 1
ATOM 3574 C CA . ARG A 1 448 ? 20.782 -5.951 -36.609 1.00 84.31 448 ARG A CA 1
ATOM 3575 C C . ARG A 1 448 ? 19.557 -6.472 -37.351 1.00 84.31 448 ARG A C 1
ATOM 3577 O O . ARG A 1 448 ? 19.192 -5.949 -38.399 1.00 84.31 448 ARG A O 1
ATOM 3584 N N . TRP A 1 449 ? 18.876 -7.445 -36.754 1.00 81.12 449 TRP A N 1
ATOM 3585 C CA . TRP A 1 449 ? 17.543 -7.860 -37.186 1.00 81.12 449 TRP A CA 1
ATOM 3586 C C . TRP A 1 449 ? 16.468 -6.959 -36.580 1.00 81.12 449 TRP A C 1
ATOM 3588 O O . TRP A 1 449 ? 16.436 -6.746 -35.366 1.00 81.12 449 TRP A O 1
ATOM 3598 N N . THR A 1 450 ? 15.563 -6.473 -37.423 1.00 81.94 450 THR A N 1
ATOM 3599 C CA . THR A 1 450 ? 14.373 -5.719 -37.018 1.00 81.94 450 THR A CA 1
ATOM 3600 C C . THR A 1 450 ? 13.132 -6.514 -37.420 1.00 81.94 450 THR A C 1
ATOM 3602 O O . THR A 1 450 ? 12.711 -6.446 -38.579 1.00 81.94 450 THR A O 1
ATOM 3605 N N . PRO A 1 451 ? 12.555 -7.315 -36.506 1.00 80.69 451 PRO A N 1
ATOM 3606 C CA . PRO A 1 451 ? 11.328 -8.041 -36.787 1.00 80.69 451 PRO A CA 1
ATOM 3607 C C . PRO A 1 451 ? 10.130 -7.090 -36.818 1.00 80.69 451 PRO A C 1
ATOM 3609 O O . PRO A 1 451 ? 9.960 -6.244 -35.943 1.00 80.69 451 PRO A O 1
ATOM 3612 N N . THR A 1 452 ? 9.240 -7.290 -37.780 1.00 80.56 452 THR A N 1
ATOM 3613 C CA . THR A 1 452 ? 7.870 -6.780 -37.737 1.00 80.56 452 THR A CA 1
ATOM 3614 C C . THR A 1 452 ? 6.932 -7.972 -37.721 1.00 80.56 452 THR A C 1
ATOM 3616 O O . THR A 1 452 ? 6.868 -8.747 -38.673 1.00 80.56 452 THR A O 1
ATOM 3619 N N . ILE A 1 453 ? 6.230 -8.152 -36.606 1.00 76.94 453 ILE A N 1
ATOM 3620 C CA . ILE A 1 453 ? 5.256 -9.229 -36.455 1.00 76.94 453 ILE A CA 1
ATOM 3621 C C . ILE A 1 453 ? 3.889 -8.614 -36.710 1.00 76.94 453 ILE A C 1
ATOM 3623 O O . ILE A 1 453 ? 3.431 -7.774 -35.938 1.00 76.94 453 ILE A O 1
ATOM 3627 N N . LYS A 1 454 ? 3.272 -8.987 -37.828 1.00 69.00 454 LYS A N 1
ATOM 3628 C CA . LYS A 1 454 ? 1.915 -8.571 -38.171 1.00 69.00 454 LYS A CA 1
ATOM 3629 C C . LYS A 1 454 ? 1.018 -9.794 -38.147 1.00 69.00 454 LYS A C 1
ATOM 3631 O O . LYS A 1 454 ? 1.366 -10.838 -38.699 1.00 69.00 454 LYS A O 1
ATOM 3636 N N . ASN A 1 455 ? -0.141 -9.642 -37.529 1.00 66.38 455 ASN A N 1
ATOM 3637 C CA . ASN A 1 455 ? -1.216 -10.585 -37.756 1.00 66.38 455 ASN A CA 1
ATOM 3638 C C . ASN A 1 455 ? -1.804 -10.349 -39.158 1.00 66.38 455 ASN A C 1
ATOM 3640 O O . ASN A 1 455 ? -1.828 -9.209 -39.629 1.00 66.38 455 ASN A O 1
ATOM 3644 N N . VAL A 1 456 ? -2.180 -11.427 -39.837 1.00 57.38 456 VAL A N 1
ATOM 3645 C CA . VAL A 1 456 ? -2.681 -11.392 -41.217 1.00 57.38 456 VAL A CA 1
ATOM 3646 C C . VAL A 1 456 ? -4.202 -11.315 -41.256 1.00 57.38 456 VAL A C 1
ATOM 3648 O O . VAL A 1 456 ? -4.728 -10.635 -42.130 1.00 57.38 456 VAL A O 1
ATOM 3651 N N . ASP A 1 457 ? -4.872 -11.932 -40.283 1.00 60.50 457 ASP A N 1
ATOM 3652 C CA . ASP A 1 457 ? -6.329 -12.099 -40.236 1.00 60.50 457 ASP A CA 1
ATOM 3653 C C . ASP A 1 457 ? -6.871 -11.705 -38.851 1.00 60.50 457 ASP A C 1
ATOM 3655 O O . ASP A 1 457 ? -6.087 -11.435 -37.946 1.00 60.50 457 ASP A O 1
ATOM 3659 N N . ASP A 1 458 ? -8.188 -11.629 -38.650 1.00 61.72 458 ASP A N 1
ATOM 3660 C CA . ASP A 1 458 ? -8.751 -11.389 -37.313 1.00 61.72 458 ASP A CA 1
ATOM 3661 C C . ASP A 1 458 ? -8.237 -12.466 -36.330 1.00 61.72 458 ASP A C 1
ATOM 3663 O O . ASP A 1 458 ? -8.185 -13.652 -36.653 1.00 61.72 458 ASP A O 1
ATOM 3667 N N . LEU A 1 459 ? -7.777 -12.057 -35.139 1.00 67.38 459 LEU A N 1
ATOM 3668 C CA . LEU A 1 459 ? -7.365 -13.005 -34.090 1.00 67.38 459 LEU A CA 1
ATOM 3669 C C . LEU A 1 459 ? -8.566 -13.803 -33.568 1.00 67.38 459 LEU A C 1
ATOM 3671 O O . LEU A 1 459 ? -8.370 -14.784 -32.853 1.00 67.38 459 LEU A O 1
ATOM 3675 N N . SER A 1 460 ? -9.778 -13.348 -33.869 1.00 63.41 460 SER A N 1
ATOM 3676 C CA . SER A 1 460 ? -11.033 -13.926 -33.433 1.00 63.41 460 SER A CA 1
ATOM 3677 C C . SER A 1 460 ? -11.686 -14.739 -34.543 1.00 63.41 460 SER A C 1
ATOM 3679 O O . SER A 1 460 ? -11.900 -14.242 -35.646 1.00 63.41 460 SER A O 1
ATOM 3681 N N . ASP A 1 461 ? -12.089 -15.963 -34.215 1.00 55.62 461 ASP A N 1
ATOM 3682 C CA . ASP A 1 461 ? -13.174 -16.603 -34.949 1.00 55.62 461 ASP A CA 1
ATOM 3683 C C . ASP A 1 461 ? -14.473 -16.042 -34.351 1.00 55.62 461 ASP A C 1
ATOM 3685 O O . ASP A 1 461 ? -14.801 -16.336 -33.195 1.00 55.62 461 ASP A O 1
ATOM 3689 N N . GLU A 1 462 ? -15.206 -15.198 -35.083 1.00 49.12 462 GLU A N 1
ATOM 3690 C CA . GLU A 1 462 ? -16.548 -14.790 -34.653 1.00 49.12 462 GLU A CA 1
ATOM 3691 C C . GLU A 1 462 ? -17.393 -16.047 -34.391 1.00 49.12 462 GLU A C 1
ATOM 3693 O O . GLU A 1 462 ? -17.641 -16.840 -35.299 1.00 49.12 462 GLU A O 1
ATOM 3698 N N . LEU A 1 463 ? -17.853 -16.245 -33.150 1.00 50.66 463 LEU A N 1
ATOM 3699 C CA . LEU A 1 463 ? -18.744 -17.357 -32.822 1.00 50.66 463 LEU A CA 1
ATOM 3700 C C . LEU A 1 463 ? -19.995 -16.861 -32.099 1.00 50.66 463 LEU A C 1
ATOM 3702 O O . LEU A 1 463 ? -19.988 -16.512 -30.917 1.00 50.66 463 LEU A O 1
ATOM 3706 N N . TYR A 1 464 ? -21.072 -16.849 -32.882 1.00 48.62 464 TYR A N 1
ATOM 3707 C CA . TYR A 1 464 ? -22.465 -16.732 -32.480 1.00 48.62 464 TYR A CA 1
ATOM 3708 C C . TYR A 1 464 ? -22.944 -18.065 -31.891 1.00 48.62 464 TYR A C 1
ATOM 3710 O O . TYR A 1 464 ? -22.869 -19.077 -32.578 1.00 48.62 464 TYR A O 1
ATOM 3718 N N . PHE A 1 465 ? -23.460 -18.059 -30.657 1.00 41.41 465 PHE A N 1
ATOM 3719 C CA . PHE A 1 465 ? -24.750 -18.666 -30.283 1.00 41.41 465 PHE A CA 1
ATOM 3720 C C . PHE A 1 465 ? -25.064 -18.394 -28.802 1.00 41.41 465 PHE A C 1
ATOM 3722 O O . PHE A 1 465 ? -24.243 -18.630 -27.917 1.00 41.41 465 PHE A O 1
ATOM 3729 N N . GLU A 1 466 ? -26.281 -17.920 -28.545 1.00 39.34 466 GLU A N 1
ATOM 3730 C CA . GLU A 1 466 ? -26.848 -17.684 -27.219 1.00 39.34 466 GLU A CA 1
ATOM 3731 C C . GLU A 1 466 ? -27.838 -18.815 -26.910 1.00 39.34 466 GLU A C 1
ATOM 3733 O O . GLU A 1 466 ? -28.778 -19.057 -27.670 1.00 39.34 466 GLU A O 1
ATOM 3738 N N . LYS A 1 467 ? -27.639 -19.523 -25.797 1.00 36.12 467 LYS A N 1
ATOM 3739 C CA . LYS A 1 467 ? -28.687 -20.346 -25.191 1.00 36.12 467 LYS A CA 1
ATOM 3740 C C . LYS A 1 467 ? -28.710 -20.049 -23.695 1.00 36.12 467 LYS A C 1
ATOM 3742 O O . LYS A 1 467 ? -27.686 -20.153 -23.029 1.00 36.12 467 LYS A O 1
ATOM 3747 N N . ASP A 1 468 ? -29.868 -19.620 -23.200 1.00 40.00 468 ASP A N 1
ATOM 3748 C CA . ASP A 1 468 ? -30.137 -19.316 -21.786 1.00 40.00 468 ASP A CA 1
ATOM 3749 C C . ASP A 1 468 ? -29.273 -18.194 -21.163 1.00 40.00 468 ASP A C 1
ATOM 3751 O O . ASP A 1 468 ? -29.044 -18.171 -19.953 1.00 40.00 468 ASP A O 1
ATOM 3755 N N . GLY A 1 469 ? -28.789 -17.240 -21.970 1.00 44.38 469 GLY A N 1
ATOM 3756 C CA . GLY A 1 469 ? -28.029 -16.074 -21.488 1.00 44.38 469 GLY A CA 1
ATOM 3757 C C . GLY A 1 469 ? -26.640 -16.401 -20.919 1.00 44.38 469 GLY A C 1
ATOM 3758 O O . GLY A 1 469 ? -26.003 -15.538 -20.313 1.00 44.38 469 GLY A O 1
ATOM 3759 N N . GLN A 1 470 ? -26.156 -17.635 -21.103 1.00 36.38 470 GLN A N 1
ATOM 3760 C CA . GLN A 1 470 ? -24.808 -18.058 -20.730 1.00 36.38 470 GLN A CA 1
ATOM 3761 C C . GLN A 1 470 ? -23.981 -18.355 -21.982 1.00 36.38 470 GLN A C 1
ATOM 3763 O O . GLN A 1 470 ? -24.348 -19.181 -22.816 1.00 36.38 470 GLN A O 1
ATOM 3768 N N . TYR A 1 471 ? -22.830 -17.691 -22.101 1.00 47.44 471 TYR A N 1
ATOM 3769 C CA . TYR A 1 471 ? -21.854 -17.958 -23.154 1.00 47.44 471 TYR A CA 1
ATOM 3770 C C . TYR A 1 471 ? -21.196 -19.327 -22.910 1.00 47.44 471 TYR A C 1
ATOM 3772 O O . TYR A 1 471 ? -20.260 -19.439 -22.120 1.00 47.44 471 TYR A O 1
ATOM 3780 N N . LEU A 1 472 ? -21.668 -20.377 -23.583 1.00 43.62 472 LEU A N 1
ATOM 3781 C CA . LEU A 1 472 ? -21.019 -21.692 -23.586 1.00 43.62 472 LEU A CA 1
ATOM 3782 C C . LEU A 1 472 ? -20.060 -21.787 -24.779 1.00 43.62 472 LEU A C 1
ATOM 3784 O O . LEU A 1 472 ? -20.454 -22.158 -25.882 1.00 43.62 472 LEU A O 1
ATOM 3788 N N . ARG A 1 473 ? -18.779 -21.458 -24.563 1.00 52.38 473 ARG A N 1
ATOM 3789 C CA . ARG A 1 473 ? -17.717 -21.747 -25.540 1.00 52.38 473 ARG A CA 1
ATOM 3790 C C . ARG A 1 473 ? -17.283 -23.205 -25.405 1.00 52.38 473 ARG A C 1
ATOM 3792 O O . ARG A 1 473 ? -16.481 -23.538 -24.538 1.00 52.38 473 ARG A O 1
ATOM 3799 N N . TYR A 1 474 ? -17.786 -24.069 -26.280 1.00 46.56 474 TYR A N 1
ATOM 3800 C CA . TYR A 1 474 ? -17.173 -25.373 -26.526 1.00 46.56 474 TYR A CA 1
ATOM 3801 C C . TYR A 1 474 ? -16.092 -25.194 -27.594 1.00 46.56 474 TYR A C 1
ATOM 3803 O O . TYR A 1 474 ? -16.403 -25.141 -28.780 1.00 46.56 474 TYR A O 1
ATOM 3811 N N . ALA A 1 475 ? -14.826 -25.068 -27.198 1.00 49.53 475 ALA A N 1
ATOM 3812 C CA . ALA A 1 475 ? -13.744 -25.167 -28.171 1.00 49.53 475 ALA A CA 1
ATOM 3813 C C . ALA A 1 475 ? -13.554 -26.645 -28.550 1.00 49.53 475 ALA A C 1
ATOM 3815 O O . ALA A 1 475 ? -13.344 -27.503 -27.694 1.00 49.53 475 ALA A O 1
ATOM 3816 N N . SER A 1 476 ? -13.670 -26.939 -29.844 1.00 48.03 476 SER A N 1
ATOM 3817 C CA . SER A 1 476 ? -13.373 -28.241 -30.431 1.00 48.03 476 SER A CA 1
ATOM 3818 C C . SER A 1 476 ? -11.872 -28.560 -30.377 1.00 48.03 476 SER A C 1
ATOM 3820 O O . SER A 1 476 ? -11.050 -27.704 -30.678 1.00 48.03 476 SER A O 1
ATOM 3822 N N . ASN A 1 477 ? -11.577 -29.822 -30.071 1.00 56.44 477 ASN A N 1
ATOM 3823 C CA . ASN A 1 477 ? -10.360 -30.653 -30.032 1.00 56.44 477 ASN A CA 1
ATOM 3824 C C . ASN A 1 477 ? -8.973 -30.180 -30.554 1.00 56.44 477 ASN A C 1
ATOM 3826 O O . ASN A 1 477 ? -8.006 -30.892 -30.295 1.00 56.44 477 ASN A O 1
ATOM 3830 N N . THR A 1 478 ? -8.775 -29.085 -31.302 1.00 63.62 478 THR A N 1
ATOM 3831 C CA . THR A 1 478 ? -7.445 -28.702 -31.839 1.00 63.62 478 THR A CA 1
ATOM 3832 C C . THR A 1 478 ? -7.369 -27.227 -32.259 1.00 63.62 478 THR A C 1
ATOM 3834 O O . THR A 1 478 ? -8.180 -26.785 -33.067 1.00 63.62 478 THR A O 1
ATOM 3837 N N . THR A 1 479 ? -6.337 -26.500 -31.808 1.00 69.44 479 THR A N 1
ATOM 3838 C CA . THR A 1 479 ? -5.984 -25.153 -32.295 1.00 69.44 479 THR A CA 1
ATOM 3839 C C . THR A 1 479 ? -4.692 -25.203 -33.117 1.00 69.44 479 THR A C 1
ATOM 3841 O O . THR A 1 479 ? -3.705 -25.833 -32.731 1.00 69.44 479 THR A O 1
ATOM 3844 N N . LYS A 1 480 ? -4.666 -24.538 -34.272 1.00 73.00 480 LYS A N 1
ATOM 3845 C CA . LYS A 1 480 ? -3.521 -24.502 -35.184 1.00 73.00 480 LYS A CA 1
ATOM 3846 C C . LYS A 1 480 ? -3.000 -23.076 -35.346 1.00 73.00 480 LYS A C 1
ATOM 3848 O O . LYS A 1 480 ? -3.725 -22.175 -35.751 1.00 73.00 480 LYS A O 1
ATOM 3853 N N . PHE A 1 481 ? -1.709 -22.895 -35.098 1.00 76.62 481 PHE A N 1
ATOM 3854 C CA . PHE A 1 481 ? -0.988 -21.653 -35.339 1.00 76.62 481 PHE A CA 1
ATOM 3855 C C . PHE A 1 481 ? -0.033 -21.823 -36.514 1.00 76.62 481 PHE A C 1
ATOM 3857 O O . PHE A 1 481 ? 0.799 -22.728 -36.548 1.00 76.62 481 PHE A O 1
ATOM 3864 N N . ILE A 1 482 ? -0.137 -20.941 -37.499 1.00 77.25 482 ILE A N 1
ATOM 3865 C CA . ILE A 1 482 ? 0.769 -20.921 -38.645 1.00 77.25 482 ILE A CA 1
ATOM 3866 C C . ILE A 1 482 ? 1.661 -19.697 -38.489 1.00 77.25 482 ILE A C 1
ATOM 3868 O O . ILE A 1 482 ? 1.155 -18.579 -38.445 1.00 77.25 482 ILE A O 1
ATOM 3872 N N . ILE A 1 483 ? 2.977 -19.892 -38.382 1.00 78.06 483 ILE A N 1
ATOM 3873 C CA . ILE A 1 483 ? 3.936 -18.789 -38.274 1.00 78.06 483 ILE A CA 1
ATOM 3874 C C . ILE A 1 483 ? 4.807 -18.782 -39.523 1.00 78.06 483 ILE A C 1
ATOM 3876 O O . ILE A 1 483 ? 5.603 -19.689 -39.773 1.00 78.06 483 ILE A O 1
ATOM 3880 N N . ARG A 1 484 ? 4.653 -17.736 -40.331 1.00 79.38 484 ARG A N 1
ATOM 3881 C CA . ARG A 1 484 ? 5.406 -17.553 -41.570 1.00 79.38 484 ARG A CA 1
ATOM 3882 C C . ARG A 1 484 ? 6.490 -16.521 -41.353 1.00 79.38 484 ARG A C 1
ATOM 3884 O O . ARG A 1 484 ? 6.199 -15.378 -41.001 1.00 79.38 484 ARG A O 1
ATOM 3891 N N . PHE A 1 485 ? 7.728 -16.918 -41.603 1.00 77.62 485 PHE A N 1
ATOM 3892 C CA . PHE A 1 485 ? 8.872 -16.028 -41.593 1.00 77.62 485 PHE A CA 1
ATOM 3893 C C . PHE A 1 485 ? 9.169 -15.585 -43.017 1.00 77.62 485 PHE A C 1
ATOM 3895 O O . PHE A 1 485 ? 9.298 -16.389 -43.936 1.00 77.62 485 PHE A O 1
ATOM 3902 N N . LYS A 1 486 ? 9.292 -14.280 -43.211 1.00 80.19 486 LYS A N 1
ATOM 3903 C CA . LYS A 1 486 ? 9.775 -13.719 -44.463 1.00 80.19 486 LYS A CA 1
ATOM 3904 C C . LYS A 1 486 ? 10.951 -12.812 -44.163 1.00 80.19 486 LYS A C 1
ATOM 3906 O O . LYS A 1 486 ? 10.795 -11.796 -43.491 1.00 80.19 486 LYS A O 1
ATOM 3911 N N . GLU A 1 487 ? 12.119 -13.172 -44.664 1.00 76.44 487 GLU A N 1
ATOM 3912 C CA . GLU A 1 487 ? 13.242 -12.247 -44.722 1.00 76.44 487 GLU A CA 1
ATOM 3913 C C . GLU A 1 487 ? 13.014 -11.290 -45.897 1.00 76.44 487 GLU A C 1
ATOM 3915 O O . GLU A 1 487 ? 12.740 -11.725 -47.019 1.00 76.44 487 GLU A O 1
ATOM 3920 N N . GLU A 1 488 ? 13.035 -9.984 -45.638 1.00 72.81 488 GLU A N 1
ATOM 3921 C CA . GLU A 1 488 ? 12.960 -8.991 -46.710 1.00 72.81 488 GLU A CA 1
ATOM 3922 C C . GLU A 1 488 ? 14.364 -8.726 -47.264 1.00 72.81 488 GLU A C 1
ATOM 3924 O O . GLU A 1 488 ? 15.333 -8.596 -46.522 1.00 72.81 488 GLU A O 1
ATOM 3929 N N . THR A 1 489 ? 14.463 -8.637 -48.589 1.00 53.59 489 THR A N 1
ATOM 3930 C CA . THR A 1 489 ? 15.734 -8.594 -49.332 1.00 53.59 489 THR A CA 1
ATOM 3931 C C . THR A 1 489 ? 16.402 -7.221 -49.356 1.00 53.59 489 THR A C 1
ATOM 3933 O O . THR A 1 489 ? 17.508 -7.096 -49.876 1.00 53.59 489 THR A O 1
ATOM 3936 N N . TYR A 1 490 ? 15.754 -6.182 -48.824 1.00 56.97 490 TYR A N 1
ATOM 3937 C CA . TYR A 1 490 ? 16.349 -4.854 -48.730 1.00 56.97 490 TYR A CA 1
ATOM 3938 C C . TYR A 1 490 ? 16.995 -4.668 -47.354 1.00 56.97 490 TYR A C 1
ATOM 3940 O O . TYR A 1 490 ? 16.367 -4.887 -46.317 1.00 56.97 490 TYR A O 1
ATOM 3948 N N . PHE A 1 491 ? 18.255 -4.247 -47.354 1.00 60.09 491 PHE A N 1
ATOM 3949 C CA . PHE A 1 491 ? 18.969 -3.814 -46.160 1.00 60.09 491 PHE A CA 1
ATOM 3950 C C . PHE A 1 491 ? 19.104 -2.293 -46.177 1.00 60.09 491 PHE A C 1
ATOM 3952 O O . PHE A 1 491 ? 19.207 -1.677 -47.236 1.00 60.09 491 PHE A O 1
ATOM 3959 N N . LEU A 1 492 ? 19.064 -1.681 -44.995 1.00 57.97 492 LEU A N 1
ATOM 3960 C CA . LEU A 1 492 ? 19.418 -0.275 -44.841 1.00 57.97 492 LEU A CA 1
ATOM 3961 C C . LEU A 1 492 ? 20.909 -0.219 -44.526 1.00 57.97 492 LEU A C 1
ATOM 3963 O O . LEU A 1 492 ? 21.324 -0.684 -43.463 1.00 57.97 492 LEU A O 1
ATOM 3967 N N . GLU A 1 493 ? 21.681 0.285 -45.484 1.00 63.06 493 GLU A N 1
ATOM 3968 C CA . GLU A 1 493 ? 23.114 0.524 -45.352 1.00 63.06 493 GLU A CA 1
ATOM 3969 C C . GLU A 1 493 ? 23.341 1.950 -44.858 1.00 63.06 493 GLU A C 1
ATOM 3971 O O . GLU A 1 493 ? 22.862 2.913 -45.459 1.00 63.06 493 GLU A O 1
ATOM 3976 N N . ASN A 1 494 ? 24.049 2.080 -43.741 1.00 63.16 494 ASN A N 1
ATOM 3977 C CA . ASN A 1 494 ? 24.484 3.372 -43.230 1.00 63.16 494 ASN A CA 1
ATOM 3978 C C . ASN A 1 494 ? 26.008 3.384 -43.178 1.00 63.16 494 ASN A C 1
ATOM 3980 O O . ASN A 1 494 ? 26.593 2.672 -42.359 1.00 63.16 494 ASN A O 1
ATOM 3984 N N . ILE A 1 495 ? 26.623 4.168 -44.062 1.00 71.25 495 ILE A N 1
ATOM 3985 C CA . ILE A 1 495 ? 28.072 4.349 -44.123 1.00 71.25 495 ILE A CA 1
ATOM 3986 C C . ILE A 1 495 ? 28.417 5.569 -43.280 1.00 71.25 495 ILE A C 1
ATOM 3988 O O . ILE A 1 495 ? 27.966 6.681 -43.556 1.00 71.25 495 ILE A O 1
ATOM 3992 N N . GLN A 1 496 ? 29.207 5.353 -42.235 1.00 66.62 496 GLN A N 1
ATOM 3993 C CA . GLN A 1 496 ? 29.729 6.426 -41.399 1.00 66.62 496 GLN A CA 1
ATOM 3994 C C . GLN A 1 496 ? 31.213 6.598 -41.691 1.00 66.62 496 GLN A C 1
ATOM 3996 O O . GLN A 1 496 ? 32.019 5.739 -41.327 1.00 66.62 496 GLN A O 1
ATOM 4001 N N . SER A 1 497 ? 31.553 7.715 -42.332 1.00 67.44 497 SER A N 1
ATOM 4002 C CA . SER A 1 497 ? 32.934 8.167 -42.464 1.00 67.44 497 SER A CA 1
ATOM 4003 C C . SER A 1 497 ? 33.288 9.092 -41.292 1.00 67.44 497 SER A C 1
ATOM 4005 O O . SER A 1 497 ? 32.408 9.781 -40.761 1.00 67.44 497 SER A O 1
ATOM 4007 N N . PRO A 1 498 ? 34.553 9.120 -40.860 1.00 63.91 498 PRO A N 1
ATOM 4008 C CA . PRO A 1 498 ? 34.984 10.009 -39.790 1.00 63.91 498 PRO A CA 1
ATOM 4009 C C . PRO A 1 498 ? 34.870 11.489 -40.190 1.00 63.91 498 PRO A C 1
ATOM 4011 O O . PRO A 1 498 ? 35.019 11.809 -41.368 1.00 63.91 498 PRO A O 1
ATOM 4014 N N . ILE A 1 499 ? 34.612 12.373 -39.215 1.00 59.50 499 ILE A N 1
ATOM 4015 C CA . ILE A 1 499 ? 34.600 13.839 -39.409 1.00 59.50 499 ILE A CA 1
ATOM 4016 C C . ILE A 1 499 ? 36.026 14.371 -39.512 1.00 59.50 499 ILE A C 1
ATOM 4018 O O . ILE A 1 499 ? 36.836 14.006 -38.626 1.00 59.50 499 ILE A O 1
#

Foldseek 3Di:
DDQDDDPPPVQKAWFEKAWDDDDPPFLKTWIWTWIAGNVQRKIKIKIWIDGVVCSVPVDDIDIDIDIDDDRDHWLHKYWDAEPVNQWIWIDTFFKTWIAGPPVRDTPDMDTNCVQPVQFPTWGWQEWDDYNFKIKTWTWTAGPVPLFIAIWIWIWTPPPHTDDTATLDDSVVRVPDRPNDPPCNRSDPDLQAAKYWEAAPVNQKMWIFGNQVLKIWIWGDDPPSRNPPDIDGQEMEHAPDDDPSRGFSWRNEKYHLHPQAKIWIKTQCCDDDQQARIKIFIDGNSVPHRYDDNDHGPDMPPDPVADDPRPPHWYFDYWDHDNSWIWTQTPVRDIDTFGDDDPPCTDDPPPVDDDDDDDDDPPDQKDKDKDWDPDQDFAAKDKDWDWDDWDWDQDPQFIETEDIGTDIDMDGDDVATFDLEWEKEKEWAKAWEWEDDPDPPHGIYIYIYIDIDIDTDDPRHDDDDDDDPNDDRDRDDGIGIYIYGYHYDPDYHYHYDDDD